Protein 4P7O (pdb70)

Foldseek 3Di:
DAAAEAEEELLLLDDPPVVSSVVSLVLVLVLLLLLAGAEYAYEQFDDNPVPLATQEGCPDFDWHHHPHVPPAPSQVSNVPRRNYFYAYEDELFRYPGDPVAAWQDFAPPDDDSGGGDLLGVVSLVVVLRVLLRVLQTHDGAAHEYELNLWAFLRIRLDPSVLVVCVVVPDDSDSVVLVVDPVSLQVVLLVSLVSSLVSVVVSVVSS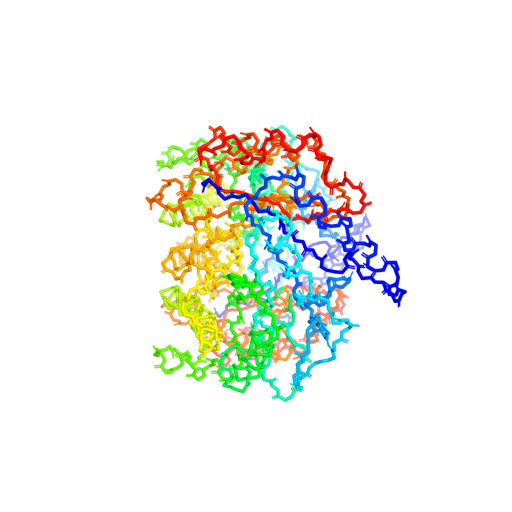CVRNNDRYFYEYEDELCCQLPVVNSSTTSHHLVVRLVRGQEYEYALECLVVVHDPVCSLVSSLSSLVSQVVDPCSLVRYEYEYEQQRVHDGDALQVVLVSLVSCVVSVRRHYYYDHDSSVVCRVPSVSNSVSRHPVPPD/DFAAEAEEELLLLDDPPVVSSVVSLVLVLVLLLLLAGAEYEYEFFDDNPVPLATQEGCFDFDWHHHPHVPPAVSQVSNVVRSVYFYAYEDELFRYPGDPVFAWQDFAPPDDDSGGTDLLGPVSLVVSLRVLLRCLQRHDGQAYEYELNLWAFLRIRLDPSVLVVCVVVPADSDSVVLVVDVVSLQVVLQVSLVSSLVSVVSSVVSSCVNVNPSYFYEYEDELCCQLPVVNSSTTSHHLVCRQVRGQEYEYALECLVVVHDPVCSLVSSLSSLVSQVVDPCSLVRYEYEYEQARVCGHGDALQVVLVSLVSCVVSPRRHYYYPHDSSVVCRPPSVSNSVSRHPVPPD

Nearest PDB structures (foldseek):
  4p7o-assembly1_A  TM=1.003E+00  e=6.839E-74  Escherichia coli K-12
  4p7o-assembly2_B  TM=1.002E+00  e=5.027E-71  Escherichia coli K-12
  4p7l-assembly1_A  TM=9.911E-01  e=4.958E-69  Escherichia coli K-12
  4f9j-assembly2_B  TM=9.502E-01  e=1.019E-56  Escherichia coli K-12
  4f9d-assembly1_A  TM=9.450E-01  e=5.345E-55  Escherichia coli K-12

Secondary structure (DSSP, 8-state):
---EEEEE-GGGT--SSHHHHHHHHHHHHHHHHHHT-SEEEEE-B--TT--S-B--BSS--SSS-BS-S-HHHHHHHHHHHS--EEEEEE-SS-B---TTSPBP---TT------B-TTSHHHHHHHHHHHHHHHTT---SEEEE-TT----TT---SHHHHHHHHHHT--S-HHHHHT-HHHHHHHHHHHHHHHHHHHHHHHHHHHHHH-TT-EEEEEE-HHHHHSGGGGGGT---HHHHHHH-SEEEEE--TTTTT--GGGHHHHHHHHHHHHHTSTTGGGGEEEEEESEE--EEPPHHHHHHHHHHHHHTT---EEEE--BGGGTBS-HHHHGGGT--TT--/---EEEEE-GGGT--SSHHHHHHHHHHHHHHHHHHT-SEEEEE-B--TT--S-B--BSS--SSS-BS-S-HHHHHHHHHHHS--EEEEEE-SS-B---TTSPBP---TT-----PBPTT-HHHHHHHHHHHHHHHHH---SEEEE-TT----TT---SHHHHHHHHHTT--S-HHHHHHSHHHHHHHHHHHHHHHHHHHHHHHHHHHHHH-TT-EEEEEE-HHHHHSGGGGGGT---HHHHHHH-SEEEEE--TTTTT--GGGHHHHHHHHHHHHHTSTTTGGGEEEEEESEE---EEPPHHHHHHHHHHHHHTT---EEEE--BGGGTBS-HHHHGGGT--TT--

Structure (mmCIF, N/CA/C/O backbone):
data_4P7O
#
_entry.id   4P7O
#
_cell.length_a   41.618
_cell.length_b   54.016
_cell.length_c   86.460
_cell.angle_alpha   101.700
_cell.angle_beta   98.300
_cell.angle_gamma   90.190
#
_symmetry.space_group_name_H-M   'P 1'
#
loop_
_entity.id
_entity.type
_entity.pdbx_description
1 polymer 'Poly-beta-1,6-N-acetyl-D-glucosamine N-deacetylase'
2 water water
#
loop_
_atom_site.group_PDB
_atom_site.id
_atom_site.type_symbol
_atom_site.label_atom_id
_atom_site.label_alt_id
_atom_site.label_comp_id
_atom_site.label_asym_id
_atom_site.label_entity_id
_atom_site.label_seq_id
_atom_site.pdbx_PDB_ins_code
_atom_site.Cartn_x
_atom_site.Cartn_y
_atom_site.Cartn_z
_atom_site.occupancy
_atom_site.B_iso_or_equiv
_atom_site.auth_seq_id
_atom_site.auth_comp_id
_atom_site.auth_asym_id
_atom_site.auth_atom_id
_atom_site.pdbx_PDB_model_num
ATOM 1 N N . SER A 1 7 ? 1.819 -27.917 63.668 1.00 29.86 312 SER A N 1
ATOM 2 C CA . SER A 1 7 ? 2.919 -27.013 63.333 1.00 32.93 312 SER A CA 1
ATOM 3 C C . SER A 1 7 ? 2.612 -26.026 62.199 1.00 29.86 312 SER A C 1
ATOM 4 O O . SER A 1 7 ? 3.000 -24.863 62.288 1.00 29.78 312 SER A O 1
ATOM 7 N N . PRO A 1 8 ? 1.941 -26.478 61.121 1.00 26.56 313 PRO A N 1
ATOM 8 C CA . PRO A 1 8 ? 1.558 -25.445 60.150 1.00 24.35 313 PRO A CA 1
ATOM 9 C C . PRO A 1 8 ? 0.437 -24.572 60.694 1.00 29.04 313 PRO A C 1
ATOM 10 O O . PRO A 1 8 ? -0.364 -25.028 61.510 1.00 29.80 313 PRO A O 1
ATOM 14 N N . GLN A 1 9 ? 0.380 -23.324 60.243 1.00 21.57 314 GLN A N 1
ATOM 15 C CA . GLN A 1 9 ? -0.663 -22.416 60.693 1.00 19.63 314 GLN A CA 1
ATOM 16 C C . GLN A 1 9 ? -1.906 -22.578 59.845 1.00 18.29 314 GLN A C 1
ATOM 17 O O . GLN A 1 9 ? -1.834 -22.628 58.624 1.00 16.16 314 GLN A O 1
ATOM 23 N N . ARG A 1 10 ? -3.048 -22.672 60.501 1.00 16.10 315 ARG A N 1
ATOM 24 C CA . ARG A 1 10 ? -4.318 -22.872 59.826 1.00 15.10 315 ARG A CA 1
ATOM 25 C C . ARG A 1 10 ? -5.312 -21.909 60.450 1.00 17.74 315 ARG A C 1
ATOM 26 O O . ARG A 1 10 ? -5.594 -21.975 61.653 1.00 17.12 315 ARG A O 1
ATOM 34 N N . ILE A 1 11 ? -5.816 -20.996 59.630 1.00 16.32 316 ILE A N 1
ATOM 35 C CA . ILE A 1 11 ? -6.490 -19.804 60.120 1.00 13.78 316 ILE A CA 1
ATOM 36 C C . ILE A 1 11 ? -7.952 -19.787 59.724 1.00 14.56 316 ILE A C 1
ATOM 37 O O . ILE A 1 11 ? -8.278 -19.947 58.541 1.00 15.54 316 ILE A O 1
ATOM 42 N N . MET A 1 12 ? -8.826 -19.580 60.706 1.00 13.83 317 MET A N 1
ATOM 43 C CA . MET A 1 12 ? -10.203 -19.207 60.427 1.00 12.64 317 MET A CA 1
ATOM 44 C C . MET A 1 12 ? -10.363 -17.709 60.706 1.00 13.32 317 MET A C 1
ATOM 45 O O . MET A 1 12 ? -10.060 -17.216 61.798 1.00 14.99 317 MET A O 1
ATOM 50 N N . HIS A 1 13 ? -10.806 -16.984 59.693 1.00 13.62 318 HIS A N 1
ATOM 51 C CA . HIS A 1 13 ? -10.931 -15.522 59.768 1.00 11.01 318 HIS A CA 1
ATOM 52 C C . HIS A 1 13 ? -12.418 -15.235 59.933 1.00 13.12 318 HIS A C 1
ATOM 53 O O . HIS A 1 13 ? -13.211 -15.516 59.038 1.00 15.41 318 HIS A O 1
ATOM 60 N N . ILE A 1 14 ? -12.802 -14.725 61.105 1.00 15.89 319 ILE A N 1
ATOM 61 C CA . ILE A 1 14 ? -14.196 -14.725 61.522 1.00 14.20 319 ILE A CA 1
ATOM 62 C C . ILE A 1 14 ? -14.758 -13.337 61.844 1.00 13.25 319 ILE A C 1
ATOM 63 O O . ILE A 1 14 ? -14.121 -12.542 62.533 1.00 16.77 319 ILE A O 1
ATOM 68 N N . ASP A 1 15 ? -15.964 -13.073 61.349 1.00 15.18 320 ASP A N 1
ATOM 69 C CA . ASP A 1 15 ? -16.688 -11.842 61.665 1.00 17.38 320 ASP A CA 1
ATOM 70 C C . ASP A 1 15 ? -17.591 -12.029 62.878 1.00 17.00 320 ASP A C 1
ATOM 71 O O . ASP A 1 15 ? -18.430 -12.940 62.908 1.00 17.55 320 ASP A O 1
ATOM 76 N N . LEU A 1 16 ? -17.452 -11.161 63.874 1.00 16.10 321 LEU A N 1
ATOM 77 C CA . LEU A 1 16 ? -18.369 -11.207 65.009 1.00 18.99 321 LEU A CA 1
ATOM 78 C C . LEU A 1 16 ? -19.724 -10.610 64.635 1.00 16.17 321 LEU A C 1
ATOM 79 O O . LEU A 1 16 ? -20.706 -10.782 65.353 1.00 18.15 321 LEU A O 1
ATOM 84 N N . ASP A 1 17 ? -19.777 -9.925 63.491 1.00 16.14 322 ASP A N 1
ATOM 85 C CA . ASP A 1 17 ? -21.051 -9.500 62.924 1.00 18.21 322 ASP A CA 1
ATOM 86 C C . ASP A 1 17 ? -22.015 -10.684 62.823 1.00 15.74 322 ASP A C 1
ATOM 87 O O . ASP A 1 17 ? -23.214 -10.515 62.988 1.00 17.57 322 ASP A O 1
ATOM 92 N N . TYR A 1 18 ? -21.476 -11.877 62.561 1.00 18.91 323 TYR A N 1
ATOM 93 C CA . TYR A 1 18 ? -22.289 -13.074 62.327 1.00 19.12 323 TYR A CA 1
ATOM 94 C C . TYR A 1 18 ? -22.934 -13.639 63.595 1.00 19.21 323 TYR A C 1
ATOM 95 O O . TYR A 1 18 ? -23.876 -14.430 63.495 1.00 20.39 323 TYR A O 1
ATOM 104 N N . VAL A 1 19 ? -22.439 -13.248 64.776 1.00 16.60 324 VAL A N 1
ATOM 105 C CA . VAL A 1 19 ? -23.051 -13.724 66.019 1.00 17.31 324 VAL A CA 1
ATOM 106 C C . VAL A 1 19 ? -24.057 -12.736 66.560 1.00 19.84 324 VAL A C 1
ATOM 107 O O . VAL A 1 19 ? -24.881 -13.087 67.402 1.00 21.21 324 VAL A O 1
ATOM 111 N N . TYR A 1 20 ? -23.985 -11.496 66.092 1.00 13.48 325 TYR A N 1
ATOM 112 C CA . TYR A 1 20 ? -24.714 -10.416 66.744 1.00 19.31 325 TYR A CA 1
ATOM 113 C C . TYR A 1 20 ? -26.235 -10.557 66.728 1.00 20.96 325 TYR A C 1
ATOM 114 O O . TYR A 1 20 ? -26.840 -10.870 65.701 1.00 20.81 325 TYR A O 1
ATOM 123 N N . ASP A 1 21 ? -26.841 -10.269 67.878 1.00 15.99 326 ASP A N 1
ATOM 124 C CA . ASP A 1 21 ? -28.284 -10.221 68.039 1.00 16.04 326 ASP A CA 1
ATOM 125 C C . ASP A 1 21 ? -28.570 -9.339 69.257 1.00 19.26 326 ASP A C 1
ATOM 126 O O . ASP A 1 21 ? -27.915 -9.475 70.290 1.00 26.09 326 ASP A O 1
ATOM 131 N N . GLU A 1 22 ? -29.533 -8.426 69.133 1.00 22.91 327 GLU A N 1
ATOM 132 C CA . GLU A 1 22 ? -29.898 -7.522 70.223 1.00 30.08 327 GLU A CA 1
ATOM 133 C C . GLU A 1 22 ? -30.420 -8.294 71.434 1.00 21.12 327 GLU A C 1
ATOM 134 O O . GLU A 1 22 ? -30.380 -7.801 72.566 1.00 24.37 327 GLU A O 1
ATOM 140 N N . ASN A 1 23 ? -30.933 -9.494 71.166 1.00 26.19 328 ASN A N 1
ATOM 141 C CA . ASN A 1 23 ? -31.332 -10.473 72.171 1.00 25.27 328 ASN A CA 1
ATOM 142 C C . ASN A 1 23 ? -30.083 -11.212 72.609 1.00 18.62 328 ASN A C 1
ATOM 143 O O . ASN A 1 23 ? -29.584 -12.069 71.889 1.00 20.18 328 ASN A O 1
ATOM 148 N N . LEU A 1 24 ? -29.584 -10.884 73.798 1.00 20.15 329 LEU A N 1
ATOM 149 C CA . LEU A 1 24 ? -28.305 -11.413 74.262 1.00 21.87 329 LEU A CA 1
ATOM 150 C C . LEU A 1 24 ? -28.369 -12.924 74.454 1.00 19.57 329 LEU A C 1
ATOM 151 O O . LEU A 1 24 ? -27.379 -13.624 74.249 1.00 19.37 329 LEU A O 1
ATOM 156 N N . GLN A 1 25 ? -29.535 -13.425 74.848 1.00 21.23 330 GLN A N 1
ATOM 157 C CA . GLN A 1 25 ? -29.712 -14.864 75.010 1.00 18.89 330 GLN A CA 1
ATOM 158 C C . GLN A 1 25 ? -29.448 -15.581 73.692 1.00 20.56 330 GLN A C 1
ATOM 159 O O . GLN A 1 25 ? -28.718 -16.574 73.638 1.00 21.41 330 GLN A O 1
ATOM 165 N N . GLN A 1 26 ? -30.031 -15.058 72.618 1.00 19.92 331 GLN A N 1
ATOM 166 C CA . GLN A 1 26 ? -29.798 -15.618 71.299 1.00 23.66 331 GLN A CA 1
ATOM 167 C C . GLN A 1 26 ? -28.346 -15.426 70.862 1.00 22.37 331 GLN A C 1
ATOM 168 O O . GLN A 1 26 ? -27.731 -16.343 70.309 1.00 19.51 331 GLN A O 1
ATOM 174 N N . MET A 1 27 ? -27.800 -14.236 71.104 1.00 17.17 332 MET A N 1
ATOM 175 C CA . MET A 1 27 ? -26.403 -13.980 70.777 1.00 17.56 332 MET A CA 1
ATOM 176 C C . MET A 1 27 ? -25.452 -14.967 71.447 1.00 14.95 332 MET A C 1
ATOM 177 O O . MET A 1 27 ? -24.536 -15.480 70.793 1.00 19.09 332 MET A O 1
ATOM 182 N N . ASP A 1 28 ? -25.676 -15.256 72.730 1.00 15.75 333 ASP A N 1
ATOM 183 C CA . ASP A 1 28 ? -24.832 -16.222 73.432 1.00 15.13 333 ASP A CA 1
ATOM 184 C C . ASP A 1 28 ? -24.956 -17.628 72.851 1.00 17.27 333 ASP A C 1
ATOM 185 O O . ASP A 1 28 ? -23.969 -18.363 72.808 1.00 19.43 333 ASP A O 1
ATOM 190 N N . ARG A 1 29 ? -26.161 -17.998 72.414 1.00 16.29 334 ARG A N 1
ATOM 191 C CA . ARG A 1 29 ? -26.355 -19.275 71.724 1.00 18.06 334 ARG A CA 1
ATOM 192 C C . ARG A 1 29 ? -25.546 -19.299 70.426 1.00 19.42 334 ARG A C 1
ATOM 193 O O . ARG A 1 29 ? -24.936 -20.315 70.075 1.00 19.70 334 ARG A O 1
ATOM 201 N N . ASN A 1 30 ? -25.548 -18.181 69.700 1.00 19.13 335 ASN A N 1
ATOM 202 C CA . ASN A 1 30 ? -24.758 -18.080 68.472 1.00 15.20 335 ASN A CA 1
ATOM 203 C C . ASN A 1 30 ? -23.275 -18.239 68.752 1.00 19.10 335 ASN A C 1
ATOM 204 O O . ASN A 1 30 ? -22.558 -18.882 67.990 1.00 20.49 335 ASN A O 1
ATOM 209 N N . ILE A 1 31 ? -22.819 -17.654 69.856 1.00 18.65 336 ILE A N 1
ATOM 210 C CA . ILE A 1 31 ? -21.416 -17.733 70.237 1.00 15.54 336 ILE A CA 1
ATOM 211 C C . ILE A 1 31 ? -21.047 -19.176 70.569 1.00 18.94 336 ILE A C 1
ATOM 212 O O . ILE A 1 31 ? -19.986 -19.661 70.174 1.00 17.38 336 ILE A O 1
ATOM 217 N N . ASP A 1 32 ? -21.951 -19.870 71.257 1.00 14.83 337 ASP A N 1
ATOM 218 C CA . ASP A 1 32 ? -21.729 -21.276 71.591 1.00 19.83 337 ASP A CA 1
ATOM 219 C C . ASP A 1 32 ? -21.485 -22.118 70.334 1.00 19.71 337 ASP A C 1
ATOM 220 O O . ASP A 1 32 ? -20.592 -22.961 70.312 1.00 17.58 337 ASP A O 1
ATOM 225 N N . VAL A 1 33 ? -22.275 -21.873 69.289 1.00 17.88 338 VAL A N 1
ATOM 226 C CA . VAL A 1 33 ? -22.090 -22.559 68.015 1.00 19.81 338 VAL A CA 1
ATOM 227 C C . VAL A 1 33 ? -20.722 -22.242 67.398 1.00 21.81 338 VAL A C 1
ATOM 228 O O . VAL A 1 33 ? -20.046 -23.127 66.883 1.00 21.85 338 VAL A O 1
ATOM 232 N N . LEU A 1 34 ? -20.314 -20.978 67.466 1.00 16.52 339 LEU A N 1
ATOM 233 C CA . LEU A 1 34 ? -18.996 -20.569 66.988 1.00 16.29 339 LEU A CA 1
ATOM 234 C C . LEU A 1 34 ? -17.871 -21.311 67.716 1.00 19.67 339 LEU A C 1
ATOM 235 O O . LEU A 1 34 ? -16.938 -21.831 67.097 1.00 16.84 339 LEU A O 1
ATOM 240 N N . ILE A 1 35 ? -17.963 -21.356 69.040 1.00 19.14 340 ILE A N 1
ATOM 241 C CA . ILE A 1 35 ? -16.919 -21.981 69.841 1.00 18.63 340 ILE A CA 1
ATOM 242 C C . ILE A 1 35 ? -16.784 -23.460 69.487 1.00 19.85 340 ILE A C 1
ATOM 243 O O . ILE A 1 35 ? -15.674 -23.972 69.294 1.00 17.81 340 ILE A O 1
ATOM 248 N N . GLN A 1 36 ? -17.921 -24.136 69.375 1.00 16.58 341 GLN A N 1
ATOM 249 C CA . GLN A 1 36 ? -17.919 -25.553 69.019 1.00 15.50 341 GLN A CA 1
ATOM 250 C C . GLN A 1 36 ? -17.375 -25.781 67.616 1.00 18.87 341 GLN A C 1
ATOM 251 O O . GLN A 1 36 ? -16.625 -26.721 67.375 1.00 20.27 341 GLN A O 1
ATOM 257 N N . ARG A 1 37 ? -17.763 -24.908 66.694 1.00 19.68 342 ARG A N 1
ATOM 258 C CA . ARG A 1 37 ? -17.331 -24.992 65.302 1.00 22.49 342 ARG A CA 1
ATOM 259 C C . ARG A 1 37 ? -15.813 -24.931 65.165 1.00 20.89 342 ARG A C 1
ATOM 260 O O . ARG A 1 37 ? -15.210 -25.774 64.494 1.00 19.72 342 ARG A O 1
ATOM 268 N N . VAL A 1 38 ? -15.197 -23.927 65.786 1.00 18.86 343 VAL A N 1
ATOM 269 C CA . VAL A 1 38 ? -13.740 -23.782 65.718 1.00 15.68 343 VAL A CA 1
ATOM 270 C C . VAL A 1 38 ? -13.047 -24.970 66.389 1.00 20.98 343 VAL A C 1
ATOM 271 O O . VAL A 1 38 ? -12.064 -25.512 65.855 1.00 17.58 343 VAL A O 1
ATOM 275 N N . LYS A 1 39 ? -13.573 -25.389 67.541 1.00 18.31 344 LYS A N 1
ATOM 276 C CA . LYS A 1 39 ? -13.050 -26.566 68.225 1.00 16.71 344 LYS A CA 1
ATOM 277 C C . LYS A 1 39 ? -13.073 -27.788 67.307 1.00 22.22 344 LYS A C 1
ATOM 278 O O . LYS A 1 39 ? -12.080 -28.506 67.201 1.00 22.54 344 LYS A O 1
ATOM 284 N N . ASP A 1 40 ? -14.199 -28.004 66.631 1.00 19.35 345 ASP A N 1
ATOM 285 C CA . ASP A 1 40 ? -14.363 -29.148 65.733 1.00 20.27 345 ASP A CA 1
ATOM 286 C C . ASP A 1 40 ? -13.442 -29.113 64.509 1.00 17.97 345 ASP A C 1
ATOM 287 O O . ASP A 1 40 ? -13.134 -30.162 63.947 1.00 21.27 345 ASP A O 1
ATOM 292 N N . MET A 1 41 ? -13.018 -27.924 64.082 1.00 18.42 346 MET A N 1
ATOM 293 C CA . MET A 1 41 ? -12.180 -27.817 62.883 1.00 17.13 346 MET A CA 1
ATOM 294 C C . MET A 1 41 ? -10.735 -28.223 63.165 1.00 18.83 346 MET A C 1
ATOM 295 O O . MET A 1 41 ? -9.998 -28.605 62.253 1.00 20.92 346 MET A O 1
ATOM 300 N N . GLN A 1 42 ? -10.336 -28.123 64.435 1.00 17.34 347 GLN A N 1
ATOM 301 C CA . GLN A 1 42 ? -8.996 -28.528 64.862 1.00 18.67 347 GLN A CA 1
ATOM 302 C C . GLN A 1 42 ? -7.901 -27.792 64.105 1.00 17.44 347 GLN A C 1
ATOM 303 O O . GLN A 1 42 ? -7.072 -28.402 63.426 1.00 18.47 347 GLN A O 1
ATOM 309 N N . ILE A 1 43 ? -7.895 -26.475 64.238 1.00 14.61 348 ILE A N 1
ATOM 310 C CA . IL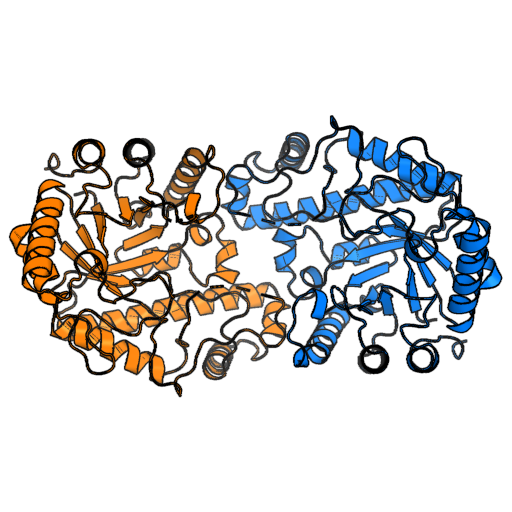E A 1 43 ? -6.890 -25.657 63.553 1.00 17.08 348 ILE A CA 1
ATOM 311 C C . ILE A 1 43 ? -6.113 -24.796 64.553 1.00 15.18 348 ILE A C 1
ATOM 312 O O . ILE A 1 43 ? -6.264 -24.995 65.754 1.00 19.69 348 ILE A O 1
ATOM 317 N N . SER A 1 44 ? -5.260 -23.885 64.094 1.00 18.71 349 SER A N 1
ATOM 318 C CA . SER A 1 44 ? -4.349 -23.209 65.029 1.00 15.27 349 SER A CA 1
ATOM 319 C C . SER A 1 44 ? -4.779 -21.834 65.535 1.00 13.64 349 SER A C 1
ATOM 320 O O . SER A 1 44 ? -4.498 -21.479 66.682 1.00 16.52 349 SER A O 1
ATOM 323 N N . THR A 1 45 ? -5.476 -21.084 64.695 1.00 13.57 350 THR A N 1
ATOM 324 C CA . THR A 1 45 ? -5.565 -19.645 64.856 1.00 14.85 350 THR A CA 1
ATOM 325 C C . THR A 1 45 ? -6.881 -19.100 64.337 1.00 14.74 350 THR A C 1
ATOM 326 O O . THR A 1 45 ? -7.351 -19.497 63.267 1.00 15.39 350 THR A O 1
ATOM 330 N N . VAL A 1 46 ? -7.460 -18.167 65.078 1.00 14.44 351 VAL A N 1
ATOM 331 C CA . VAL A 1 46 ? -8.583 -17.389 64.579 1.00 14.82 351 VAL A CA 1
ATOM 332 C C . VAL A 1 46 ? -8.175 -15.933 64.493 1.00 15.25 351 VAL A C 1
ATOM 333 O O . VAL A 1 46 ? -7.600 -15.380 65.422 1.00 15.50 351 VAL A O 1
ATOM 337 N N . TYR A 1 47 ? -8.422 -15.341 63.335 1.00 11.37 352 TYR A N 1
ATOM 338 C CA . TYR A 1 47 ? -8.333 -13.895 63.167 1.00 10.10 352 TYR A CA 1
ATOM 339 C C . TYR A 1 47 ? -9.729 -13.372 63.491 1.00 12.09 352 TYR A C 1
ATOM 340 O O . TYR A 1 47 ? -10.666 -13.624 62.734 1.00 13.58 352 TYR A O 1
ATOM 349 N N . LEU A 1 48 ? -9.874 -12.634 64.602 1.00 11.73 353 LEU A N 1
ATOM 350 C CA . LEU A 1 48 ? -11.199 -12.313 65.135 1.00 13.75 353 LEU A CA 1
ATOM 351 C C . LEU A 1 48 ? -11.531 -10.824 65.025 1.00 14.09 353 LEU A C 1
ATOM 352 O O . LEU A 1 48 ? -10.848 -9.987 65.589 1.00 13.52 353 LEU A O 1
ATOM 357 N N . GLN A 1 49 ? -12.576 -10.527 64.260 1.00 15.50 354 GLN A N 1
ATOM 358 C CA . GLN A 1 49 ? -13.067 -9.164 64.047 1.00 16.02 354 GLN A CA 1
ATOM 359 C C . GLN A 1 49 ? -13.314 -8.428 65.366 1.00 16.42 354 GLN A C 1
ATOM 360 O O . GLN A 1 49 ? -14.105 -8.883 66.185 1.00 14.74 354 GLN A O 1
ATOM 366 N N . ALA A 1 50 ? -12.651 -7.284 65.556 1.00 11.74 355 ALA A N 1
ATOM 367 C CA . ALA A 1 50 ? -12.806 -6.516 66.789 1.00 14.18 355 ALA A CA 1
ATOM 368 C C . ALA A 1 50 ? -13.762 -5.341 66.593 1.00 14.89 355 ALA A C 1
ATOM 369 O O . ALA A 1 50 ? -14.107 -4.659 67.563 1.00 14.01 355 ALA A O 1
ATOM 371 N N . PHE A 1 51 ? -14.161 -5.115 65.339 1.00 15.54 356 PHE A N 1
ATOM 372 C CA . PHE A 1 51 ? -14.977 -3.965 64.940 1.00 12.97 356 PHE A CA 1
ATOM 373 C C . PHE A 1 51 ? -16.278 -4.438 64.310 1.00 14.47 356 PHE A C 1
ATOM 374 O O . PHE A 1 51 ? -16.338 -5.547 63.793 1.00 16.33 356 PHE A O 1
ATOM 382 N N . ALA A 1 52 ? -17.311 -3.604 64.320 1.00 15.42 357 ALA A N 1
ATOM 383 C CA . ALA A 1 52 ? -18.532 -3.968 63.607 1.00 17.97 357 ALA A CA 1
ATOM 384 C C . ALA A 1 52 ? -18.500 -3.407 62.194 1.00 19.33 357 ALA A C 1
ATOM 385 O O . ALA A 1 52 ? -18.085 -2.261 61.991 1.00 18.57 357 ALA A O 1
ATOM 387 N N . ASP A 1 53 ? -18.901 -4.220 61.216 1.00 16.20 358 ASP A N 1
ATOM 388 C CA . ASP A 1 53 ? -19.206 -3.707 59.874 1.00 22.45 358 ASP A CA 1
ATOM 389 C C . ASP A 1 53 ? -20.084 -4.671 59.070 1.00 20.77 358 ASP A C 1
ATOM 390 O O . ASP A 1 53 ? -19.636 -5.246 58.077 1.00 26.01 358 ASP A O 1
ATOM 395 N N . PRO A 1 54 ? -21.351 -4.830 59.484 1.00 19.61 359 PRO A N 1
ATOM 396 C CA . PRO A 1 54 ? -22.206 -5.868 58.895 1.00 24.12 359 PRO A CA 1
ATOM 397 C C . PRO A 1 54 ? -22.561 -5.618 57.438 1.00 23.26 359 PRO A C 1
ATOM 398 O O . PRO A 1 54 ? -22.849 -6.578 56.723 1.00 27.94 359 PRO A O 1
ATOM 402 N N . ASP A 1 55 ? -22.543 -4.361 57.003 1.00 18.51 360 ASP A N 1
ATOM 403 C CA . ASP A 1 55 ? -22.930 -4.029 55.642 1.00 22.21 360 ASP A CA 1
ATOM 404 C C . ASP A 1 55 ? -21.704 -3.911 54.737 1.00 24.26 360 ASP A C 1
ATO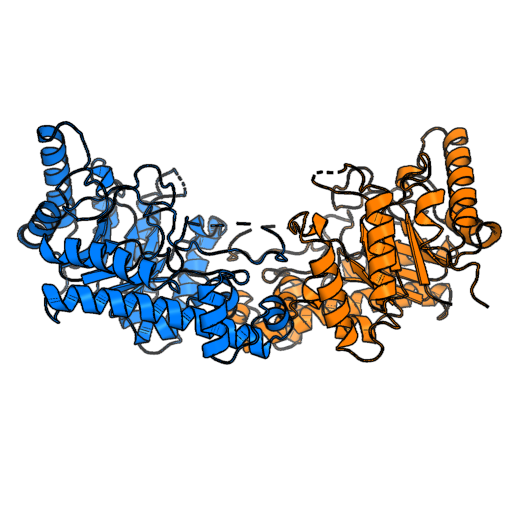M 405 O O . ASP A 1 55 ? -21.838 -3.797 53.526 1.00 27.10 360 ASP A O 1
ATOM 410 N N . GLY A 1 56 ? -20.513 -3.946 55.328 1.00 23.32 361 GLY A N 1
ATOM 411 C CA . GLY A 1 56 ? -19.284 -3.758 54.578 1.00 26.91 361 GLY A CA 1
ATOM 412 C C . GLY A 1 56 ? -19.218 -2.375 53.951 1.00 25.85 361 GLY A C 1
ATOM 413 O O . GLY A 1 56 ? -19.081 -2.237 52.734 1.00 32.33 361 GLY A O 1
ATOM 414 N N . ASP A 1 57 ? -19.307 -1.349 54.790 1.00 32.20 362 ASP A N 1
ATOM 415 C CA . ASP A 1 57 ? -19.382 0.031 54.326 1.00 32.06 362 ASP A CA 1
ATOM 416 C C . ASP A 1 57 ? -18.028 0.739 54.293 1.00 34.03 362 ASP A C 1
ATOM 417 O O . ASP A 1 57 ? -17.936 1.877 53.843 1.00 36.81 362 ASP A O 1
ATOM 422 N N . GLY A 1 58 ? -16.987 0.073 54.784 1.00 31.41 363 GLY A N 1
ATOM 423 C CA . GLY A 1 58 ? -15.637 0.601 54.682 1.00 36.06 363 GLY A CA 1
ATOM 424 C C . GLY A 1 58 ? -15.379 1.795 55.578 1.00 31.17 363 GLY A C 1
ATOM 425 O O . GLY A 1 58 ? -14.513 2.624 55.309 1.00 30.55 363 GLY A O 1
ATOM 426 N N . LEU A 1 59 ? -16.152 1.883 56.649 1.00 26.97 364 LEU A N 1
ATOM 427 C CA . LEU A 1 59 ? -15.959 2.908 57.653 1.00 24.65 364 LEU A CA 1
ATOM 428 C C . LEU A 1 59 ? -16.452 2.335 58.968 1.00 20.77 364 LEU A C 1
ATOM 429 O O . LEU A 1 59 ? -17.600 1.896 59.064 1.00 22.13 364 LEU A O 1
ATOM 434 N N . VAL A 1 60 ? -15.587 2.308 59.973 1.00 16.18 365 VAL A N 1
ATOM 435 C CA . VAL A 1 60 ? -16.001 1.744 61.265 1.00 18.70 365 VAL A CA 1
ATOM 436 C C . VAL A 1 60 ? -16.579 2.790 62.213 1.00 18.44 365 VAL A C 1
ATOM 437 O O . VAL A 1 60 ? -15.909 3.754 62.554 1.00 17.64 365 VAL A O 1
ATOM 441 N N . LYS A 1 61 ? -17.827 2.589 62.632 1.00 18.12 366 LYS A N 1
ATOM 442 C CA . LYS A 1 61 ? -18.489 3.512 63.553 1.00 18.06 366 LYS A CA 1
ATOM 443 C C . LYS A 1 61 ? -18.664 2.954 64.959 1.00 17.49 366 LYS A C 1
ATOM 444 O O . LYS A 1 61 ? -18.897 3.714 65.906 1.00 21.21 366 LYS A O 1
ATOM 450 N N . GLU A 1 62 ? -18.585 1.636 65.098 1.00 18.07 367 GLU A N 1
ATOM 451 C CA . GLU A 1 62 ? -18.739 1.020 66.419 1.00 18.92 367 GLU A CA 1
ATOM 452 C C . GLU A 1 62 ? -17.926 -0.258 66.509 1.00 16.60 367 GLU A C 1
ATOM 453 O O . GLU A 1 62 ? -17.590 -0.857 65.491 1.00 17.45 367 GLU A O 1
ATOM 459 N N . VAL A 1 63 ? -17.608 -0.674 67.733 1.00 16.37 368 VAL A N 1
ATOM 460 C CA . VAL A 1 63 ? -16.720 -1.807 67.914 1.00 14.76 368 VAL A CA 1
ATOM 461 C C . VAL A 1 63 ? -17.277 -2.788 68.934 1.00 13.45 368 VAL A C 1
ATOM 462 O O . VAL A 1 63 ? -18.330 -2.554 69.530 1.00 16.75 368 VAL A O 1
ATOM 466 N N . TRP A 1 64 ? -16.574 -3.904 69.100 1.00 13.90 369 TRP A N 1
ATOM 467 C CA . TRP A 1 64 ? -17.034 -4.980 69.972 1.00 17.56 369 TRP A CA 1
ATOM 468 C C . TRP A 1 64 ? -16.378 -4.975 71.359 1.00 15.18 369 TRP A C 1
ATOM 469 O O . TRP A 1 64 ? -16.419 -5.973 72.069 1.00 17.37 369 TRP A O 1
ATOM 480 N N . PHE A 1 65 ? -15.795 -3.850 71.763 1.00 16.76 370 PHE A N 1
ATOM 481 C CA . PHE A 1 65 ? -15.122 -3.759 73.063 1.00 15.09 370 PHE A CA 1
ATOM 482 C C . PHE A 1 65 ? -15.287 -2.376 73.672 1.00 16.95 370 PHE A C 1
ATOM 483 O O . PHE A 1 65 ? -15.471 -1.391 72.942 1.00 16.86 370 PHE A O 1
ATOM 491 N N . PRO A 1 66 ? -15.206 -2.286 75.007 1.00 14.14 371 PRO A N 1
ATOM 492 C CA . PRO A 1 66 ? -15.310 -0.972 75.658 1.00 16.24 371 PRO A CA 1
ATOM 493 C C . PRO A 1 66 ? -14.156 -0.052 75.274 1.00 15.62 371 PRO A C 1
ATOM 494 O O . PRO A 1 66 ? -13.019 -0.498 75.205 1.00 17.69 371 PRO A O 1
ATOM 498 N N . ASN A 1 67 ? -14.438 1.222 75.019 1.00 16.77 372 ASN A N 1
ATOM 499 C CA . ASN A 1 67 ? -13.389 2.138 74.595 1.00 15.88 372 ASN A CA 1
ATOM 500 C C . ASN A 1 67 ? -13.818 3.578 74.779 1.00 16.69 372 ASN A C 1
ATOM 501 O O . ASN A 1 67 ? -14.986 3.853 75.052 1.00 21.26 372 ASN A O 1
ATOM 506 N N . ARG A 1 68 ? -12.867 4.488 74.603 1.00 17.74 373 ARG A N 1
ATOM 507 C CA . ARG A 1 68 ? -13.079 5.901 74.917 1.00 20.53 373 ARG A CA 1
ATOM 508 C C . ARG A 1 68 ? -13.645 6.744 73.773 1.00 16.63 373 ARG A C 1
ATOM 509 O O . ARG A 1 68 ? -14.062 7.876 74.000 1.00 25.27 373 ARG A O 1
ATOM 517 N N . LEU A 1 69 ? -13.679 6.211 72.553 1.00 16.53 374 LEU A N 1
ATOM 518 C CA . LEU A 1 69 ? -13.920 7.078 71.390 1.00 17.20 374 LEU A CA 1
ATOM 519 C C . LEU A 1 69 ? -15.170 6.749 70.567 1.00 18.53 374 LEU A C 1
ATOM 520 O O . LEU A 1 69 ? -15.799 7.641 70.000 1.00 20.50 374 LEU A O 1
ATOM 525 N N . LEU A 1 70 ? -15.527 5.473 70.496 1.00 18.40 375 LEU A N 1
ATOM 526 C CA . LEU A 1 70 ? -16.631 5.041 69.646 1.00 16.15 375 LEU A CA 1
ATOM 527 C C . LEU A 1 70 ? -17.611 4.187 70.415 1.00 20.22 375 LEU A C 1
ATOM 528 O O . LEU A 1 70 ? -17.227 3.529 71.380 1.00 21.76 375 LEU A O 1
ATOM 533 N N . PRO A 1 71 ? -18.882 4.184 69.985 1.00 18.80 376 PRO A N 1
ATOM 534 C CA . PRO A 1 71 ? -19.874 3.324 70.631 1.00 17.60 376 PRO A CA 1
ATOM 535 C C . PRO A 1 71 ? -19.463 1.858 70.573 1.00 21.92 376 PRO A C 1
ATOM 536 O O . PRO A 1 71 ? -18.836 1.413 69.608 1.00 19.45 376 PRO A O 1
ATOM 540 N N . MET A 1 72 ? -19.790 1.121 71.626 1.00 17.23 377 MET A N 1
ATOM 541 C CA . MET A 1 72 ? -19.593 -0.310 71.642 1.00 16.15 377 MET A CA 1
ATOM 542 C C . MET A 1 72 ? -20.937 -0.919 71.277 1.00 19.54 377 MET A C 1
ATOM 543 O O . MET A 1 72 ? -21.915 -0.742 72.000 1.00 22.11 377 MET A O 1
ATOM 548 N N . LYS A 1 73 ? -20.995 -1.618 70.148 1.00 17.49 378 LYS A N 1
ATOM 549 C CA . LYS A 1 73 ? -22.252 -2.214 69.698 1.00 19.47 378 LYS A CA 1
ATOM 550 C C . LYS A 1 73 ? -22.676 -3.312 70.671 1.00 16.49 378 LYS A C 1
ATOM 551 O O . LYS A 1 73 ? -23.855 -3.424 71.038 1.00 17.83 378 LYS A O 1
ATOM 557 N N . ALA A 1 74 ? -21.694 -4.106 71.093 1.00 17.76 379 ALA A N 1
ATOM 558 C CA . ALA A 1 74 ? -21.885 -5.146 72.102 1.00 15.62 379 ALA A CA 1
ATOM 559 C C . ALA A 1 74 ? -20.526 -5.501 72.671 1.00 13.90 379 ALA A C 1
ATOM 560 O O . ALA A 1 74 ? -19.533 -5.536 71.931 1.00 15.79 379 ALA A O 1
ATOM 562 N N . ASP A 1 75 ? -20.506 -5.802 73.969 1.00 14.90 380 ASP A N 1
ATOM 563 C CA . ASP A 1 75 ? -19.300 -6.186 74.691 1.00 14.11 380 ASP A CA 1
ATOM 564 C C . ASP A 1 75 ? -19.051 -7.682 74.519 1.00 15.47 380 ASP A C 1
ATOM 565 O O . ASP A 1 75 ? -19.255 -8.464 75.442 1.00 18.91 380 ASP A O 1
ATOM 570 N N . ILE A 1 76 ? -18.612 -8.076 73.328 1.00 14.46 381 ILE A N 1
ATOM 571 C CA . ILE A 1 76 ? -18.465 -9.496 73.022 1.00 15.42 381 ILE A CA 1
ATOM 572 C C . ILE A 1 76 ? -17.056 -9.958 72.651 1.00 15.38 381 ILE A C 1
ATOM 573 O O . ILE A 1 76 ? -16.777 -11.157 72.708 1.00 16.86 381 ILE A O 1
ATOM 578 N N . PHE A 1 77 ? -16.170 -9.043 72.263 1.00 16.41 382 PHE A N 1
ATOM 579 C CA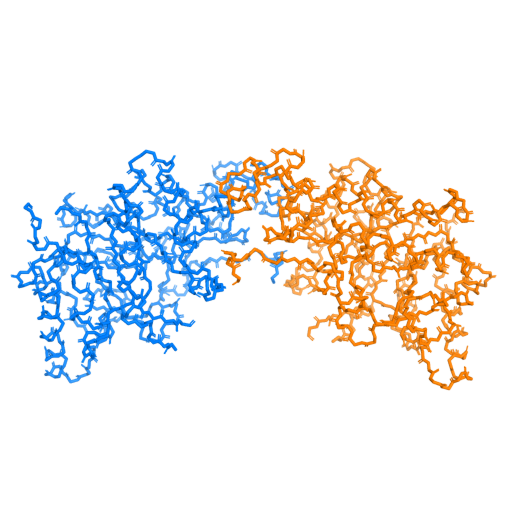 . PHE A 1 77 ? -14.825 -9.464 71.857 1.00 16.80 382 PHE A CA 1
ATOM 580 C C . PHE A 1 77 ? -14.088 -10.193 72.975 1.00 19.62 382 PHE A C 1
ATOM 581 O O . PHE A 1 77 ? -13.536 -11.269 72.740 1.00 14.65 382 PHE A O 1
ATOM 589 N N . SER A 1 78 ? -14.077 -9.613 74.179 1.00 16.28 383 SER A N 1
ATOM 590 C CA . SER A 1 78 ? -13.367 -10.199 75.316 1.00 17.20 383 SER A CA 1
ATOM 591 C C . SER A 1 78 ? -13.789 -11.636 75.592 1.00 16.68 383 SER A C 1
ATOM 592 O O . SER A 1 78 ? -12.953 -12.545 75.657 1.00 18.68 383 SER A O 1
ATOM 595 N N . ARG A 1 79 ? -15.090 -11.863 75.728 1.00 16.83 384 ARG A N 1
ATOM 596 C CA . ARG A 1 79 ? -15.507 -13.215 76.069 1.00 16.75 384 ARG A CA 1
ATOM 597 C C . ARG A 1 79 ? -15.410 -14.224 74.928 1.00 14.45 384 ARG A C 1
ATOM 598 O O . ARG A 1 79 ? -15.108 -15.381 75.171 1.00 15.76 384 ARG A O 1
ATOM 606 N N . VAL A 1 80 ? -15.615 -13.788 73.687 1.00 14.75 385 VAL A N 1
ATOM 607 C CA . VAL A 1 80 ? -15.459 -14.716 72.574 1.00 14.45 385 VAL A CA 1
ATOM 608 C C . VAL A 1 80 ? -13.989 -15.102 72.404 1.00 13.64 385 VAL A C 1
ATOM 609 O O . VAL A 1 80 ? -13.666 -16.287 72.212 1.00 16.15 385 VAL A O 1
ATOM 613 N N . ALA A 1 81 ? -13.098 -14.117 72.494 1.00 14.79 386 ALA A N 1
ATOM 614 C CA . ALA A 1 81 ? -11.659 -14.381 72.456 1.00 12.94 386 ALA A CA 1
ATOM 615 C C . ALA A 1 81 ? -11.262 -15.376 73.554 1.00 16.27 386 ALA A C 1
ATOM 616 O O . ALA A 1 81 ? -10.508 -16.328 73.303 1.00 16.69 386 ALA A O 1
ATOM 618 N N . TRP A 1 82 ? -11.794 -15.174 74.756 1.00 15.39 387 TRP A N 1
ATOM 619 C CA . TRP A 1 82 ? -11.443 -16.013 75.883 1.00 16.50 387 TRP A CA 1
ATOM 620 C C . TRP A 1 82 ? -11.932 -17.439 75.681 1.00 16.84 387 TRP A C 1
ATOM 621 O O . TRP A 1 82 ? -11.209 -18.405 75.950 1.00 18.17 387 TRP A O 1
ATOM 632 N N . GLN A 1 83 ? -13.162 -17.578 75.199 1.00 17.64 388 GLN A N 1
ATOM 633 C CA . GLN A 1 83 ? -13.722 -18.913 75.000 1.00 18.37 388 GLN A CA 1
ATOM 634 C C . GLN A 1 83 ? -13.021 -19.660 73.873 1.00 18.34 388 GLN A C 1
ATOM 635 O O . GLN A 1 83 ? -12.820 -20.877 73.963 1.00 16.77 388 GLN A O 1
ATOM 641 N N . LEU A 1 84 ? -12.662 -18.948 72.809 1.00 18.34 389 LEU A N 1
ATOM 642 C CA . LEU A 1 84 ? -11.938 -19.579 71.715 1.00 17.00 389 LEU A CA 1
ATOM 643 C C . LEU A 1 84 ? -10.576 -20.083 72.168 1.00 18.60 389 LEU A C 1
ATOM 644 O O . LEU A 1 84 ? -10.188 -21.197 71.836 1.00 19.02 389 LEU A O 1
ATOM 649 N N . ARG A 1 85 ? -9.870 -19.282 72.963 1.00 16.67 390 ARG A N 1
ATOM 650 C CA . ARG A 1 85 ? -8.529 -19.647 73.424 1.00 19.26 390 ARG A CA 1
ATOM 651 C C . ARG A 1 85 ? -8.524 -20.808 74.413 1.00 19.05 390 ARG A C 1
ATOM 652 O O . ARG A 1 85 ? -7.593 -21.606 74.418 1.00 22.16 390 ARG A O 1
ATOM 660 N N . THR A 1 86 ? -9.556 -20.899 75.246 1.00 19.04 391 THR A N 1
ATOM 661 C CA . THR A 1 86 ? -9.568 -21.893 76.317 1.00 20.28 391 THR A CA 1
ATOM 662 C C . THR A 1 86 ? -10.398 -23.130 76.018 1.00 23.71 391 THR A C 1
ATOM 663 O O . THR A 1 86 ? -10.201 -24.168 76.651 1.00 25.79 391 THR A O 1
ATOM 667 N N . ARG A 1 87 ? -11.331 -23.023 75.079 1.00 19.52 392 ARG A N 1
ATOM 668 C CA . ARG A 1 87 ? -12.186 -24.159 74.751 1.00 19.47 392 ARG A CA 1
ATOM 669 C C . ARG A 1 87 ? -11.935 -24.702 73.354 1.00 21.81 392 ARG A C 1
ATOM 670 O O . ARG A 1 87 ? -12.174 -25.878 73.092 1.00 24.75 392 ARG A O 1
ATOM 678 N N . SER A 1 88 ? -11.440 -23.849 72.461 1.00 21.18 393 SER A N 1
ATOM 679 C CA . SER A 1 88 ? -11.359 -24.211 71.047 1.00 17.68 393 SER A CA 1
ATOM 680 C C . SER A 1 88 ? -9.951 -24.530 70.541 1.00 20.75 393 SER A C 1
ATOM 681 O O . SER A 1 88 ? -9.783 -24.878 69.369 1.00 20.29 393 SER A O 1
ATOM 684 N N . GLY A 1 89 ? -8.945 -24.365 71.397 1.00 19.22 394 GLY A N 1
ATOM 685 C CA . GLY A 1 89 ? -7.587 -24.765 71.063 1.00 20.16 394 GLY A CA 1
ATOM 686 C C . GLY A 1 89 ? -6.849 -23.846 70.103 1.00 22.43 394 GLY A C 1
ATOM 687 O O . GLY A 1 89 ? -5.927 -24.280 69.413 1.00 21.75 394 GLY A O 1
ATOM 688 N N . VAL A 1 90 ? -7.240 -22.575 70.057 1.00 19.81 395 VAL A N 1
ATOM 689 C CA . VAL A 1 90 ? -6.612 -21.641 69.119 1.00 17.28 395 VAL A CA 1
ATOM 690 C C . VAL A 1 90 ? -5.995 -20.421 69.777 1.00 18.48 395 VAL A C 1
ATOM 691 O O . VAL A 1 90 ? -6.357 -20.047 70.888 1.00 17.61 395 VAL A O 1
ATOM 695 N N . ASN A 1 91 ? -5.051 -19.797 69.084 1.00 12.95 396 ASN A N 1
ATOM 696 C CA . ASN A 1 91 ? -4.680 -18.447 69.456 1.00 13.34 396 ASN A CA 1
ATOM 697 C C . ASN A 1 91 ? -5.544 -17.445 68.683 1.00 15.21 396 ASN A C 1
ATOM 698 O O . ASN A 1 91 ? -6.249 -17.809 67.735 1.00 14.83 396 ASN A O 1
ATOM 703 N N . ILE A 1 92 ? -5.533 -16.200 69.132 1.00 15.18 397 ILE A N 1
ATOM 704 C CA . ILE A 1 92 ? -6.461 -15.194 68.634 1.00 13.82 397 ILE A CA 1
ATOM 705 C C . ILE A 1 92 ? -5.703 -13.940 68.244 1.00 17.26 397 ILE A C 1
ATOM 706 O O . ILE A 1 92 ? -4.974 -13.376 69.052 1.00 15.28 397 ILE A O 1
ATOM 711 N N . TYR A 1 93 ? -5.848 -13.529 66.988 1.00 12.41 398 TYR A N 1
ATOM 712 C CA . TYR A 1 93 ? -5.390 -12.221 66.570 1.00 15.08 398 TYR A CA 1
ATOM 713 C C . TYR A 1 93 ? -6.603 -11.297 66.507 1.00 13.31 398 TYR A C 1
ATOM 714 O O . TYR A 1 93 ? -7.604 -11.613 65.860 1.00 12.59 398 TYR A O 1
ATOM 723 N N . ALA A 1 94 ? -6.514 -10.158 67.187 1.00 13.23 399 ALA A N 1
ATOM 724 C CA . ALA A 1 94 ? -7.548 -9.128 67.098 1.00 12.32 399 ALA A CA 1
ATOM 725 C C . ALA A 1 94 ? -7.416 -8.424 65.767 1.00 11.90 399 ALA A C 1
ATOM 726 O O . ALA A 1 94 ? -6.374 -7.853 65.486 1.00 15.40 399 ALA A O 1
ATOM 728 N N . TRP A 1 95 ? -8.476 -8.476 64.965 1.00 11.88 400 TRP A N 1
ATOM 729 C CA . TRP A 1 95 ? -8.478 -7.903 63.624 1.00 14.24 400 TRP A CA 1
ATOM 730 C C . TRP A 1 95 ? -8.995 -6.471 63.744 1.00 14.42 400 TRP A C 1
ATOM 731 O O . TRP A 1 95 ? -10.136 -6.264 64.156 1.00 14.88 400 TRP A O 1
ATOM 742 N N . MET A 1 96 ? -8.155 -5.498 63.391 1.00 15.29 401 MET A N 1
ATOM 743 C CA . MET A 1 96 ? -8.468 -4.078 63.589 1.00 13.04 401 MET A CA 1
ATOM 744 C C . MET A 1 96 ? -8.167 -3.259 62.338 1.00 13.53 401 MET A C 1
ATOM 745 O O . MET A 1 96 ? -7.110 -3.419 61.735 1.00 14.33 401 MET A O 1
ATOM 750 N N . PRO A 1 97 ? -9.069 -2.320 61.985 1.00 12.16 402 PRO A N 1
ATOM 751 C CA . PRO A 1 97 ? -8.744 -1.339 60.944 1.00 14.89 402 PRO A CA 1
ATOM 752 C C . PRO A 1 97 ? -7.534 -0.509 61.357 1.00 12.85 402 PRO A C 1
ATOM 753 O O . PRO A 1 97 ? -7.289 -0.296 62.560 1.00 13.90 402 PRO A O 1
ATOM 757 N N . VAL A 1 98 ? -6.779 -0.052 60.373 1.00 16.68 403 VAL A N 1
ATOM 758 C CA . VAL A 1 98 ? -5.678 0.850 60.627 1.00 15.05 403 VAL A CA 1
ATOM 759 C C . VAL A 1 98 ? -6.140 2.284 60.443 1.00 16.61 403 VAL A C 1
ATOM 760 O O . VAL A 1 98 ? -5.876 3.148 61.287 1.00 18.04 403 VAL A O 1
ATOM 764 N N . LEU A 1 99 ? -6.858 2.541 59.349 1.00 15.42 404 LEU A N 1
ATOM 765 C CA . LEU A 1 99 ? -7.193 3.919 58.992 1.00 17.10 404 LEU A CA 1
ATOM 766 C C . LEU A 1 99 ? -8.685 4.253 58.948 1.00 16.87 404 LEU A C 1
ATOM 767 O O . LEU A 1 99 ? -9.061 5.424 59.101 1.00 17.91 404 LEU A O 1
ATOM 772 N N . SER A 1 100 ? -9.532 3.253 58.743 1.00 16.85 405 SER A N 1
ATOM 773 C CA . SER A 1 100 ? -10.919 3.513 58.371 1.00 20.57 405 SER A CA 1
ATOM 774 C C . SER A 1 100 ? -11.831 3.647 59.584 1.00 19.03 405 SER A C 1
ATOM 775 O O . SER A 1 100 ? -12.734 2.836 59.799 1.00 23.83 405 SER A O 1
ATOM 778 N N . TRP A 1 101 ? -11.608 4.704 60.359 1.00 16.36 406 TRP A N 1
ATOM 779 C CA . TRP A 1 101 ? -12.338 4.908 61.600 1.00 17.08 406 TRP A CA 1
ATOM 780 C C . TRP A 1 101 ? -13.163 6.192 61.533 1.00 20.66 406 TRP A C 1
ATOM 781 O O . TRP A 1 101 ? -12.654 7.255 61.150 1.00 21.48 406 TRP A O 1
ATOM 792 N N . ASP A 1 102 ? -14.433 6.112 61.909 1.00 22.07 407 ASP A N 1
ATOM 793 C CA . ASP A 1 102 ? -15.274 7.311 61.907 1.00 20.82 407 ASP A CA 1
ATOM 794 C C . ASP A 1 102 ? -15.048 8.183 63.134 1.00 21.87 407 ASP A C 1
ATOM 795 O O . ASP A 1 102 ? -15.947 8.372 63.959 1.00 21.66 407 ASP A O 1
ATOM 800 N N . LEU A 1 103 ? -13.846 8.737 63.231 1.00 20.05 408 LEU A N 1
ATOM 801 C CA . LEU A 1 103 ? -13.500 9.597 64.350 1.00 21.13 408 LEU A CA 1
ATOM 802 C C . LEU A 1 103 ? -13.832 11.063 64.069 1.00 24.11 408 LEU A C 1
ATOM 803 O O . LEU A 1 103 ? -14.425 11.396 63.040 1.00 20.90 408 LEU A O 1
ATOM 808 N N . ASP A 1 104 ? -13.460 11.919 65.013 1.00 20.49 409 ASP A N 1
ATOM 809 C CA . ASP A 1 104 ? -13.666 13.366 64.937 1.00 22.31 409 ASP A CA 1
ATOM 810 C C . ASP A 1 104 ? -13.482 13.912 63.519 1.00 19.69 409 ASP A C 1
ATOM 811 O O . ASP A 1 104 ? -12.460 13.669 62.898 1.00 21.00 409 ASP A O 1
ATOM 816 N N . PRO A 1 105 ? -14.485 14.642 63.017 1.00 22.95 410 PRO A N 1
ATOM 817 C CA . PRO A 1 105 ? -14.423 15.174 61.649 1.00 22.34 410 PRO A CA 1
ATOM 818 C C . PRO A 1 105 ? -13.255 16.119 61.399 1.00 24.99 410 PRO A C 1
ATOM 819 O O . PRO A 1 105 ? -12.903 16.340 60.242 1.00 25.82 410 PRO A O 1
ATOM 823 N N . THR A 1 106 ? -12.674 16.685 62.450 1.00 25.52 411 THR A N 1
ATOM 824 C CA . THR A 1 106 ? -11.568 17.618 62.274 1.00 23.77 411 THR A CA 1
ATOM 825 C C . THR A 1 106 ? -10.237 16.902 62.058 1.00 21.86 411 THR A C 1
ATOM 826 O O . THR A 1 106 ? -9.236 17.543 61.758 1.00 25.17 411 THR A O 1
ATOM 830 N N . LEU A 1 107 ? -10.218 15.584 62.238 1.00 19.91 412 LEU A N 1
ATOM 831 C CA . LEU A 1 107 ? -9.017 14.807 61.962 1.00 16.99 412 LEU A CA 1
ATOM 832 C C . LEU A 1 107 ? -8.808 14.756 60.453 1.00 20.49 412 LEU A C 1
ATOM 833 O O . LEU A 1 107 ? -9.780 14.757 59.700 1.00 20.73 412 LEU A O 1
ATOM 838 N N . THR A 1 108 ? -7.551 14.719 60.015 1.00 16.03 413 THR A N 1
ATOM 839 C CA . THR A 1 108 ? -7.252 14.765 58.592 1.00 16.90 413 THR A CA 1
ATOM 840 C C . THR A 1 108 ? -7.631 13.451 57.930 1.00 14.74 413 THR A C 1
ATOM 841 O O . THR A 1 108 ? -7.281 12.374 58.403 1.00 16.05 413 THR A O 1
ATOM 845 N N . ARG A 1 109 ? -8.353 13.547 56.823 1.00 15.51 414 ARG A N 1
ATOM 846 C CA . ARG A 1 109 ? -8.642 12.384 56.003 1.00 14.31 414 ARG A CA 1
ATOM 847 C C . ARG A 1 109 ? -7.638 12.342 54.856 1.00 15.94 414 ARG A C 1
ATOM 848 O O . ARG A 1 109 ? -7.165 13.389 54.416 1.00 20.69 414 ARG A O 1
ATOM 856 N N . VAL A 1 110 ? -7.312 11.135 54.389 1.00 16.19 415 VAL A N 1
ATOM 857 C CA . VAL A 1 110 ? -6.495 10.952 53.188 1.00 16.17 415 VAL A CA 1
ATOM 858 C C . VAL A 1 110 ? -7.108 11.751 52.049 1.00 18.35 415 VAL A C 1
ATOM 859 O O . VAL A 1 110 ? -8.311 11.680 51.799 1.00 19.01 415 VAL A O 1
ATOM 863 N N . LYS A 1 111 ? -6.283 12.545 51.386 1.00 18.68 416 LYS A N 1
ATOM 864 C CA . LYS A 1 111 ? -6.771 13.366 50.283 1.00 16.82 416 LYS A CA 1
ATOM 865 C C . LYS A 1 111 ? -6.248 12.844 48.946 1.00 14.46 416 LYS A C 1
ATOM 866 O O . LYS A 1 111 ? -5.087 12.458 48.821 1.00 16.85 416 LYS A O 1
ATOM 872 N N . TYR A 1 112 ? -7.114 12.879 47.942 1.00 15.05 417 TYR A N 1
ATOM 873 C CA . TYR A 1 112 ? -6.749 12.492 46.588 1.00 16.30 417 TYR A CA 1
ATOM 874 C C . TYR A 1 112 ? -6.183 13.728 45.892 1.00 13.99 417 TYR A C 1
ATOM 875 O O . TYR A 1 112 ? -6.719 14.821 46.033 1.00 15.88 417 TYR A O 1
ATOM 884 N N . LEU A 1 113 ? -5.103 13.536 45.134 1.00 15.98 418 LEU A N 1
ATOM 885 C CA . LEU A 1 113 ? -4.476 14.604 44.343 1.00 16.06 418 LEU A CA 1
ATOM 886 C C . LEU A 1 113 ? -5.493 15.499 43.618 1.00 18.42 418 LEU A C 1
ATOM 887 O O . LEU A 1 113 ? -6.258 15.026 42.780 1.00 16.18 418 LEU A O 1
ATOM 892 N N . PRO A 1 114 ? -5.509 16.806 43.929 1.00 19.22 419 PRO A N 1
ATOM 893 C CA . PRO A 1 114 ? -6.488 17.671 43.259 1.00 18.77 419 PRO A CA 1
ATOM 894 C C . PRO A 1 114 ? -6.406 17.592 41.731 1.00 18.85 419 PRO A C 1
ATOM 895 O O . PRO A 1 114 ? -7.452 17.574 41.082 1.00 21.02 419 PRO A O 1
ATOM 899 N N . THR A 1 115 ? -5.196 17.522 41.179 1.00 16.96 420 THR A N 1
ATOM 900 C CA . THR A 1 115 ? -5.033 17.423 39.728 1.00 16.56 420 THR A CA 1
ATOM 901 C C . THR A 1 115 ? -4.971 15.981 39.238 1.00 17.86 420 THR A C 1
ATOM 902 O O . THR A 1 115 ? -4.568 15.726 38.098 1.00 20.47 420 THR A O 1
ATOM 906 N N . GLY A 1 116 ? -5.377 15.042 40.080 1.00 16.44 421 GLY A N 1
ATOM 907 C CA . GLY A 1 116 ? -5.310 13.640 39.710 1.00 18.00 421 GLY A CA 1
ATOM 908 C C . GLY A 1 116 ? -6.365 13.207 38.709 1.00 16.86 421 GLY A C 1
ATOM 909 O O . GLY A 1 116 ? -7.497 13.690 38.719 1.00 19.39 421 GLY A O 1
ATOM 910 N N . GLU A 1 117 ? -5.990 12.284 37.829 1.00 17.81 422 GLU A N 1
ATOM 911 C CA . GLU A 1 117 ? -6.958 11.676 36.932 1.00 18.29 422 GLU A CA 1
ATOM 912 C C . GLU A 1 117 ? -7.804 10.717 37.758 1.00 22.70 422 GLU A C 1
ATOM 913 O O . GLU A 1 117 ? -7.319 10.153 38.740 1.00 24.25 422 GLU A O 1
ATOM 919 N N . LYS A 1 118 ? -9.075 10.578 37.391 1.00 24.94 423 LYS A N 1
ATOM 920 C CA . LYS A 1 118 ? -10.017 9.768 38.163 1.00 32.71 423 LYS A CA 1
ATOM 921 C C . LYS A 1 118 ? -10.796 8.824 37.255 1.00 40.28 423 LYS A C 1
ATOM 922 O O . LYS A 1 118 ? -10.267 7.809 36.801 1.00 50.60 423 LYS A O 1
ATOM 928 N N . TYR A 1 127 ? -12.341 2.004 51.011 1.00 28.12 432 TYR A N 1
ATOM 929 C CA . TYR A 1 127 ? -12.254 2.389 52.413 1.00 26.74 432 TYR A CA 1
ATOM 930 C C . TYR A 1 127 ? -12.210 3.899 52.609 1.00 26.13 432 TYR A C 1
ATOM 931 O O . TYR A 1 127 ? -11.593 4.622 51.827 1.00 29.25 432 TYR A O 1
ATOM 940 N N 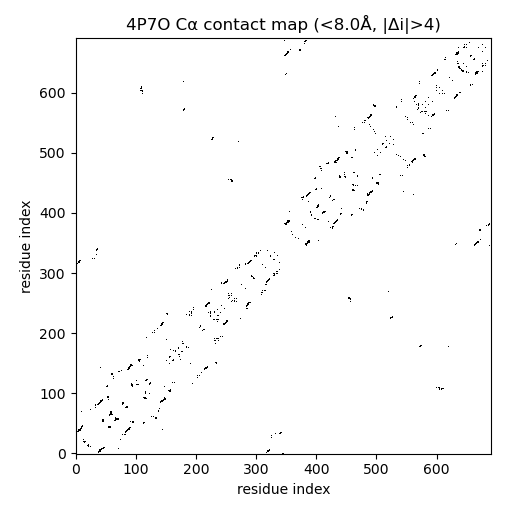. HIS A 1 128 ? -12.855 4.359 53.676 1.00 26.11 433 HIS A N 1
ATOM 941 C CA . HIS A 1 128 ? -12.841 5.774 54.053 1.00 27.14 433 HIS A CA 1
ATOM 942 C C . HIS A 1 128 ? -11.798 6.026 55.144 1.00 23.59 433 HIS A C 1
ATOM 943 O O . HIS A 1 128 ? -12.047 5.818 56.333 1.00 25.89 433 HIS A O 1
ATOM 950 N N . ARG A 1 129 ? -10.628 6.485 54.716 1.00 19.75 434 ARG A N 1
ATOM 951 C CA . ARG A 1 129 ? -9.412 6.423 55.510 1.00 13.20 434 ARG A CA 1
ATOM 952 C C . ARG A 1 129 ? -8.981 7.763 56.103 1.00 17.99 434 ARG A C 1
ATOM 953 O O . ARG A 1 129 ? -8.979 8.791 55.426 1.00 19.35 434 ARG A O 1
ATOM 961 N N . LEU A 1 130 ? -8.588 7.725 57.368 1.00 15.98 435 LEU A N 1
ATOM 962 C CA . LEU A 1 130 ? -7.939 8.850 58.035 1.00 14.40 435 LEU A CA 1
ATOM 963 C C . LEU A 1 130 ? -6.483 8.853 57.602 1.00 14.00 435 LEU A C 1
ATOM 964 O O . LEU A 1 130 ? -5.939 7.811 57.243 1.00 13.81 435 LEU A O 1
ATOM 969 N N . SER A 1 131 ? -5.856 10.024 57.625 1.00 15.22 436 SER A N 1
ATOM 970 C CA . SER A 1 131 ? -4.451 10.149 57.248 1.00 14.73 436 SER A CA 1
ATOM 971 C C . SER A 1 131 ? -3.500 9.723 58.362 1.00 15.59 436 SER A C 1
ATOM 972 O O . SER A 1 131 ? -3.576 10.236 59.482 1.00 17.22 436 SER A O 1
ATOM 975 N N . PRO A 1 132 ? -2.570 8.808 58.048 1.00 16.23 437 PRO A N 1
ATOM 976 C CA . PRO A 1 132 ? -1.576 8.358 59.024 1.00 17.91 437 PRO A CA 1
ATOM 977 C C . PRO A 1 132 ? -0.516 9.428 59.308 1.00 19.99 437 PRO A C 1
ATOM 978 O O . PRO A 1 132 ? 0.297 9.250 60.211 1.00 17.28 437 PRO A O 1
ATOM 982 N N . PHE A 1 133 ? -0.536 10.530 58.564 1.00 15.34 438 PHE A N 1
ATOM 983 C CA . PHE A 1 133 ? 0.458 11.590 58.743 1.00 15.06 438 PHE A CA 1
ATOM 984 C C . PHE A 1 133 ? 0.026 12.695 59.703 1.00 18.06 438 PHE A C 1
ATOM 985 O O . PHE A 1 133 ? 0.804 13.598 60.018 1.00 20.42 438 PHE A O 1
ATOM 993 N N . ASP A 1 134 ? -1.225 12.617 60.142 1.00 19.57 439 ASP A N 1
ATOM 994 C CA . ASP A 1 134 ? -1.772 13.540 61.129 1.00 19.82 439 ASP A CA 1
ATOM 995 C C . ASP A 1 134 ? -1.523 12.930 62.510 1.00 15.13 439 ASP A C 1
ATOM 996 O O . ASP A 1 134 ? -2.043 11.855 62.818 1.00 17.82 439 ASP A O 1
ATOM 1001 N N . ASP A 1 135 ? -0.733 13.612 63.331 1.00 15.98 440 ASP A N 1
ATOM 1002 C CA . ASP A 1 135 ? -0.372 13.093 64.648 1.00 17.76 440 ASP A CA 1
ATOM 1003 C C . ASP A 1 135 ? -1.585 12.835 65.520 1.00 18.90 440 ASP A C 1
ATOM 1004 O O . ASP A 1 135 ? -1.558 11.940 66.372 1.00 18.53 440 ASP A O 1
ATOM 1009 N N . ARG A 1 136 ? -2.637 13.624 65.330 1.00 18.96 441 ARG A N 1
ATOM 1010 C CA . ARG A 1 136 ? -3.869 13.426 66.090 1.00 18.57 441 ARG A CA 1
ATOM 1011 C C . ARG A 1 136 ? -4.590 12.137 65.679 1.00 16.70 441 ARG A C 1
ATOM 1012 O O . ARG A 1 136 ? -5.206 11.476 66.526 1.00 18.57 441 ARG A O 1
ATOM 1020 N N . VAL A 1 137 ? -4.534 11.793 64.391 1.00 17.81 442 VAL A N 1
ATOM 1021 C CA . VAL A 1 137 ? -5.061 10.516 63.925 1.00 14.92 442 VAL A CA 1
ATOM 1022 C C . VAL A 1 137 ? -4.297 9.385 64.602 1.00 15.75 442 VAL A C 1
ATOM 1023 O O . VAL A 1 137 ? -4.897 8.444 65.125 1.00 15.95 442 VAL A O 1
ATOM 1027 N N . ARG A 1 138 ? -2.974 9.491 64.626 1.00 15.74 443 ARG A N 1
ATOM 1028 C CA . ARG A 1 138 ? -2.156 8.435 65.213 1.00 14.19 443 ARG A CA 1
ATOM 1029 C C . ARG A 1 138 ? -2.442 8.284 66.706 1.00 15.47 443 ARG A C 1
ATOM 1030 O O . ARG A 1 138 ? -2.477 7.169 67.214 1.00 17.31 443 ARG A O 1
ATOM 1038 N N . ALA A 1 139 ? -2.677 9.398 67.395 1.00 18.22 444 ALA A N 1
ATOM 1039 C CA . ALA A 1 139 ? -2.970 9.351 68.826 1.00 15.03 444 ALA A CA 1
ATOM 1040 C C . ALA A 1 139 ? -4.339 8.740 69.099 1.00 15.38 444 ALA A C 1
ATOM 1041 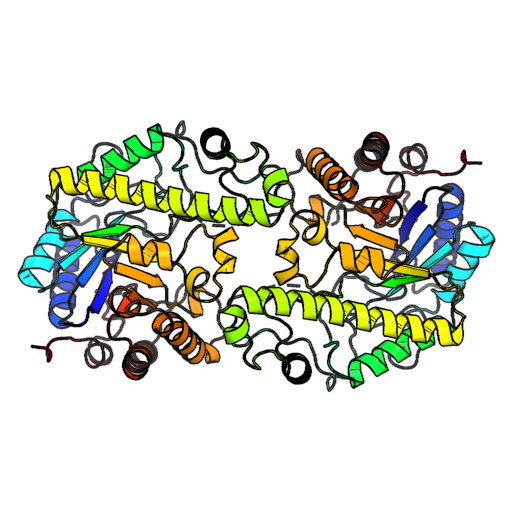O O . ALA A 1 139 ? -4.482 7.923 70.011 1.00 16.91 444 ALA A O 1
ATOM 1043 N N . GLN A 1 140 ? -5.346 9.124 68.321 1.00 16.27 445 GLN A N 1
ATOM 1044 C CA . GLN A 1 140 ? -6.694 8.621 68.560 1.00 18.25 445 GLN A CA 1
ATOM 1045 C C . GLN A 1 140 ? -6.855 7.162 68.147 1.00 16.00 445 GLN A C 1
ATOM 1046 O O . GLN A 1 140 ? -7.455 6.375 68.879 1.00 16.83 445 GLN A O 1
ATOM 1052 N N . VAL A 1 141 ? -6.313 6.780 66.993 1.00 14.64 446 VAL A N 1
ATOM 1053 C CA . VAL A 1 141 ? -6.326 5.361 66.637 1.00 16.03 446 VAL A CA 1
ATOM 1054 C C . VAL A 1 141 ? -5.546 4.562 67.688 1.00 15.74 446 VAL A C 1
ATOM 1055 O O . VAL A 1 141 ? -5.959 3.464 68.085 1.00 15.33 446 VAL A O 1
ATOM 1059 N N . GLY A 1 142 ? -4.443 5.141 68.160 1.00 16.83 447 GLY A N 1
ATOM 1060 C CA . GLY A 1 142 ? -3.675 4.578 69.256 1.00 16.42 447 GLY A CA 1
ATOM 1061 C C . GLY A 1 142 ? -4.505 4.275 70.490 1.00 16.20 447 GLY A C 1
ATOM 1062 O O . GLY A 1 142 ? -4.342 3.225 71.115 1.00 16.21 447 GLY A O 1
ATOM 1063 N N . MET A 1 143 ? -5.400 5.195 70.835 1.00 14.18 448 MET A N 1
ATOM 1064 C CA . MET A 1 143 ? -6.289 5.026 71.975 1.00 16.09 448 MET A CA 1
ATOM 1065 C C . MET A 1 143 ? -7.194 3.819 71.807 1.00 18.98 448 MET A C 1
ATOM 1066 O O . MET A 1 143 ? -7.399 3.072 72.767 1.00 17.26 448 MET A O 1
ATOM 1071 N N . LEU A 1 144 ? -7.722 3.621 70.597 1.00 16.40 449 LEU A N 1
ATOM 1072 C CA . LEU A 1 144 ? -8.620 2.506 70.305 1.00 15.22 449 LEU A CA 1
ATOM 1073 C C . LEU A 1 144 ? -7.903 1.174 70.471 1.00 17.33 449 LEU A C 1
ATOM 1074 O O . LEU A 1 144 ? -8.459 0.234 71.033 1.00 15.70 449 LEU A O 1
ATOM 1079 N N . TYR A 1 145 ? -6.664 1.103 69.998 1.00 17.01 450 TYR A N 1
ATOM 1080 C CA . TYR A 1 145 ? -5.871 -0.108 70.170 1.00 15.00 450 TYR A CA 1
ATOM 1081 C C . TYR A 1 145 ? -5.573 -0.338 71.651 1.00 13.68 450 TYR A C 1
ATOM 1082 O O . TYR A 1 145 ? -5.605 -1.483 72.113 1.00 14.79 450 TYR A O 1
ATOM 1091 N N . GLU A 1 146 ? -5.321 0.745 72.385 1.00 12.96 451 GLU A N 1
ATOM 1092 C CA . GLU A 1 146 ? -5.021 0.651 73.814 1.00 12.71 451 GLU A CA 1
ATOM 1093 C C . GLU A 1 146 ? -6.252 0.173 74.581 1.00 15.66 451 GLU A C 1
ATOM 1094 O O . GLU A 1 146 ? -6.149 -0.645 75.509 1.00 18.62 451 GLU A O 1
ATOM 1100 N N . ASP A 1 147 ? -7.422 0.663 74.186 1.00 15.58 452 ASP A N 1
ATOM 1101 C CA . ASP A 1 147 ? -8.667 0.229 74.820 1.00 18.03 452 ASP A CA 1
ATOM 1102 C C . ASP A 1 147 ? -8.963 -1.259 74.574 1.00 16.15 452 ASP A C 1
ATOM 1103 O O . ASP A 1 147 ? -9.428 -1.960 75.469 1.00 17.74 452 ASP A O 1
ATOM 1108 N N . LEU A 1 148 ? -8.686 -1.730 73.363 1.00 15.43 453 LEU A N 1
ATOM 1109 C CA . LEU A 1 148 ? -8.773 -3.152 73.034 1.00 12.82 453 LEU A CA 1
ATOM 1110 C C . LEU A 1 148 ? -7.859 -3.948 73.958 1.00 12.87 453 LEU A C 1
ATOM 1111 O O . LEU A 1 148 ? -8.284 -4.904 74.600 1.00 15.07 453 LEU A O 1
ATOM 1116 N N . ALA A 1 149 ? -6.589 -3.562 73.982 1.00 17.50 454 ALA A N 1
ATOM 1117 C CA . ALA A 1 149 ? -5.578 -4.237 74.791 1.00 14.31 454 ALA A CA 1
ATOM 1118 C C . ALA A 1 149 ? -5.900 -4.255 76.286 1.00 14.66 454 ALA A C 1
ATOM 1119 O O . ALA A 1 149 ? -5.604 -5.238 76.983 1.00 16.90 454 ALA A O 1
ATOM 1121 N N . GLY A 1 150 ? -6.509 -3.182 76.777 1.00 15.41 455 GLY A N 1
ATOM 1122 C CA . GLY A 1 150 ? -6.823 -3.076 78.188 1.00 15.23 455 GLY A CA 1
ATOM 1123 C C . GLY A 1 150 ? -8.139 -3.698 78.623 1.00 16.28 455 GLY A C 1
ATOM 1124 O O . GLY A 1 150 ? -8.502 -3.561 79.791 1.00 22.42 455 GLY A O 1
ATOM 1125 N N . HIS A 1 151 ? -8.847 -4.388 77.731 1.00 16.04 456 HIS A N 1
ATOM 1126 C CA . HIS A 1 151 ? -10.141 -4.969 78.106 1.00 19.09 456 HIS A CA 1
ATOM 1127 C C . HIS A 1 151 ? -10.321 -6.395 77.629 1.00 17.21 456 HIS A C 1
ATOM 1128 O O . HIS A 1 151 ? -11.377 -6.987 77.847 1.00 19.65 456 HIS A O 1
ATOM 1135 N N . ALA A 1 152 ? -9.316 -6.923 76.936 1.00 19.37 457 ALA A N 1
ATOM 1136 C CA . ALA A 1 152 ? -9.380 -8.286 76.424 1.00 20.41 457 ALA A CA 1
ATOM 1137 C C . ALA A 1 152 ? -8.004 -8.933 76.412 1.00 16.95 457 ALA A C 1
ATOM 1138 O O . ALA A 1 152 ? -6.977 -8.249 76.419 1.00 19.31 457 ALA A O 1
ATOM 1140 N N . ALA A 1 153 ? -7.991 -10.263 76.390 1.00 16.22 458 ALA A N 1
ATOM 1141 C CA . ALA A 1 153 ? -6.742 -10.991 76.214 1.00 17.56 458 ALA A CA 1
ATOM 1142 C C . ALA A 1 153 ? -6.725 -11.676 74.857 1.00 22.20 458 ALA A C 1
ATOM 1143 O O . ALA A 1 153 ? -7.717 -12.260 74.426 1.00 21.80 458 ALA A O 1
ATOM 1145 N N . PHE A 1 154 ? -5.594 -11.569 74.176 1.00 17.27 459 PHE A N 1
ATOM 1146 C CA . PHE A 1 154 ? -5.455 -12.120 72.831 1.00 17.56 459 PHE A CA 1
ATOM 1147 C C . PHE A 1 154 ? -3.975 -12.267 72.531 1.00 18.61 459 PHE A C 1
ATOM 1148 O O . PHE A 1 154 ? -3.136 -11.743 73.262 1.00 18.63 459 PHE A O 1
ATOM 1156 N N . ASP A 1 155 ? -3.642 -12.995 71.471 1.00 18.90 460 ASP A N 1
ATOM 1157 C CA . ASP A 1 155 ? -2.257 -13.399 71.252 1.00 18.72 460 ASP A CA 1
ATOM 1158 C C . ASP A 1 155 ? -1.558 -12.612 70.154 1.00 20.10 460 ASP A C 1
ATOM 1159 O O . ASP A 1 155 ? -0.340 -12.685 70.001 1.00 18.59 460 ASP A O 1
ATOM 1164 N N . GLY A 1 156 ? -2.324 -11.836 69.399 1.00 16.17 461 GLY A N 1
ATOM 1165 C CA . GLY A 1 156 ? -1.754 -11.144 68.263 1.00 18.37 461 GLY A CA 1
ATOM 1166 C C . GLY A 1 156 ? -2.660 -10.048 67.771 1.00 13.68 461 GLY A C 1
ATOM 1167 O O . GLY A 1 156 ? -3.793 -9.931 68.221 1.00 14.46 461 GLY A O 1
ATOM 1168 N N . ILE A 1 157 ? -2.155 -9.259 66.828 1.00 18.73 462 ILE A N 1
ATOM 1169 C CA . ILE A 1 157 ? -2.928 -8.218 66.168 1.00 15.41 462 ILE A CA 1
ATOM 1170 C C . ILE A 1 157 ? -2.883 -8.513 64.686 1.00 13.12 462 ILE A C 1
ATOM 1171 O O . ILE A 1 157 ? -1.816 -8.806 64.172 1.00 15.00 462 ILE A O 1
ATOM 1176 N N . LEU A 1 158 ? -4.038 -8.486 64.026 1.00 12.92 463 LEU A N 1
ATOM 1177 C CA . LEU A 1 158 ? -4.095 -8.504 62.569 1.00 15.04 463 LEU A CA 1
ATOM 1178 C C . LEU A 1 158 ? -4.443 -7.103 62.096 1.00 15.12 463 LEU A C 1
ATOM 1179 O O . LEU A 1 158 ? -5.564 -6.657 62.278 1.00 12.76 463 LEU A O 1
ATOM 1184 N N . PHE A 1 159 ? -3.480 -6.432 61.475 1.00 13.41 464 PHE A N 1
ATOM 1185 C CA . PHE A 1 159 ? -3.709 -5.144 60.819 1.00 12.19 464 PHE A CA 1
ATOM 1186 C C . PHE A 1 159 ? -4.446 -5.279 59.477 1.00 11.81 464 PHE A C 1
ATOM 1187 O O . PHE A 1 159 ? -4.038 -6.038 58.596 1.00 14.02 464 PHE A O 1
ATOM 1195 N N . HIS A 1 160 ? -5.543 -4.538 59.372 1.00 13.00 465 HIS A N 1
ATOM 1196 C CA . HIS A 1 160 ? -6.499 -4.644 58.277 1.00 14.40 465 HIS A CA 1
ATOM 1197 C C . HIS A 1 160 ? -5.862 -4.247 56.961 1.00 11.61 465 HIS A C 1
ATOM 1198 O O . HIS A 1 160 ? -4.870 -3.504 56.948 1.00 14.24 465 HIS A O 1
ATOM 1205 N N . ASP A 1 161 ? -6.431 -4.744 55.859 1.00 15.61 466 ASP A N 1
ATOM 1206 C CA . ASP A 1 161 ? -6.014 -4.363 54.505 1.00 15.01 466 ASP A CA 1
ATOM 1207 C C . ASP A 1 161 ? -6.288 -2.895 54.152 1.00 18.44 466 ASP A C 1
ATOM 1208 O O . ASP A 1 161 ? -5.875 -2.437 53.100 1.00 15.74 466 ASP A O 1
ATOM 1213 N N . ASP A 1 162 ? -6.969 -2.151 55.025 1.00 12.45 467 ASP A N 1
ATOM 1214 C CA . ASP A 1 162 ? -7.231 -0.734 54.746 1.00 12.87 467 ASP A CA 1
ATOM 1215 C C . ASP A 1 162 ? -5.981 0.155 54.854 1.00 15.66 467 ASP A C 1
ATOM 1216 O O . ASP A 1 162 ? -6.035 1.362 54.588 1.00 15.40 467 ASP A O 1
ATOM 1221 N N . ALA A 1 163 ? -4.863 -0.426 55.274 1.00 13.58 468 ALA A N 1
ATOM 1222 C CA . ALA A 1 163 ? -3.604 0.298 55.280 1.00 13.32 468 ALA A CA 1
ATOM 1223 C C . ALA A 1 163 ? -3.014 0.240 53.885 1.00 18.74 468 ALA A C 1
ATOM 1224 O O . ALA A 1 163 ? -2.138 -0.573 53.590 1.00 14.81 468 ALA A O 1
ATOM 1226 N N . LEU A 1 164 ? -3.532 1.103 53.019 1.00 16.74 469 LEU A N 1
ATOM 1227 C CA . LEU A 1 164 ? -3.024 1.233 51.661 1.00 12.73 469 LEU A CA 1
ATOM 1228 C C . LEU A 1 164 ? -3.206 2.672 51.219 1.00 13.78 469 LEU A C 1
ATOM 1229 O O . LEU A 1 164 ? -4.069 3.374 51.742 1.00 14.25 469 LEU A O 1
ATOM 1234 N N . LEU A 1 165 ? -2.363 3.092 50.276 1.00 14.79 470 LEU A N 1
ATOM 1235 C CA . LEU A 1 165 ? -2.470 4.401 49.632 1.00 16.62 470 LEU A CA 1
ATOM 1236 C C . LEU A 1 165 ? -2.248 4.240 48.135 1.00 19.02 470 LEU A C 1
ATOM 1237 O O . LEU A 1 165 ? -1.352 3.510 47.720 1.00 16.15 470 LEU A O 1
ATOM 1242 N N . SER A 1 166 ? -3.053 4.927 47.325 1.00 15.45 471 SER A N 1
ATOM 1243 C CA . SER A 1 166 ? -2.879 4.871 45.878 1.00 15.50 471 SER A CA 1
ATOM 1244 C C . SER A 1 166 ? -1.794 5.841 45.418 1.00 14.56 471 SER A C 1
ATOM 1245 O O . SER A 1 166 ? -1.263 6.620 46.223 1.00 13.31 471 SER A O 1
ATOM 1248 N N . ASP A 1 167 ? -1.466 5.785 44.126 1.00 15.88 472 ASP A N 1
ATOM 1249 C CA . ASP A 1 167 ? -0.466 6.698 43.555 1.00 13.08 472 ASP A CA 1
ATOM 1250 C C . ASP A 1 167 ? -0.918 8.155 43.503 1.00 13.60 472 ASP A C 1
ATOM 1251 O O . ASP A 1 167 ? -0.132 9.024 43.151 1.00 18.16 472 ASP A O 1
ATOM 1256 N N . TYR A 1 168 ? -2.179 8.408 43.849 1.00 13.30 473 TYR A N 1
ATOM 1257 C CA . TYR A 1 168 ? -2.712 9.767 43.919 1.00 14.53 473 TYR A CA 1
ATOM 1258 C C . TYR A 1 168 ? -2.913 10.233 45.368 1.00 20.04 473 TYR A C 1
ATOM 1259 O O . TYR A 1 168 ? -3.511 11.283 45.628 1.00 15.94 473 TYR A O 1
ATOM 1268 N N . GLU A 1 169 ? -2.400 9.443 46.307 1.00 17.31 474 GLU A N 1
ATOM 1269 C CA . GLU A 1 169 ? -2.550 9.706 47.741 1.00 17.19 474 GLU A CA 1
ATOM 1270 C C . GLU A 1 169 ? -1.182 9.661 48.404 1.00 12.21 474 GLU A C 1
ATOM 1271 O O . GLU A 1 169 ? -0.221 9.211 47.784 1.00 14.87 474 GLU A O 1
ATOM 1277 N N . ASP A 1 170 ? -1.038 10.154 49.636 1.00 13.17 475 ASP A N 1
ATOM 1278 C CA . ASP A 1 170 ? -1.968 11.043 50.344 1.00 15.48 475 ASP A CA 1
ATOM 1279 C C . ASP A 1 170 ? -1.582 12.497 50.014 1.00 16.81 475 ASP A C 1
ATOM 1280 O O . ASP A 1 170 ? -0.424 12.884 50.172 1.00 14.32 475 ASP A O 1
ATOM 1285 N N . ALA A 1 171 ? -2.543 13.288 49.531 1.00 15.34 476 ALA A N 1
ATOM 1286 C CA . ALA A 1 171 ? -2.286 14.677 49.132 1.00 17.24 476 ALA A CA 1
ATOM 1287 C C . ALA A 1 171 ? -2.602 15.690 50.221 1.00 17.56 476 ALA A C 1
ATOM 1288 O O . ALA A 1 171 ? -2.632 16.889 49.969 1.00 19.26 476 ALA A O 1
ATOM 1290 N N . SER A 1 172 ? -2.829 15.220 51.441 1.00 16.06 477 SER A N 1
ATOM 1291 C CA . SER A 1 172 ? -3.214 16.135 52.515 1.00 17.95 477 SER A CA 1
ATOM 1292 C C . SER A 1 172 ? -2.022 16.935 53.014 1.00 16.59 477 SER A C 1
ATOM 1293 O O . SER A 1 172 ? -0.873 16.530 52.823 1.00 17.49 477 SER A O 1
ATOM 1296 N N . ALA A 1 173 ? -2.306 18.051 53.677 1.00 20.62 478 ALA A N 1
ATOM 1297 C CA . ALA A 1 173 ? -1.259 18.912 54.220 1.00 20.47 478 ALA A CA 1
ATOM 1298 C C . ALA A 1 173 ? -0.259 18.205 55.137 1.00 19.54 478 ALA A C 1
ATOM 1299 O O . ALA A 1 173 ? 0.946 18.371 54.952 1.00 21.90 478 ALA A O 1
ATOM 1301 N N . PRO A 1 174 ? -0.734 17.406 56.123 1.00 20.24 479 PRO A N 1
ATOM 1302 C CA . PRO A 1 174 ? 0.278 16.737 56.945 1.00 18.95 479 PRO A CA 1
ATOM 1303 C C . PRO A 1 174 ? 1.127 15.736 56.155 1.00 17.15 479 PRO A C 1
ATOM 1304 O O . PRO A 1 174 ? 2.297 15.572 56.475 1.00 19.30 479 PRO A O 1
ATOM 1308 N N . ALA A 1 175 ? 0.552 15.092 55.140 1.00 17.66 480 ALA A N 1
ATOM 1309 C CA . ALA A 1 175 ? 1.298 14.165 54.302 1.00 16.91 480 ALA A CA 1
ATOM 1310 C C . ALA A 1 175 ? 2.358 14.910 53.488 1.00 16.18 480 ALA A C 1
ATOM 1311 O O . ALA A 1 175 ? 3.515 14.497 53.447 1.00 15.89 480 ALA A O 1
ATOM 1313 N N . ILE A 1 176 ? 1.962 16.018 52.870 1.00 19.26 481 ILE A N 1
ATOM 1314 C CA . ILE A 1 176 ? 2.899 16.829 52.098 1.00 20.16 481 ILE A CA 1
ATOM 1315 C C . ILE A 1 176 ? 4.083 17.289 52.950 1.00 22.84 481 ILE A C 1
ATOM 1316 O O . ILE A 1 176 ? 5.239 17.201 52.521 1.00 22.79 481 ILE A O 1
ATOM 1321 N N . THR A 1 177 ? 3.798 17.741 54.168 1.00 21.92 482 THR A N 1
ATOM 1322 C CA . THR A 1 177 ? 4.852 18.124 55.101 1.00 21.48 482 THR A CA 1
ATOM 1323 C C . THR A 1 177 ? 5.818 16.961 55.362 1.00 25.12 482 THR A C 1
ATOM 1324 O O . THR A 1 177 ? 7.036 17.142 55.363 1.00 27.53 482 THR A O 1
ATOM 1328 N N . ALA A 1 178 ? 5.265 15.770 55.570 1.00 21.83 483 ALA A N 1
ATOM 1329 C CA . ALA A 1 178 ? 6.065 14.568 55.780 1.00 18.34 483 ALA A CA 1
ATOM 1330 C C . ALA A 1 178 ? 6.942 14.226 54.571 1.00 18.84 483 ALA A C 1
ATOM 1331 O O . ALA A 1 178 ? 8.108 13.862 54.730 1.00 22.36 483 ALA A O 1
ATOM 1333 N N . TYR A 1 179 ? 6.384 14.346 53.371 1.00 19.33 484 TYR A N 1
ATOM 1334 C CA . TYR A 1 179 ? 7.168 14.106 52.160 1.00 20.62 484 TYR A CA 1
ATOM 1335 C C . TYR A 1 179 ? 8.327 15.101 52.076 1.00 22.18 484 TYR A C 1
ATOM 1336 O O . TYR A 1 179 ? 9.459 14.722 51.787 1.00 25.78 484 TYR A O 1
ATOM 1345 N N . GLN A 1 180 ? 8.043 16.374 52.339 1.00 21.54 485 GLN A N 1
ATOM 1346 C CA . GLN A 1 180 ? 9.071 17.407 52.288 1.00 22.94 485 GLN A CA 1
ATOM 1347 C C . GLN A 1 180 ? 10.172 17.171 53.319 1.00 30.91 485 GLN A C 1
ATOM 1348 O O . GLN A 1 180 ? 11.354 17.374 53.033 1.00 32.94 485 GLN A O 1
ATOM 1354 N N . GLN A 1 181 ? 9.777 16.743 54.515 1.00 28.09 486 GLN A N 1
ATOM 1355 C CA . GLN A 1 181 ? 10.728 16.394 55.561 1.00 30.75 486 GLN A CA 1
ATOM 1356 C C . GLN A 1 181 ? 11.596 15.224 55.119 1.00 34.69 486 GLN A C 1
ATOM 1357 O O . GLN A 1 181 ? 12.764 15.123 55.494 1.00 42.33 486 GLN A O 1
ATOM 1363 N N . ALA A 1 182 ? 11.013 14.338 54.319 1.00 31.99 487 ALA A N 1
ATOM 1364 C CA . ALA A 1 182 ? 11.718 13.158 53.833 1.00 33.88 487 ALA A CA 1
ATOM 1365 C C . ALA A 1 182 ? 12.651 13.501 52.680 1.00 33.78 487 ALA A C 1
ATOM 1366 O O . ALA A 1 182 ? 13.460 12.671 52.264 1.00 28.04 487 ALA A O 1
ATOM 1368 N N . GLY A 1 183 ? 12.530 14.724 52.167 1.00 34.62 488 GLY A N 1
ATOM 1369 C CA . GLY A 1 183 ? 13.390 15.197 51.097 1.00 30.31 488 GLY A CA 1
ATOM 1370 C C . GLY A 1 183 ? 12.765 15.241 49.711 1.00 27.99 488 GLY A C 1
ATOM 1371 O O . GLY A 1 183 ? 13.468 15.454 48.724 1.00 32.44 488 GLY A O 1
ATOM 1372 N N . PHE A 1 184 ? 11.453 15.038 49.624 1.00 24.38 489 PHE A N 1
ATOM 1373 C CA . PHE A 1 184 ? 10.758 15.120 48.342 1.00 29.58 489 PHE A CA 1
ATOM 1374 C C . PHE A 1 184 ? 10.269 16.525 48.040 1.00 30.29 489 PHE A C 1
ATOM 1375 O O . PHE A 1 184 ? 10.194 17.382 48.925 1.00 31.39 489 PHE A O 1
ATOM 1383 N N . SER A 1 185 ? 9.908 16.738 46.778 1.00 31.27 490 SER A N 1
ATOM 1384 C CA . SER A 1 185 ? 9.194 17.935 46.368 1.00 34.28 490 SER A CA 1
ATOM 1385 C C . SER A 1 185 ? 7.853 17.966 47.084 1.00 37.72 490 SER A C 1
ATOM 1386 O O . SER A 1 185 ? 7.288 16.916 47.409 1.00 30.46 490 SER A O 1
ATOM 1389 N N . GLY A 1 186 ? 7.343 19.168 47.327 1.00 39.44 491 GLY A N 1
ATOM 1390 C CA . GLY A 1 186 ? 6.037 19.321 47.936 1.00 36.19 491 GLY A CA 1
ATOM 1391 C C . GLY A 1 186 ? 4.926 19.083 46.933 1.00 31.49 491 GLY A C 1
ATOM 1392 O O . GLY A 1 186 ? 3.771 18.871 47.309 1.00 36.23 491 GLY A O 1
ATOM 1393 N N . SER A 1 187 ? 5.282 19.108 45.651 1.00 26.32 492 SER A N 1
ATOM 1394 C CA . SER A 1 187 ? 4.319 18.906 44.579 1.00 26.33 492 SER A CA 1
ATOM 1395 C C . SER A 1 187 ? 4.284 17.441 44.186 1.00 23.27 492 SER A C 1
ATOM 1396 O O . SER A 1 187 ? 5.264 16.908 43.670 1.00 27.42 492 SER A O 1
ATOM 1399 N N . LEU A 1 188 ? 3.155 16.802 44.453 1.00 20.33 493 LEU A N 1
ATOM 1400 C CA . LEU A 1 188 ? 2.969 15.402 44.122 1.00 20.03 493 LEU A CA 1
ATOM 1401 C C . LEU A 1 188 ? 3.008 15.232 42.611 1.00 18.25 493 LEU A C 1
ATOM 1402 O O . LEU A 1 188 ? 3.492 14.224 42.114 1.00 19.82 493 LEU A O 1
ATOM 1407 N N . SER A 1 189 ? 2.497 16.210 41.877 1.00 25.00 494 SER A N 1
ATOM 1408 C CA . SER A 1 189 ? 2.525 16.093 40.425 1.00 19.88 494 SER A CA 1
ATOM 1409 C C . SER A 1 189 ? 3.954 16.107 39.899 1.00 24.52 494 SER A C 1
ATOM 1410 O O . SER A 1 189 ? 4.279 15.368 38.976 1.00 23.40 494 SER A O 1
ATOM 1413 N N . GLU A 1 190 ? 4.817 16.925 40.495 1.00 24.34 495 GLU A N 1
ATOM 1414 C CA . GLU A 1 190 ? 6.220 16.925 40.087 1.00 23.88 495 GLU A CA 1
ATOM 1415 C C . GLU A 1 190 ? 6.892 15.591 40.425 1.00 23.75 495 GLU A C 1
ATOM 1416 O O . GLU A 1 190 ? 7.705 15.091 39.661 1.00 22.33 495 GLU A O 1
ATOM 1422 N N . ILE A 1 191 ? 6.542 15.022 41.574 1.00 21.50 496 ILE A N 1
ATOM 1423 C CA . ILE A 1 191 ? 7.041 13.707 41.949 1.00 18.02 496 ILE A CA 1
ATOM 1424 C C . ILE A 1 191 ? 6.616 12.675 40.905 1.00 16.55 496 ILE A C 1
ATOM 1425 O O . ILE A 1 191 ? 7.430 11.890 40.412 1.00 19.09 496 ILE A O 1
ATOM 1430 N N . ARG A 1 192 ? 5.340 12.715 40.539 1.00 17.57 497 ARG A N 1
ATOM 1431 C CA . ARG A 1 192 ? 4.785 11.783 39.560 1.00 20.01 497 ARG A CA 1
ATOM 1432 C C . ARG A 1 192 ? 5.356 11.930 38.141 1.00 17.65 497 ARG A C 1
ATOM 1433 O O . ARG A 1 192 ? 5.342 10.984 37.358 1.00 18.13 497 ARG A O 1
ATOM 1441 N N . GLN A 1 193 ? 5.861 13.113 37.812 1.00 19.01 498 GLN A N 1
ATOM 1442 C CA . GLN A 1 193 ? 6.486 13.348 36.513 1.00 20.51 498 GLN A CA 1
ATOM 1443 C C . GLN A 1 193 ? 7.828 12.637 36.340 1.00 27.11 498 GLN A C 1
ATOM 1444 O O . GLN A 1 193 ? 8.320 12.487 35.220 1.00 25.03 498 GLN A O 1
ATOM 1450 N N . ASN A 1 194 ? 8.420 12.207 37.451 1.00 21.98 499 ASN A N 1
ATOM 1451 C CA . ASN A 1 194 ? 9.768 11.658 37.433 1.00 23.69 499 ASN A CA 1
ATOM 1452 C C . ASN A 1 194 ? 9.781 10.255 38.009 1.00 23.25 499 ASN A C 1
ATOM 1453 O O . ASN A 1 194 ? 9.543 10.068 39.208 1.00 21.30 499 ASN A O 1
ATOM 1458 N N . PRO A 1 195 ? 10.050 9.255 37.160 1.00 22.03 500 PRO A N 1
ATOM 1459 C CA . PRO A 1 195 ? 9.977 7.850 37.578 1.00 22.02 500 PRO A CA 1
ATOM 1460 C C . PRO A 1 195 ? 10.820 7.523 38.804 1.00 24.39 500 PRO A C 1
ATOM 1461 O O . PRO A 1 195 ? 10.361 6.763 39.648 1.00 22.83 500 PRO A O 1
ATOM 1465 N N . GLU A 1 196 ? 12.019 8.090 38.904 1.00 24.77 501 GLU A N 1
ATOM 1466 C CA . GLU A 1 196 ? 12.910 7.791 40.025 1.00 25.21 501 GLU A CA 1
ATOM 1467 C C . GLU A 1 196 ? 12.333 8.308 41.336 1.00 19.70 501 GLU A C 1
ATOM 1468 O O . GLU A 1 196 ? 12.360 7.621 42.352 1.00 23.46 501 GLU A O 1
ATOM 1470 N N . GLN A 1 197 ? 11.813 9.528 41.307 1.00 20.63 502 GLN A N 1
ATOM 1471 C CA . GLN A 1 197 ? 11.174 10.109 42.482 1.00 19.71 502 GLN A CA 1
ATOM 1472 C C . GLN A 1 197 ? 9.872 9.395 42.807 1.00 20.88 502 GLN A C 1
ATOM 1473 O O . GLN A 1 197 ? 9.566 9.134 43.972 1.00 19.02 502 GLN A O 1
ATOM 1479 N N . PHE A 1 198 ? 9.108 9.077 41.768 1.00 17.88 503 PHE A N 1
ATOM 1480 C CA . PHE A 1 198 ? 7.811 8.421 41.911 1.00 16.13 503 PHE A CA 1
ATOM 1481 C C . PHE A 1 198 ? 7.969 7.092 42.631 1.00 17.74 503 PHE A C 1
ATOM 1482 O O . PHE A 1 198 ? 7.211 6.779 43.553 1.00 20.43 503 PHE A O 1
ATOM 1490 N N . LYS A 1 199 ? 8.984 6.341 42.223 1.00 18.16 504 LYS A N 1
ATOM 1491 C CA . LYS A 1 199 ? 9.319 5.056 42.831 1.00 22.16 504 LYS A CA 1
ATOM 1492 C C . LYS A 1 199 ? 9.736 5.210 44.292 1.00 18.75 504 LYS A C 1
ATOM 1493 O O . LYS A 1 199 ? 9.255 4.468 45.165 1.00 18.62 504 LYS A O 1
ATOM 1495 N N . GLN A 1 200 ? 10.609 6.180 44.564 1.00 17.88 505 GLN A N 1
ATOM 1496 C CA . GLN A 1 200 ? 11.081 6.408 45.935 1.00 16.61 505 GLN A CA 1
ATOM 1497 C C . GLN A 1 200 ? 9.956 6.887 46.828 1.00 16.99 505 GLN A C 1
ATOM 1498 O O . GLN A 1 200 ? 9.911 6.544 48.019 1.00 18.12 505 GLN A O 1
ATOM 1504 N N . TRP A 1 201 ? 9.039 7.667 46.264 1.00 16.09 506 TRP A N 1
ATOM 1505 C CA . TRP A 1 201 ? 7.892 8.198 47.006 1.00 13.70 506 TRP A CA 1
ATOM 1506 C C . TRP A 1 201 ? 6.945 7.050 47.387 1.00 16.25 506 TRP A C 1
ATOM 1507 O O . TRP A 1 201 ? 6.419 6.995 48.514 1.00 16.60 506 TRP A O 1
ATOM 1518 N N . ALA A 1 202 ? 6.748 6.118 46.459 1.00 17.26 507 ALA A N 1
ATOM 1519 C CA . ALA A 1 202 ? 5.943 4.930 46.735 1.00 15.24 507 ALA A CA 1
ATOM 1520 C C . ALA A 1 202 ? 6.482 4.129 47.920 1.00 15.51 507 ALA A C 1
ATOM 1521 O O . ALA A 1 202 ? 5.725 3.755 48.816 1.00 15.50 507 ALA A O 1
ATOM 1523 N N . ARG A 1 203 ? 7.790 3.894 47.920 1.00 16.34 508 ARG A N 1
ATOM 1524 C CA . ARG A 1 203 ? 8.443 3.157 49.001 1.00 14.49 508 ARG A CA 1
ATOM 1525 C C . ARG A 1 203 ? 8.341 3.918 50.309 1.00 14.12 508 ARG A C 1
ATOM 1526 O O . ARG A 1 203 ? 8.165 3.316 51.369 1.00 16.31 508 ARG A O 1
ATOM 1534 N N . PHE A 1 204 ? 8.443 5.242 50.249 1.00 13.41 509 PHE A N 1
ATOM 1535 C CA . PHE A 1 204 ? 8.296 6.042 51.451 1.00 13.98 509 PHE A CA 1
ATOM 1536 C C . PHE A 1 204 ? 6.922 5.844 52.081 1.00 15.41 509 PHE A C 1
ATOM 1537 O O . PHE A 1 204 ? 6.809 5.715 53.306 1.00 14.56 509 PHE A O 1
ATOM 1545 N N . LYS A 1 205 ? 5.883 5.852 51.255 1.00 13.69 510 LYS A N 1
ATOM 1546 C CA . LYS A 1 205 ? 4.515 5.694 51.739 1.00 13.20 510 LYS A CA 1
ATOM 1547 C C . LYS A 1 205 ? 4.317 4.302 52.343 1.00 12.54 510 LYS A C 1
ATOM 1548 O O . LYS A 1 205 ? 3.649 4.149 53.381 1.00 14.69 510 LYS A O 1
ATOM 1554 N N . SER A 1 206 ? 4.907 3.295 51.700 1.00 14.65 511 SER A N 1
ATOM 1555 C CA . SER A 1 206 ? 4.863 1.931 52.205 1.00 14.50 511 SER A CA 1
ATOM 1556 C C . SER A 1 206 ? 5.468 1.895 53.588 1.00 14.39 511 SER A C 1
ATOM 1557 O O . SER A 1 206 ? 4.850 1.378 54.515 1.00 15.60 511 SER A O 1
ATOM 1560 N N . ARG A 1 207 ? 6.672 2.442 53.727 1.00 15.78 512 ARG A N 1
ATOM 1561 C CA . ARG A 1 207 ? 7.346 2.473 55.023 1.00 14.29 512 ARG A CA 1
ATOM 1562 C C . ARG A 1 207 ? 6.534 3.228 56.078 1.00 15.04 512 ARG A C 1
ATOM 1563 O O . ARG A 1 207 ? 6.499 2.829 57.250 1.00 15.10 512 ARG A O 1
ATOM 1571 N N . ALA A 1 208 ? 5.886 4.317 55.670 1.00 13.44 513 ALA A N 1
ATOM 1572 C CA . ALA A 1 208 ? 5.105 5.132 56.590 1.00 12.15 513 ALA A CA 1
ATOM 1573 C C . ALA A 1 208 ? 3.917 4.372 57.154 1.00 14.38 513 ALA A C 1
ATOM 1574 O O . ALA A 1 208 ? 3.628 4.465 58.346 1.00 14.09 513 ALA A O 1
ATOM 1576 N N . LEU A 1 209 ? 3.229 3.622 56.303 1.00 14.96 514 LEU A N 1
ATOM 1577 C CA . LEU A 1 209 ? 2.105 2.813 56.742 1.00 13.98 514 LEU A CA 1
ATOM 1578 C C . LEU A 1 209 ? 2.597 1.730 57.675 1.00 16.14 514 LEU A C 1
ATOM 1579 O O . LEU A 1 209 ? 2.001 1.495 58.732 1.00 15.13 514 LEU A O 1
ATOM 1584 N N . THR A 1 210 ? 3.694 1.080 57.303 1.00 12.43 515 THR A N 1
ATOM 1585 C CA . THR A 1 210 ? 4.253 0.042 58.157 1.00 14.52 515 THR A CA 1
ATOM 1586 C C . THR A 1 210 ? 4.661 0.598 59.516 1.00 15.94 515 THR A C 1
ATOM 1587 O O . THR A 1 210 ? 4.326 0.008 60.553 1.00 15.41 515 THR A O 1
ATOM 1591 N N . ASP A 1 211 ? 5.336 1.747 59.523 1.00 13.37 516 ASP A N 1
ATOM 1592 C CA . ASP A 1 211 ? 5.763 2.364 60.782 1.00 14.34 516 ASP A CA 1
ATOM 1593 C C . ASP A 1 211 ? 4.581 2.726 61.689 1.00 15.00 516 ASP A C 1
ATOM 1594 O O . ASP A 1 211 ? 4.677 2.601 62.908 1.00 18.04 516 ASP A O 1
ATOM 1599 N N . PHE A 1 212 ? 3.468 3.156 61.102 1.00 14.03 517 PHE A N 1
ATOM 1600 C CA . PHE A 1 212 ? 2.269 3.460 61.879 1.00 13.37 517 PHE A CA 1
ATOM 1601 C C . PHE A 1 212 ? 1.746 2.187 62.540 1.00 13.75 517 PHE A C 1
ATOM 1602 O O . PHE A 1 212 ? 1.460 2.190 63.734 1.00 14.99 517 PHE A O 1
ATOM 1610 N N . THR A 1 213 ? 1.651 1.098 61.786 1.00 10.50 518 THR A N 1
ATOM 1611 C CA . THR A 1 213 ? 1.201 -0.167 62.383 1.00 13.61 518 THR A CA 1
ATOM 1612 C C . THR A 1 213 ? 2.117 -0.596 63.531 1.00 16.88 518 THR A C 1
ATOM 1613 O O . THR A 1 213 ? 1.645 -1.117 64.543 1.00 14.87 518 THR A O 1
ATOM 1617 N N . LEU A 1 214 ? 3.423 -0.374 63.383 1.00 15.05 519 LEU A N 1
ATOM 1618 C CA . LEU A 1 214 ? 4.373 -0.796 64.410 1.00 14.25 519 LEU A CA 1
ATOM 1619 C C . LEU A 1 214 ? 4.276 0.091 65.661 1.00 13.83 519 LEU A C 1
ATOM 1620 O O . LEU A 1 214 ? 4.490 -0.366 66.797 1.00 18.45 519 LEU A O 1
ATOM 1625 N N . GLU A 1 215 ? 3.927 1.360 65.462 1.00 13.86 520 GLU A N 1
ATOM 1626 C CA . GLU A 1 215 ? 3.616 2.258 66.566 1.00 13.41 520 GLU A CA 1
ATOM 1627 C C . GLU A 1 215 ? 2.403 1.743 67.341 1.00 14.49 520 GLU A C 1
ATOM 1628 O O . GLU A 1 215 ? 2.400 1.758 68.576 1.00 15.28 520 GLU A O 1
ATOM 1634 N N . LEU A 1 216 ? 1.385 1.279 66.619 1.00 14.40 521 LEU A N 1
ATOM 1635 C CA . LEU A 1 216 ? 0.167 0.738 67.225 1.00 15.68 521 LEU A CA 1
ATOM 1636 C C . LEU A 1 216 ? 0.452 -0.553 67.979 1.00 13.12 521 LEU A C 1
ATOM 1637 O O . LEU A 1 216 ? -0.041 -0.754 69.091 1.00 14.33 521 LEU A O 1
ATOM 1642 N N . SER A 1 217 ? 1.255 -1.426 67.376 1.00 16.05 522 SER A N 1
ATOM 1643 C CA . SER A 1 217 ? 1.642 -2.678 68.000 1.00 10.84 522 SER A CA 1
ATOM 1644 C C . SER A 1 217 ? 2.393 -2.376 69.294 1.00 13.26 522 SER A C 1
ATOM 1645 O O . SER A 1 217 ? 2.191 -3.044 70.317 1.00 14.59 522 SER A O 1
ATOM 1648 N N . ALA A 1 218 ? 3.239 -1.352 69.276 1.00 14.29 523 ALA A N 1
ATOM 1649 C CA . ALA A 1 218 ? 3.994 -1.011 70.479 1.00 17.50 523 ALA A CA 1
ATOM 1650 C C . ALA A 1 218 ? 3.079 -0.576 71.628 1.00 16.54 523 ALA A C 1
ATOM 1651 O O . ALA A 1 218 ? 3.347 -0.862 72.803 1.00 17.05 523 ALA A O 1
ATOM 1653 N N . ARG A 1 219 ? 2.003 0.120 71.276 1.00 16.33 524 ARG A N 1
ATOM 1654 C CA . ARG A 1 219 ? 1.036 0.577 72.262 1.00 19.57 524 ARG A CA 1
ATOM 1655 C C . ARG A 1 219 ? 0.302 -0.609 72.862 1.00 14.21 524 ARG A C 1
ATOM 1656 O O . ARG A 1 219 ? -0.041 -0.590 74.048 1.00 16.81 524 ARG A O 1
ATOM 1664 N N . VAL A 1 220 ? 0.049 -1.638 72.055 1.00 13.96 525 VAL A N 1
ATOM 1665 C CA . VAL A 1 220 ? -0.652 -2.819 72.549 1.00 15.39 525 VAL A CA 1
ATOM 1666 C C . VAL A 1 220 ? 0.287 -3.610 73.456 1.00 14.25 525 VAL A C 1
ATOM 1667 O O . VAL A 1 220 ? -0.106 -4.093 74.534 1.00 15.90 525 VAL A O 1
ATOM 1671 N N . LYS A 1 221 ? 1.546 -3.705 73.044 1.00 13.02 526 LYS A N 1
ATOM 1672 C CA . LYS A 1 221 ? 2.542 -4.439 73.813 1.00 16.85 526 LYS A CA 1
ATOM 1673 C C . LYS A 1 221 ? 2.869 -3.773 75.144 1.00 16.30 526 LYS A C 1
ATOM 1674 O O . LYS A 1 221 ? 3.320 -4.439 76.066 1.00 19.73 526 LYS A O 1
ATOM 1680 N N . ALA A 1 222 ? 2.633 -2.463 75.252 1.00 17.77 527 ALA A N 1
ATOM 1681 C CA . ALA A 1 222 ? 2.874 -1.755 76.502 1.00 19.34 527 ALA A CA 1
ATOM 1682 C C . ALA A 1 222 ? 1.822 -2.126 77.545 1.00 19.15 527 ALA A C 1
ATOM 1683 O O . ALA A 1 222 ? 1.994 -1.863 78.748 1.00 21.21 527 ALA A O 1
ATOM 1685 N N . ILE A 1 223 ? 0.742 -2.743 77.079 1.00 17.27 528 ILE A N 1
ATOM 1686 C CA . ILE A 1 223 ? -0.363 -3.162 77.942 1.00 17.78 528 ILE A CA 1
ATOM 1687 C C . ILE A 1 223 ? -0.475 -4.687 78.060 1.00 16.15 528 ILE A C 1
ATOM 1688 O O . ILE A 1 223 ? -0.655 -5.200 79.165 1.00 19.64 528 ILE A O 1
ATOM 1693 N N . ARG A 1 224 ? -0.330 -5.406 76.945 1.00 15.68 529 ARG A N 1
ATOM 1694 C CA . ARG A 1 224 ? -0.455 -6.867 76.944 1.00 18.81 529 ARG A CA 1
ATOM 1695 C C . ARG A 1 224 ? 0.888 -7.566 77.099 1.00 21.55 529 ARG A C 1
ATOM 1696 O O . ARG A 1 224 ? 0.945 -8.787 77.266 1.00 26.19 529 ARG A O 1
ATOM 1704 N N . GLY A 1 225 ? 1.969 -6.800 77.037 1.00 22.69 530 GLY A N 1
ATOM 1705 C CA . GLY A 1 225 ? 3.299 -7.363 77.167 1.00 22.28 530 GLY A CA 1
ATOM 1706 C C . GLY A 1 225 ? 3.892 -7.723 75.819 1.00 23.95 530 GLY A C 1
ATOM 1707 O O . GLY A 1 225 ? 3.221 -7.624 74.783 1.00 20.13 530 GLY A O 1
ATOM 1708 N N . PRO A 1 226 ? 5.153 -8.172 75.820 1.00 24.09 531 PRO A N 1
ATOM 1709 C CA . PRO A 1 226 ? 5.927 -8.318 74.585 1.00 22.10 531 PRO A CA 1
ATOM 1710 C C . PRO A 1 226 ? 5.601 -9.567 73.748 1.00 22.64 531 PRO A C 1
ATOM 1711 O O . PRO A 1 226 ? 6.106 -9.681 72.631 1.00 26.76 531 PRO A O 1
ATOM 1715 N N . HIS A 1 227 ? 4.780 -10.482 74.258 1.00 23.78 532 HIS A N 1
ATOM 1716 C CA . HIS A 1 227 ? 4.574 -11.757 73.564 1.00 24.71 532 HIS A CA 1
ATOM 1717 C C . HIS A 1 227 ? 3.605 -11.684 72.388 1.00 26.87 532 HIS A C 1
ATOM 1718 O O . HIS A 1 227 ? 3.472 -12.634 71.612 1.00 31.20 532 HIS A O 1
ATOM 1725 N N . ILE A 1 228 ? 2.949 -10.542 72.260 1.00 20.31 533 ILE A N 1
ATOM 1726 C CA . ILE A 1 228 ? 2.050 -10.244 71.155 1.00 21.35 533 ILE A CA 1
ATOM 1727 C C . ILE A 1 228 ? 2.691 -10.436 69.765 1.00 17.62 533 ILE A C 1
ATOM 1728 O O . ILE A 1 228 ? 3.758 -9.889 69.486 1.00 20.10 533 ILE A O 1
ATOM 1733 N N . LYS A 1 229 ? 2.049 -11.236 68.914 1.00 16.22 534 LYS A N 1
ATOM 1734 C CA . LYS A 1 229 ? 2.490 -11.419 67.531 1.00 14.71 534 LYS A CA 1
ATOM 1735 C C . LYS A 1 229 ? 1.777 -10.414 66.627 1.00 16.94 534 LYS A C 1
ATOM 1736 O O . LYS A 1 229 ? 0.700 -9.909 66.958 1.00 17.11 534 LYS A O 1
ATOM 1742 N N . THR A 1 230 ? 2.379 -10.121 65.482 1.00 15.98 535 THR A N 1
ATOM 1743 C CA . THR A 1 230 ? 1.767 -9.206 64.537 1.00 16.87 535 THR A CA 1
ATOM 1744 C C . THR A 1 230 ? 1.512 -9.899 63.210 1.00 13.52 535 THR A C 1
ATOM 1745 O O . THR A 1 230 ? 2.317 -10.720 62.745 1.00 13.58 535 THR A O 1
ATOM 1749 N N . ALA A 1 231 ? 0.364 -9.581 62.627 1.00 14.02 536 ALA A N 1
ATOM 1750 C CA . ALA A 1 231 ? 0.046 -9.992 61.265 1.00 13.52 536 ALA A CA 1
ATOM 1751 C C . ALA A 1 231 ? -0.552 -8.807 60.522 1.00 13.07 536 ALA A C 1
ATOM 1752 O O . ALA A 1 231 ? -1.119 -7.905 61.124 1.00 12.67 536 ALA A O 1
ATOM 1754 N N . ARG A 1 232 ? -0.425 -8.803 59.199 1.00 12.77 537 ARG A N 1
ATOM 1755 C CA . ARG A 1 232 ? -1.047 -7.740 58.408 1.00 13.58 537 ARG A CA 1
ATOM 1756 C C . ARG A 1 232 ? -1.491 -8.307 57.073 1.00 11.88 537 ARG A C 1
ATOM 1757 O O . ARG A 1 232 ? -0.768 -9.097 56.465 1.00 13.36 537 ARG A O 1
ATOM 1765 N N . ASN A 1 233 ? -2.697 -7.946 56.642 1.00 13.65 538 ASN A N 1
ATOM 1766 C CA . ASN A 1 233 ? -3.169 -8.352 55.320 1.00 13.39 538 ASN A CA 1
ATOM 1767 C C . ASN A 1 233 ? -2.514 -7.564 54.202 1.00 12.26 538 ASN A C 1
ATOM 1768 O O . ASN A 1 233 ? -2.477 -6.326 54.252 1.00 12.97 538 ASN A O 1
ATOM 1773 N N . ILE A 1 234 ? -1.988 -8.292 53.219 1.00 14.75 539 ILE A N 1
ATOM 1774 C CA . ILE A 1 234 ? -1.434 -7.696 52.016 1.00 11.05 539 ILE A CA 1
ATOM 1775 C C . ILE A 1 234 ? -2.233 -8.143 50.800 1.00 15.09 539 ILE A C 1
ATOM 1776 O O . ILE A 1 234 ? -2.665 -9.299 50.694 1.00 13.97 539 ILE A O 1
ATOM 1781 N N . PHE A 1 235 ? -2.445 -7.213 49.882 1.00 14.87 540 PHE A N 1
ATOM 1782 C CA . PHE A 1 235 ? -3.111 -7.536 48.638 1.00 12.87 540 PHE A CA 1
ATOM 1783 C C . PHE A 1 235 ? -2.197 -8.371 47.752 1.00 12.98 540 PHE A C 1
ATOM 1784 O O . PHE A 1 235 ? -0.972 -8.321 47.879 1.00 14.54 540 PHE A O 1
ATOM 1792 N N . ALA A 1 236 ? -2.795 -9.140 46.853 1.00 15.62 541 ALA A N 1
ATOM 1793 C CA . ALA A 1 236 ? -2.025 -10.043 46.010 1.00 17.73 541 ALA A CA 1
ATOM 1794 C C . ALA A 1 236 ? -1.144 -9.309 44.996 1.00 13.02 541 ALA A C 1
ATOM 1795 O O . ALA A 1 236 ? -0.042 -9.756 44.709 1.00 14.63 541 ALA A O 1
ATOM 1797 N N . LEU A 1 237 ? -1.612 -8.166 44.491 1.00 12.76 542 LEU A N 1
ATOM 1798 C CA . LEU A 1 237 ? -0.881 -7.444 43.439 1.00 14.09 542 LEU A CA 1
ATOM 1799 C C . LEU A 1 237 ? 0.547 -7.025 43.863 1.00 14.95 542 LEU A C 1
ATOM 1800 O O . LEU A 1 237 ? 1.502 -7.292 43.136 1.00 15.26 542 LEU A O 1
ATOM 1805 N N . PRO A 1 238 ? 0.711 -6.410 45.055 1.00 15.38 543 PRO A N 1
ATOM 1806 C CA . PRO A 1 238 ? 2.091 -6.105 45.458 1.00 17.20 543 PRO A CA 1
ATOM 1807 C C . PRO A 1 238 ? 3.011 -7.323 45.544 1.00 14.01 543 PRO A C 1
ATOM 1808 O O . PRO A 1 238 ? 4.225 -7.182 45.394 1.00 15.68 543 PRO A O 1
ATOM 1812 N N . VAL A 1 239 ? 2.447 -8.509 45.768 1.00 17.44 544 VAL A N 1
ATOM 1813 C CA . VAL A 1 239 ? 3.249 -9.727 45.790 1.00 19.87 544 VAL A CA 1
ATOM 1814 C C . VAL A 1 239 ? 3.636 -10.226 44.385 1.00 11.49 544 VAL A C 1
ATOM 1815 O O . VAL A 1 239 ? 4.803 -10.500 44.130 1.00 14.30 544 VAL A O 1
ATOM 1819 N N . ILE A 1 240 ? 2.667 -10.301 43.474 1.00 15.29 545 ILE A N 1
ATOM 1820 C CA . ILE A 1 240 ? 2.880 -10.944 42.166 1.00 15.15 545 ILE A CA 1
ATOM 1821 C C . ILE A 1 240 ? 3.272 -9.993 41.024 1.00 19.33 545 ILE A C 1
ATOM 1822 O O . ILE A 1 240 ? 3.753 -10.427 39.966 1.00 16.07 545 ILE A O 1
ATOM 1827 N N . GLN A 1 241 ? 3.062 -8.696 41.234 1.00 17.42 546 GLN A N 1
ATOM 1828 C CA . GLN A 1 241 ? 3.493 -7.683 40.268 1.00 17.94 546 GLN A CA 1
ATOM 1829 C C . GLN A 1 241 ? 4.012 -6.520 41.097 1.00 16.30 546 GLN A C 1
ATOM 1830 O O . GLN A 1 241 ? 3.290 -5.550 41.330 1.00 17.12 546 GLN A O 1
ATOM 1836 N N . PRO A 1 242 ? 5.263 -6.624 41.564 1.00 17.85 547 PRO A N 1
ATOM 1837 C CA . PRO A 1 242 ? 5.763 -5.712 42.602 1.00 16.79 547 PRO A CA 1
ATOM 1838 C C . PRO A 1 242 ? 5.780 -4.217 42.259 1.00 14.60 547 PRO A C 1
ATOM 1839 O O . PRO A 1 242 ? 5.776 -3.402 43.175 1.00 15.69 547 PRO A O 1
ATOM 1843 N N . GLU A 1 243 ? 5.772 -3.844 40.984 1.00 14.51 548 GLU A N 1
ATOM 1844 C CA . GLU A 1 243 ? 5.704 -2.422 40.659 1.00 17.11 548 GLU A CA 1
ATOM 1845 C C . GLU A 1 243 ? 4.369 -1.811 41.094 1.00 16.63 548 GLU A C 1
ATOM 1846 O O . GLU A 1 243 ? 4.250 -0.584 41.211 1.00 16.66 548 GLU A O 1
ATOM 1852 N N . SER A 1 244 ? 3.375 -2.661 41.342 1.00 18.05 549 SER A N 1
ATOM 1853 C CA . SER A 1 244 ? 2.069 -2.199 41.794 1.00 16.07 549 SER A CA 1
ATOM 1854 C C . SER A 1 244 ? 2.149 -1.574 43.190 1.00 17.40 549 SER A C 1
ATOM 1855 O O . SER A 1 244 ? 1.188 -0.969 43.649 1.00 18.22 549 SER A O 1
ATOM 1858 N N . GLU A 1 245 ? 3.293 -1.720 43.862 1.00 14.87 550 GLU A N 1
ATOM 1859 C CA . GLU A 1 245 ? 3.536 -0.993 45.112 1.00 15.77 550 GLU A CA 1
ATOM 1860 C C . GLU A 1 245 ? 3.228 0.488 44.927 1.00 14.68 550 GLU A C 1
ATOM 1861 O O . GLU A 1 245 ? 2.735 1.153 45.836 1.00 17.09 550 GLU A O 1
ATOM 1867 N N . ALA A 1 246 ? 3.503 0.989 43.728 1.00 15.30 551 ALA A N 1
ATOM 1868 C CA . ALA A 1 246 ? 3.278 2.387 43.383 1.00 15.93 551 ALA A CA 1
ATOM 1869 C C . ALA A 1 246 ? 1.854 2.856 43.689 1.00 19.84 551 ALA A C 1
ATOM 1870 O O . ALA A 1 246 ? 1.645 4.043 43.984 1.00 20.52 551 ALA A O 1
ATOM 1872 N N . TRP A 1 247 ? 0.886 1.939 43.643 1.00 15.92 552 TRP A N 1
ATOM 1873 C CA . TRP A 1 247 ? -0.510 2.321 43.848 1.00 17.99 552 TRP A CA 1
ATOM 1874 C C . TRP A 1 247 ? -1.200 1.578 44.976 1.00 16.53 552 TRP A C 1
ATOM 1875 O O . TRP A 1 247 ? -2.426 1.606 45.088 1.00 17.91 552 TRP A O 1
ATOM 1886 N N . PHE A 1 248 ? -0.395 0.933 45.816 1.00 16.60 553 PHE A N 1
ATOM 1887 C CA . PHE A 1 248 ? -0.881 0.221 47.001 1.00 14.08 553 PHE A CA 1
ATOM 1888 C C . PHE A 1 248 ? -0.203 0.690 48.285 1.00 18.16 553 PHE A C 1
ATOM 1889 O O . PHE A 1 248 ? -0.793 0.623 49.378 1.00 15.46 553 PHE A O 1
ATOM 1897 N N . ALA A 1 249 ? 1.049 1.125 48.155 1.00 15.41 554 ALA A N 1
ATOM 1898 C CA . ALA A 1 249 ? 1.886 1.444 49.317 1.00 14.65 554 ALA A CA 1
ATOM 1899 C C . ALA A 1 249 ? 2.028 0.242 50.237 1.00 16.35 554 ALA A C 1
ATOM 1900 O O . ALA A 1 249 ? 2.042 0.384 51.460 1.00 15.51 554 ALA A O 1
ATOM 1902 N N . GLN A 1 250 ? 2.114 -0.940 49.627 1.00 12.19 555 GLN A N 1
ATOM 1903 C CA . GLN A 1 250 ? 2.392 -2.189 50.329 1.00 14.58 555 GLN A CA 1
ATOM 1904 C C . GLN A 1 250 ? 3.535 -2.881 49.605 1.00 12.87 555 GLN A C 1
ATOM 1905 O O . GLN A 1 250 ? 3.581 -2.904 48.372 1.00 15.23 555 GLN A O 1
ATOM 1911 N N . ASN A 1 251 ? 4.480 -3.399 50.375 1.00 14.26 556 ASN A N 1
ATOM 1912 C CA . ASN A 1 251 ? 5.674 -4.037 49.836 1.00 13.62 556 ASN A CA 1
ATOM 1913 C C . ASN A 1 251 ? 5.874 -5.363 50.556 1.00 16.89 556 ASN A C 1
ATOM 1914 O O . ASN A 1 251 ? 5.961 -5.401 51.785 1.00 15.36 556 ASN A O 1
ATOM 1919 N N . TYR A 1 252 ? 5.937 -6.446 49.790 1.00 15.47 557 TYR A N 1
ATOM 1920 C CA . TYR A 1 252 ? 5.958 -7.798 50.355 1.00 14.30 557 TYR A CA 1
ATOM 1921 C C . TYR A 1 252 ? 7.177 -8.053 51.254 1.00 16.88 557 TYR A C 1
ATOM 1922 O O . TYR A 1 252 ? 7.034 -8.516 52.394 1.00 14.11 557 TYR A O 1
ATOM 1931 N N . ALA A 1 253 ? 8.372 -7.746 50.762 1.00 15.87 558 ALA A N 1
ATOM 1932 C CA . ALA A 1 253 ? 9.578 -7.909 51.570 1.00 17.68 558 ALA A CA 1
ATOM 1933 C C . ALA A 1 253 ? 9.536 -7.072 52.858 1.00 15.12 558 ALA A C 1
ATOM 1934 O O . ALA A 1 253 ? 9.998 -7.523 53.916 1.00 19.19 558 ALA A O 1
ATOM 1936 N N . ASP A 1 254 ? 8.986 -5.862 52.777 1.00 18.36 559 ASP A N 1
ATOM 1937 C CA . ASP A 1 254 ? 8.817 -5.011 53.953 1.00 18.80 559 ASP A CA 1
ATOM 1938 C C . ASP A 1 254 ? 7.908 -5.705 54.966 1.00 13.99 559 ASP A C 1
ATOM 1939 O O . ASP A 1 254 ? 8.217 -5.740 56.163 1.00 17.85 559 ASP A O 1
ATOM 1944 N N . PHE A 1 255 ? 6.786 -6.257 54.505 1.00 14.88 560 PHE A N 1
ATOM 1945 C CA . PHE A 1 255 ? 5.886 -7.005 55.399 1.00 16.89 560 PHE A CA 1
ATOM 1946 C C . PHE A 1 255 ? 6.617 -8.172 56.085 1.00 16.56 560 PHE A C 1
ATOM 1947 O O . PHE A 1 255 ? 6.538 -8.342 57.309 1.00 14.61 560 PHE A O 1
ATOM 1955 N N . LEU A 1 256 ? 7.324 -8.972 55.291 1.00 13.71 561 LEU A N 1
ATOM 1956 C CA . LEU A 1 256 ? 8.007 -10.160 55.801 1.00 17.21 561 LEU A CA 1
ATOM 1957 C C . LEU A 1 256 ? 9.042 -9.818 56.884 1.00 16.47 561 LEU A C 1
ATOM 1958 O O . LEU A 1 256 ? 9.254 -10.585 57.827 1.00 18.76 561 LEU A O 1
ATOM 1963 N N . LYS A 1 257 ? 9.684 -8.666 56.751 1.00 15.45 562 LYS A N 1
ATOM 1964 C CA . LYS A 1 257 ? 10.654 -8.202 57.741 1.00 18.31 562 LYS A CA 1
ATOM 1965 C C . LYS A 1 257 ? 10.004 -7.563 58.965 1.00 16.46 562 LYS A C 1
ATOM 1966 O O . LYS A 1 257 ? 10.598 -7.541 60.045 1.00 22.21 562 LYS A O 1
ATOM 1968 N N . SER A 1 258 ? 8.783 -7.063 58.817 1.00 15.97 563 SER A N 1
ATOM 1969 C CA . SER A 1 258 ? 8.177 -6.237 59.867 1.00 15.73 563 SER A CA 1
ATOM 1970 C C . SER A 1 258 ? 7.152 -6.963 60.750 1.00 18.01 563 SER A C 1
ATOM 1971 O O . SER A 1 258 ? 6.900 -6.541 61.872 1.00 19.53 563 SER A O 1
ATOM 1974 N N . TYR A 1 259 ? 6.558 -8.041 60.245 1.00 17.51 564 TYR A N 1
ATOM 1975 C CA . TYR A 1 259 ? 5.483 -8.721 60.958 1.00 13.97 564 TYR A CA 1
ATOM 1976 C C . TYR A 1 259 ? 5.817 -10.168 61.149 1.00 16.65 564 TYR A C 1
ATOM 1977 O O . TYR A 1 259 ? 6.585 -10.743 60.378 1.00 16.66 564 TYR A O 1
ATOM 1986 N N . ASP A 1 260 ? 5.222 -10.756 62.175 1.00 14.70 565 ASP A N 1
ATOM 1987 C CA . ASP A 1 260 ? 5.343 -12.188 62.366 1.00 14.99 565 ASP A CA 1
ATOM 1988 C C . ASP A 1 260 ? 4.703 -12.963 61.219 1.00 16.74 565 ASP A C 1
ATOM 1989 O O . ASP A 1 260 ? 5.258 -13.965 60.755 1.00 16.17 565 ASP A O 1
ATOM 1994 N N . TRP A 1 261 ? 3.551 -12.483 60.759 1.00 13.70 566 TRP A N 1
ATOM 1995 C CA . TRP A 1 261 ? 2.830 -13.108 59.655 1.00 14.69 566 TRP A CA 1
ATOM 1996 C C . TRP A 1 261 ? 2.338 -12.086 58.633 1.00 15.27 566 TRP A C 1
ATOM 1997 O O . TRP A 1 261 ? 1.780 -11.035 58.996 1.00 16.46 566 TRP A O 1
ATOM 2008 N N . THR A 1 262 ? 2.564 -12.402 57.362 1.00 16.18 567 THR A N 1
ATOM 2009 C CA . THR A 1 262 ? 2.054 -11.638 56.246 1.00 13.70 567 THR A CA 1
ATOM 2010 C C . THR A 1 262 ? 0.908 -12.450 55.675 1.00 10.66 567 THR A C 1
ATOM 2011 O O . THR A 1 262 ? 1.125 -13.538 55.133 1.00 15.72 567 THR A O 1
ATOM 2015 N N . ALA A 1 263 ? -0.309 -11.947 55.853 1.00 13.42 568 ALA A N 1
ATOM 2016 C CA . ALA A 1 263 ? -1.517 -12.659 55.448 1.00 13.05 568 ALA A CA 1
ATOM 2017 C C . ALA A 1 263 ? -1.967 -12.197 54.060 1.00 14.57 568 ALA A C 1
ATOM 2018 O O . ALA A 1 263 ? -2.614 -11.153 53.891 1.00 15.20 568 ALA A O 1
ATOM 2020 N N . ILE A 1 264 ? -1.604 -12.995 53.065 1.00 13.58 569 ILE A N 1
ATOM 2021 C CA . ILE A 1 264 ? -1.838 -12.655 51.680 1.00 14.00 569 ILE A CA 1
ATOM 2022 C C . ILE A 1 264 ? -3.261 -12.990 51.323 1.00 16.50 569 ILE A C 1
ATOM 2023 O O . ILE A 1 264 ? -3.731 -14.094 51.594 1.00 15.44 569 ILE A O 1
ATOM 2028 N N . MET A 1 265 ? -3.953 -12.035 50.714 1.00 15.55 570 MET A N 1
ATOM 2029 C CA . MET A 1 265 ? -5.320 -12.271 50.271 1.00 16.34 570 MET A CA 1
ATOM 2030 C C . MET A 1 265 ? -5.301 -13.012 48.931 1.00 14.19 570 MET A C 1
ATOM 2031 O O . MET A 1 265 ? -5.341 -12.401 47.859 1.00 17.14 570 MET A O 1
ATOM 2036 N N . ALA A 1 266 ? -5.184 -14.340 49.019 1.00 14.02 571 ALA A N 1
ATOM 2037 C CA . ALA A 1 266 ? -5.089 -15.239 47.858 1.00 15.16 571 ALA A CA 1
ATOM 2038 C C . ALA A 1 266 ? -6.493 -15.533 47.368 1.00 15.22 571 ALA A C 1
ATOM 2039 O O . ALA A 1 266 ? -6.988 -16.666 47.481 1.00 17.00 571 ALA A O 1
ATOM 2041 N N . MET A 1 267 ? -7.128 -14.488 46.843 1.00 16.17 572 MET A N 1
ATOM 2042 C CA . MET A 1 267 ? -8.544 -14.501 46.517 1.00 17.45 572 MET A CA 1
ATOM 2043 C C . MET A 1 267 ? -8.749 -14.108 45.060 1.00 17.70 572 MET A C 1
ATOM 2044 O O . MET A 1 267 ? -8.984 -12.938 44.748 1.00 19.87 572 MET A O 1
ATOM 2049 N N . PRO A 1 268 ? -8.667 -15.092 44.152 1.00 12.90 573 PRO A N 1
ATOM 2050 C CA . PRO A 1 268 ? -8.636 -14.747 42.731 1.00 15.51 573 PRO A CA 1
ATOM 2051 C C . PRO A 1 268 ? -9.939 -14.131 42.246 1.00 15.68 573 PRO A C 1
ATOM 2052 O O . PRO A 1 268 ? -9.906 -13.233 41.406 1.00 17.21 573 PRO A O 1
ATOM 2056 N N . TYR A 1 269 ? -11.072 -14.587 42.761 1.00 17.45 574 TYR A N 1
ATOM 2057 C CA . TYR A 1 269 ? -12.351 -14.059 42.300 1.00 19.07 574 TYR A CA 1
ATOM 2058 C C . TYR A 1 269 ? -12.610 -12.638 42.803 1.00 15.55 574 TYR A C 1
ATOM 2059 O O . TYR A 1 269 ? -13.238 -11.826 42.110 1.00 18.35 574 TYR A O 1
ATOM 2068 N N . LEU A 1 270 ? -12.114 -12.333 43.995 1.00 15.36 575 LEU A N 1
ATOM 2069 C CA . LEU A 1 270 ? -12.137 -10.966 44.498 1.00 17.03 575 LEU A CA 1
ATOM 2070 C C . LEU A 1 270 ? -11.370 -10.055 43.548 1.00 21.32 575 LEU A C 1
ATOM 2071 O O . LEU A 1 270 ? -11.754 -8.908 43.320 1.00 19.24 575 LEU A O 1
ATOM 2076 N N . GLU A 1 271 ? -10.289 -10.583 42.984 1.00 20.34 576 GLU A N 1
ATOM 2077 C CA . GLU A 1 271 ? -9.471 -9.831 42.037 1.00 18.18 576 GLU A CA 1
ATOM 2078 C C . GLU A 1 271 ? -10.013 -9.866 40.612 1.00 18.86 576 GLU A C 1
ATOM 2079 O O . GLU A 1 271 ? -9.409 -9.292 39.712 1.00 20.93 576 GLU A O 1
ATOM 2085 N N . GLY A 1 272 ? -11.142 -10.538 40.411 1.00 18.58 577 GLY A N 1
ATOM 2086 C CA . GLY A 1 272 ? -11.788 -10.582 39.117 1.00 18.19 577 GLY A CA 1
ATOM 2087 C C . GLY A 1 272 ? -11.118 -11.499 38.122 1.00 19.40 577 GLY A C 1
ATOM 2088 O O . GLY A 1 272 ? -11.328 -11.347 36.926 1.00 19.14 577 GLY A O 1
ATOM 2089 N N . VAL A 1 273 ? -10.320 -12.445 38.607 1.00 18.58 578 VAL A N 1
ATOM 2090 C CA . VAL A 1 273 ? -9.723 -13.467 37.754 1.00 17.42 578 VAL A CA 1
ATOM 2091 C C . VAL A 1 273 ? -10.805 -14.368 37.157 1.00 20.39 578 VAL A C 1
ATOM 2092 O O . VAL A 1 273 ? -11.761 -14.737 37.843 1.00 20.50 578 VAL A O 1
ATOM 2096 N N . ALA A 1 274 ? -10.665 -14.690 35.873 1.00 17.83 579 ALA A N 1
ATOM 2097 C CA . ALA A 1 274 ? -11.596 -15.581 35.188 1.00 19.47 579 ALA A CA 1
ATOM 2098 C C . ALA A 1 274 ? -11.801 -16.893 35.938 1.00 18.74 579 ALA A C 1
ATOM 2099 O O . ALA A 1 274 ? -10.860 -17.442 36.496 1.00 19.20 579 ALA A O 1
ATOM 2101 N N . GLU A 1 275 ? -13.031 -17.395 35.918 1.00 21.80 580 GLU A N 1
ATOM 2102 C CA . GLU A 1 275 ? -13.412 -18.562 36.712 1.00 24.21 580 GLU A CA 1
ATOM 2103 C C . GLU A 1 275 ? -12.491 -19.773 36.543 1.00 24.19 580 GLU A C 1
ATOM 2104 O O . GLU A 1 275 ? -12.085 -20.384 37.524 1.00 22.53 580 GLU A O 1
ATOM 2110 N N . LYS A 1 276 ? -12.147 -20.107 35.303 1.00 20.03 581 LYS A N 1
ATOM 2111 C CA . LYS A 1 276 ? -11.341 -21.300 35.049 1.00 20.02 581 LYS A CA 1
ATOM 2112 C C . LYS A 1 276 ? -9.854 -21.065 35.281 1.00 20.57 581 LYS A C 1
ATOM 2113 O O . LYS A 1 276 ? -9.053 -21.980 35.156 1.00 20.74 581 LYS A O 1
ATOM 2119 N N . SER A 1 277 ? -9.483 -19.835 35.615 1.00 17.77 582 SER A N 1
ATOM 2120 C CA . SER A 1 277 ? -8.078 -19.504 35.806 1.00 17.35 582 SER A CA 1
ATOM 2121 C C . SER A 1 277 ? -7.679 -19.354 37.276 1.00 14.59 582 SER A C 1
ATOM 2122 O O . SER A 1 277 ? -6.533 -19.022 37.569 1.00 17.65 582 SER A O 1
ATOM 2125 N N . ALA A 1 278 ? -8.606 -19.630 38.189 1.00 19.44 583 ALA A N 1
ATOM 2126 C CA . ALA A 1 278 ? -8.335 -19.508 39.622 1.00 15.12 583 ALA A CA 1
ATOM 2127 C C . ALA A 1 278 ? -7.184 -20.405 40.106 1.00 16.68 583 ALA A C 1
ATOM 2128 O O . ALA A 1 278 ? -6.311 -19.958 40.846 1.00 16.31 583 ALA A O 1
ATOM 2130 N N . ASP A 1 279 ? -7.181 -21.668 39.692 1.00 17.54 584 ASP A N 1
ATOM 2131 C CA . ASP A 1 279 ? -6.122 -22.583 40.129 1.00 16.68 584 ASP A CA 1
ATOM 2132 C C . ASP A 1 279 ? -4.738 -22.121 39.659 1.00 17.71 584 ASP A C 1
ATOM 2133 O O . ASP A 1 279 ? -3.785 -22.119 40.436 1.00 19.08 584 ASP A O 1
ATOM 2138 N N . GLN A 1 280 ? -4.622 -21.757 38.382 1.00 15.66 585 GLN A N 1
ATOM 2139 C CA . GLN A 1 280 ? -3.338 -21.311 37.842 1.00 14.10 585 GLN A CA 1
ATOM 2140 C C . GLN A 1 280 ? -2.885 -20.004 38.515 1.00 17.19 585 GLN A C 1
ATOM 2141 O O . GLN A 1 280 ? -1.694 -19.789 38.741 1.00 17.03 585 GLN A O 1
ATOM 2147 N N . TRP A 1 281 ? -3.846 -19.162 38.873 1.00 16.80 586 TRP A N 1
ATOM 2148 C CA . TRP A 1 281 ? -3.541 -17.917 39.573 1.00 15.99 586 TRP A CA 1
ATOM 2149 C C . TRP A 1 281 ? -2.932 -18.250 40.933 1.00 15.66 586 TRP A C 1
ATOM 2150 O O . TRP A 1 281 ? -1.907 -17.687 41.311 1.00 15.68 586 TRP A O 1
ATOM 2161 N N . LEU A 1 282 ? -3.556 -19.185 41.651 1.00 14.19 587 LEU A N 1
ATOM 2162 C CA . LEU A 1 282 ? -3.043 -19.606 42.952 1.00 14.20 587 LEU A CA 1
ATOM 2163 C C . LEU A 1 282 ? -1.666 -20.232 42.831 1.00 13.50 587 LEU A C 1
ATOM 2164 O O . LEU A 1 282 ? -0.783 -19.944 43.636 1.00 15.19 587 LEU A O 1
ATOM 2169 N N . ILE A 1 283 ? -1.484 -21.101 41.836 1.00 13.21 588 ILE A N 1
ATOM 2170 C CA . ILE A 1 283 ? -0.182 -21.728 41.632 1.00 16.19 588 ILE A CA 1
ATOM 2171 C C . ILE A 1 283 ? 0.888 -20.668 41.368 1.00 16.00 588 ILE A C 1
ATOM 2172 O O . ILE A 1 283 ? 1.976 -20.721 41.942 1.00 17.12 588 ILE A O 1
ATOM 2177 N N . GLN A 1 284 ? 0.568 -19.690 40.519 1.00 16.24 589 GLN A N 1
ATOM 2178 C CA . GLN A 1 284 ? 1.496 -18.598 40.231 1.00 18.96 589 GLN A CA 1
ATOM 2179 C C . GLN A 1 284 ? 1.865 -17.792 41.480 1.00 15.59 589 GLN A C 1
ATOM 2180 O O . GLN A 1 284 ? 3.014 -17.407 41.662 1.00 14.67 589 GLN A O 1
ATOM 2186 N N . LEU A 1 285 ? 0.895 -17.583 42.363 1.00 13.07 590 LEU A N 1
ATOM 2187 C CA . LEU A 1 285 ? 1.181 -16.914 43.618 1.00 15.20 590 LEU A CA 1
ATOM 2188 C C . LEU A 1 285 ? 2.165 -17.709 44.466 1.00 15.06 590 LEU A C 1
ATOM 2189 O O . LEU A 1 285 ? 3.080 -17.130 45.043 1.00 16.10 590 LEU A O 1
ATOM 2194 N N . THR A 1 286 ? 1.992 -19.029 44.528 1.00 13.80 591 THR A N 1
ATOM 2195 C CA . THR A 1 286 ? 2.897 -19.844 45.331 1.00 17.21 591 THR A CA 1
ATOM 2196 C C . THR A 1 286 ? 4.300 -19.803 44.731 1.00 13.61 591 THR A C 1
ATOM 2197 O O . THR A 1 286 ? 5.284 -19.860 45.464 1.00 16.86 591 THR A O 1
ATOM 2201 N N . ASN A 1 287 ? 4.388 -19.697 43.405 1.00 16.22 592 ASN A N 1
ATOM 2202 C CA . ASN A 1 287 ? 5.685 -19.663 42.742 1.00 16.37 592 ASN A CA 1
ATOM 2203 C C . ASN A 1 287 ? 6.455 -18.409 43.128 1.00 16.99 592 ASN A C 1
ATOM 2204 O O . ASN A 1 287 ? 7.660 -18.473 43.395 1.00 21.00 592 ASN A O 1
ATOM 2209 N N . GLN A 1 288 ? 5.756 -17.274 43.156 1.00 19.67 593 GLN A N 1
ATOM 2210 C CA . GLN A 1 288 ? 6.370 -15.994 43.502 1.00 22.23 593 GLN A CA 1
ATOM 2211 C C . GLN A 1 288 ? 6.890 -16.015 44.933 1.00 22.13 593 GLN A C 1
ATOM 2212 O O . GLN A 1 288 ? 7.984 -15.527 45.213 1.00 24.02 593 GLN A O 1
ATOM 2218 N N . ILE A 1 289 ? 6.096 -16.589 45.831 1.00 17.72 594 ILE A N 1
ATOM 2219 C CA . ILE A 1 289 ? 6.458 -16.659 47.245 1.00 18.48 594 ILE A CA 1
ATOM 2220 C C . ILE A 1 289 ? 7.678 -17.545 47.462 1.00 20.42 594 ILE A C 1
ATOM 2221 O O . ILE A 1 289 ? 8.623 -17.155 48.156 1.00 21.14 594 ILE A O 1
ATOM 2226 N N . LYS A 1 290 ? 7.674 -18.720 46.846 1.00 21.39 595 LYS A N 1
ATOM 2227 C CA . LYS A 1 290 ? 8.758 -19.681 47.025 1.00 16.96 595 LYS A CA 1
ATOM 2228 C C . LYS A 1 290 ? 10.081 -19.178 46.449 1.00 24.02 595 LYS A C 1
ATOM 2229 O O . LYS A 1 290 ? 11.145 -19.714 46.759 1.00 32.82 595 LYS 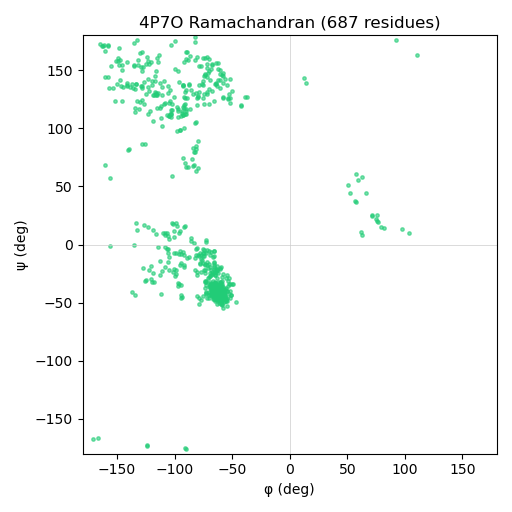A O 1
ATOM 2235 N N . ASN A 1 291 ? 10.010 -18.142 45.620 1.00 30.31 596 ASN A N 1
ATOM 2236 C CA . ASN A 1 291 ? 11.204 -17.537 45.033 1.00 38.69 596 ASN A CA 1
ATOM 2237 C C . ASN A 1 291 ? 11.893 -16.559 45.998 1.00 31.64 596 ASN A C 1
ATOM 2238 O O . ASN A 1 291 ? 12.947 -16.001 45.692 1.00 35.65 596 ASN A O 1
ATOM 2243 N N . ILE A 1 292 ? 11.286 -16.351 47.163 1.00 27.65 597 ILE A N 1
ATOM 2244 C CA . ILE A 1 292 ? 11.916 -15.593 48.231 1.00 25.16 597 ILE A CA 1
ATOM 2245 C C . ILE A 1 292 ? 12.155 -16.536 49.400 1.00 27.67 597 ILE A C 1
ATOM 2246 O O . ILE A 1 292 ? 11.200 -17.065 49.956 1.00 23.58 597 ILE A O 1
ATOM 2251 N N . PRO A 1 293 ? 13.426 -16.751 49.776 1.00 27.25 598 PRO A N 1
ATOM 2252 C CA . PRO A 1 293 ? 13.755 -17.698 50.851 1.00 29.22 598 PRO A CA 1
ATOM 2253 C C . PRO A 1 293 ? 12.983 -17.486 52.163 1.00 23.71 598 PRO A C 1
ATOM 2254 O O . PRO A 1 293 ? 12.950 -16.393 52.726 1.00 26.18 598 PRO A O 1
ATOM 2258 N N . GLN A 1 294 ? 12.341 -18.564 52.607 1.00 26.22 599 GLN A N 1
ATOM 2259 C CA . GLN A 1 294 ? 11.559 -18.608 53.841 1.00 27.91 599 GLN A CA 1
ATOM 2260 C C . GLN A 1 294 ? 10.344 -17.682 53.888 1.00 19.64 599 GLN A C 1
ATOM 2261 O O . GLN A 1 294 ? 9.702 -17.550 54.933 1.00 22.17 599 GLN A O 1
ATOM 2267 N N . ALA A 1 295 ? 10.014 -17.058 52.760 1.00 19.03 600 ALA A N 1
ATOM 2268 C CA . ALA A 1 295 ? 8.806 -16.253 52.698 1.00 21.84 600 ALA A CA 1
ATOM 2269 C C . ALA A 1 295 ? 7.558 -17.064 53.057 1.00 18.93 600 ALA A C 1
ATOM 2270 O O . ALA A 1 295 ? 6.709 -16.594 53.812 1.00 18.63 600 ALA A O 1
ATOM 2272 N N . LYS A 1 296 ? 7.448 -18.284 52.538 1.00 18.21 601 LYS A N 1
ATOM 2273 C CA . LYS A 1 296 ? 6.260 -19.089 52.818 1.00 16.77 601 LYS A CA 1
ATOM 2274 C C . LYS A 1 296 ? 6.154 -19.437 54.308 1.00 19.40 601 LYS A C 1
ATOM 2275 O O . LYS A 1 296 ? 5.062 -19.699 54.814 1.00 20.31 601 LYS A O 1
ATOM 2277 N N . ASP A 1 297 ? 7.290 -19.412 54.999 1.00 21.79 602 ASP A N 1
ATOM 2278 C CA . ASP A 1 297 ? 7.345 -19.778 56.411 1.00 21.05 602 ASP A CA 1
ATOM 2279 C C . ASP A 1 297 ? 6.838 -18.642 57.286 1.00 20.28 602 ASP A C 1
ATOM 2280 O O . ASP A 1 297 ? 6.517 -18.847 58.452 1.00 18.98 602 ASP A O 1
ATOM 2285 N N . LYS A 1 298 ? 6.771 -17.444 56.713 1.00 15.66 603 LYS A N 1
ATOM 2286 C CA . LYS A 1 298 ? 6.274 -16.273 57.427 1.00 21.29 603 LYS A CA 1
ATOM 2287 C C . LYS A 1 298 ? 4.990 -15.703 56.809 1.00 15.94 603 LYS A C 1
ATOM 2288 O O . LYS A 1 298 ? 4.548 -14.619 57.206 1.00 16.50 603 LYS A O 1
ATOM 2294 N N . SER A 1 299 ? 4.405 -16.433 55.856 1.00 19.73 604 SER A N 1
ATOM 2295 C CA . SER A 1 299 ? 3.200 -15.994 55.150 1.00 16.75 604 SER A CA 1
ATOM 2296 C C . SER A 1 299 ? 2.028 -16.949 55.415 1.00 16.03 604 SER A C 1
ATOM 2297 O O . SER A 1 299 ? 2.221 -18.155 55.577 1.00 18.37 604 SER A O 1
ATOM 2300 N N . ILE A 1 300 ? 0.822 -16.389 55.481 1.00 17.27 605 ILE A N 1
ATOM 2301 C CA . ILE A 1 300 ? -0.413 -17.163 55.493 1.00 16.02 605 ILE A CA 1
ATOM 2302 C C . ILE A 1 300 ? -1.162 -16.844 54.207 1.00 16.56 605 ILE A C 1
ATOM 2303 O O . ILE A 1 300 ? -1.350 -15.673 53.865 1.00 17.00 605 ILE A O 1
ATOM 2308 N N . LEU A 1 301 ? -1.599 -17.862 53.484 1.00 15.87 606 LEU A N 1
ATOM 2309 C CA . LEU A 1 301 ? -2.404 -17.598 52.292 1.00 16.36 606 LEU A CA 1
ATOM 2310 C C . LEU A 1 301 ? -3.878 -17.733 52.657 1.00 15.67 606 LEU A C 1
ATOM 2311 O O . LEU A 1 301 ? -4.352 -18.833 52.946 1.00 15.94 606 LEU A O 1
ATOM 2316 N N . GLU A 1 302 ? -4.586 -16.607 52.685 1.00 11.91 607 GLU A N 1
ATOM 2317 C CA . GLU A 1 302 ? -6.007 -16.594 52.975 1.00 12.68 607 GLU A CA 1
ATOM 2318 C C . GLU A 1 302 ? -6.851 -16.708 51.726 1.00 16.54 607 GLU A C 1
ATOM 2319 O O . GLU A 1 302 ? -6.876 -15.805 50.885 1.00 13.60 607 GLU A O 1
ATOM 2325 N N . LEU A 1 303 ? -7.529 -17.842 51.606 1.00 13.74 608 LEU A N 1
ATOM 2326 C CA . LEU A 1 303 ? -8.461 -18.086 50.520 1.00 10.99 608 LEU A CA 1
ATOM 2327 C C . LEU A 1 303 ? -9.803 -17.422 50.802 1.00 15.39 608 LEU A C 1
ATOM 2328 O O . LEU A 1 303 ? -10.107 -17.095 51.957 1.00 17.21 608 LEU A O 1
ATOM 2333 N N . GLN A 1 304 ? -10.619 -17.228 49.769 1.00 13.58 609 GLN A N 1
ATOM 2334 C CA . GLN A 1 304 ? -11.969 -16.707 49.974 1.00 14.77 609 GLN A CA 1
ATOM 2335 C C . GLN A 1 304 ? -13.005 -17.826 50.035 1.00 15.81 609 GLN A C 1
ATOM 2336 O O . GLN A 1 304 ? -12.918 -18.799 49.275 1.00 15.42 609 GLN A O 1
ATOM 2342 N N . ALA A 1 305 ? -13.970 -17.689 50.945 1.00 15.82 610 ALA A N 1
ATOM 2343 C CA . ALA A 1 305 ? -15.040 -18.675 51.080 1.00 16.62 610 ALA A CA 1
ATOM 2344 C C . ALA A 1 305 ? -16.363 -18.128 50.576 1.00 16.40 610 ALA A C 1
ATOM 2345 O O . ALA A 1 305 ? -17.378 -18.817 50.591 1.00 17.22 610 ALA A O 1
ATOM 2347 N N . GLN A 1 306 ? -16.338 -16.866 50.142 1.00 18.24 611 GLN A N 1
ATOM 2348 C CA . GLN A 1 306 ? -17.493 -16.221 49.532 1.00 16.81 611 GLN A CA 1
ATOM 2349 C C . GLN A 1 306 ? -17.055 -15.527 48.252 1.00 17.94 611 GLN A C 1
ATOM 2350 O O . GLN A 1 306 ? -15.892 -15.160 48.112 1.00 18.50 611 GLN A O 1
ATOM 2356 N N . ASN A 1 307 ? -17.995 -15.363 47.330 1.00 18.66 612 ASN A N 1
ATOM 2357 C CA . ASN A 1 307 ? -17.756 -14.650 46.086 1.00 24.30 612 ASN A CA 1
ATOM 2358 C C . ASN A 1 307 ? -18.569 -13.364 46.110 1.00 26.23 612 ASN A C 1
ATOM 2359 O O . ASN A 1 307 ? -19.791 -13.403 46.011 1.00 31.93 612 ASN A O 1
ATOM 2364 N N . TRP A 1 308 ? -17.893 -12.228 46.254 1.00 24.92 613 TRP A N 1
ATOM 2365 C CA . TRP A 1 308 ? -18.576 -10.947 46.418 1.00 27.62 613 TRP A CA 1
ATOM 2366 C C . TRP A 1 308 ? -18.832 -10.263 45.081 1.00 29.96 613 TRP A C 1
ATOM 2367 O O . TRP A 1 308 ? -17.941 -10.195 44.240 1.00 37.00 613 TRP A O 1
ATOM 2378 N N . HIS A 1 314 ? -23.449 -11.574 47.360 1.00 43.52 619 HIS A N 1
ATOM 2379 C CA . HIS A 1 314 ? -22.420 -12.574 47.622 1.00 40.79 619 HIS A CA 1
ATOM 2380 C C . HIS A 1 314 ? -22.984 -13.992 47.589 1.00 40.38 619 HIS A C 1
ATOM 2381 O O . HIS A 1 314 ? -24.054 -14.260 48.131 1.00 49.46 619 HIS A O 1
ATOM 2388 N N . GLN A 1 315 ? -22.251 -14.895 46.948 1.00 29.85 620 GLN A N 1
ATOM 2389 C CA . GLN A 1 315 ? -22.589 -16.309 46.942 1.00 26.92 620 GLN A CA 1
ATOM 2390 C C . GLN A 1 315 ? -21.506 -17.043 47.709 1.00 19.93 620 GLN A C 1
ATOM 2391 O O . GLN A 1 315 ? -20.421 -16.507 47.902 1.00 22.31 620 GLN A O 1
ATOM 2397 N N . ALA A 1 316 ? -21.795 -18.274 48.117 1.00 24.98 621 ALA A N 1
ATOM 2398 C CA . ALA A 1 316 ? -20.781 -19.136 48.717 1.00 22.23 621 ALA A CA 1
ATOM 2399 C C . ALA A 1 316 ? -19.887 -19.756 47.641 1.00 20.95 621 ALA A C 1
ATOM 2400 O O . ALA A 1 316 ? -20.372 -20.175 46.586 1.00 25.37 621 ALA A O 1
ATOM 2402 N N . ILE A 1 317 ? -18.580 -19.780 47.894 1.00 18.72 622 ILE A N 1
ATOM 2403 C CA . ILE A 1 317 ? -17.661 -20.620 47.137 1.00 18.53 622 ILE A CA 1
ATOM 2404 C C . ILE A 1 317 ? -18.006 -22.044 47.566 1.00 16.28 622 ILE A C 1
ATOM 2405 O O . ILE A 1 317 ? -18.190 -22.298 48.756 1.00 23.08 622 ILE A O 1
ATOM 2410 N N . SER A 1 318 ? -18.134 -22.967 46.621 1.00 20.53 623 SER A N 1
ATOM 2411 C CA . SER A 1 318 ? -18.512 -24.322 46.991 1.00 21.70 623 SER A CA 1
ATOM 2412 C C . SER A 1 318 ? -17.472 -24.912 47.926 1.00 22.82 623 SER A C 1
ATOM 2413 O O . SER A 1 318 ? -16.283 -24.601 47.820 1.00 19.37 623 SER A O 1
ATOM 2416 N N . SER A 1 319 ? -17.929 -25.748 48.851 1.00 22.18 624 SER A N 1
ATOM 2417 C CA . SER A 1 319 ? -17.032 -26.405 49.783 1.00 23.26 624 SER A CA 1
ATOM 2418 C C . SER A 1 319 ? -16.061 -27.285 49.017 1.00 21.83 624 SER A C 1
ATOM 2419 O O . SER A 1 319 ? -14.888 -27.379 49.370 1.00 21.53 624 SER A O 1
ATOM 2422 N N . GLN A 1 320 ? -16.557 -27.912 47.953 1.00 22.62 625 GLN A N 1
ATOM 2423 C CA . GLN A 1 320 ? -15.713 -28.701 47.066 1.00 21.48 625 GLN A CA 1
ATOM 2424 C C . GLN A 1 320 ? -14.591 -27.859 46.432 1.00 21.47 625 GLN A C 1
ATOM 2425 O O . GLN A 1 320 ? -13.441 -28.290 46.392 1.00 20.64 625 GLN A O 1
ATOM 2431 N N . GLN A 1 321 ? -14.905 -26.650 45.969 1.00 20.28 626 GLN A N 1
ATOM 2432 C CA . GLN A 1 321 ? -13.863 -25.797 45.395 1.00 19.49 626 GLN A CA 1
ATOM 2433 C C . GLN A 1 321 ? -12.855 -25.340 46.446 1.00 16.76 626 GLN A C 1
ATOM 2434 O O . GLN A 1 321 ? -11.648 -25.342 46.189 1.00 19.05 626 GLN A O 1
ATOM 2440 N N . LEU A 1 322 ? -13.347 -24.967 47.627 1.00 16.77 627 LEU A N 1
ATOM 2441 C CA . LEU A 1 322 ? -12.469 -24.484 48.690 1.00 17.42 627 LEU A CA 1
ATOM 2442 C C . LEU A 1 322 ? -11.511 -25.578 49.171 1.00 17.36 627 LEU A C 1
ATOM 2443 O O . LEU A 1 322 ? -10.310 -25.329 49.341 1.00 15.55 627 LEU A O 1
ATOM 2448 N N . ALA A 1 323 ? -12.032 -26.790 49.356 1.00 17.58 628 ALA A N 1
ATOM 2449 C CA . ALA A 1 323 ? -11.182 -27.918 49.711 1.00 17.51 628 ALA A CA 1
ATOM 2450 C C . ALA A 1 323 ? -10.138 -28.193 48.619 1.00 15.73 628 ALA A C 1
ATOM 2451 O O . ALA A 1 323 ? -8.980 -28.488 48.915 1.00 18.67 628 ALA A O 1
ATOM 2453 N N . HIS A 1 324 ? -10.558 -28.081 47.364 1.00 17.42 629 HIS A N 1
ATOM 2454 C CA . HIS A 1 324 ? -9.655 -28.252 46.226 1.00 17.54 629 HIS A CA 1
ATOM 2455 C C . HIS A 1 324 ? -8.511 -27.239 46.258 1.00 14.34 629 HIS A C 1
ATOM 2456 O O . HIS A 1 324 ? -7.357 -27.605 46.050 1.00 18.03 629 HIS A O 1
ATOM 2463 N N . TRP A 1 325 ? -8.829 -25.975 46.543 1.00 14.80 630 TRP A N 1
ATOM 2464 C CA . TRP A 1 325 ? -7.800 -24.941 46.661 1.00 17.03 630 TRP A CA 1
ATOM 2465 C C . TRP A 1 325 ? -6.837 -25.237 47.816 1.00 15.35 630 TRP A C 1
ATOM 2466 O O . TRP A 1 325 ? -5.624 -25.001 47.713 1.00 17.58 630 TRP A O 1
ATOM 2477 N N . MET A 1 326 ? -7.365 -25.774 48.909 1.00 16.27 631 MET A N 1
ATOM 2478 C CA . MET A 1 326 ? -6.507 -26.136 50.021 1.00 18.42 631 MET A CA 1
ATOM 2479 C C . MET A 1 326 ? -5.584 -27.298 49.642 1.00 15.69 631 MET A C 1
ATOM 2480 O O . MET A 1 326 ? -4.397 -27.293 49.977 1.00 18.61 631 MET A O 1
ATOM 2485 N N . SER A 1 327 ? -6.128 -28.279 48.929 1.00 17.76 632 SER A N 1
ATOM 2486 C CA . SER A 1 327 ? -5.307 -29.368 48.401 1.00 19.21 632 SER A CA 1
ATOM 2487 C C . SER A 1 327 ? -4.216 -28.795 47.507 1.00 18.16 632 SER A C 1
ATOM 2488 O O . SER A 1 327 ? -3.040 -29.139 47.646 1.00 20.66 632 SER A O 1
ATOM 2491 N N . LEU A 1 328 ? -4.613 -27.888 46.618 1.00 18.51 633 LEU A N 1
ATOM 2492 C CA . LEU A 1 328 ? -3.685 -27.236 45.697 1.00 17.89 633 LEU A CA 1
ATOM 2493 C C . LEU A 1 328 ? -2.524 -26.537 46.419 1.00 17.55 633 LEU A C 1
ATOM 2494 O O . LEU A 1 328 ? -1.357 -26.695 46.033 1.00 18.63 633 LEU A O 1
ATOM 2499 N N . LEU A 1 329 ? -2.831 -25.789 47.476 1.00 16.18 634 LEU A N 1
ATOM 2500 C CA . LEU A 1 329 ? -1.779 -25.118 48.235 1.00 16.17 634 LEU A CA 1
ATOM 2501 C C . LEU A 1 329 ? -0.782 -26.111 48.821 1.00 15.59 634 LEU A C 1
ATOM 2502 O O . LEU A 1 329 ? 0.431 -25.951 48.686 1.00 16.98 634 LEU A O 1
ATOM 2507 N N . GLN A 1 330 ? -1.291 -27.165 49.455 1.00 19.80 635 GLN A N 1
ATOM 2508 C CA . GLN A 1 330 ? -0.426 -28.196 49.996 1.00 21.62 635 GLN A CA 1
ATOM 2509 C C . GLN A 1 330 ? 0.454 -28.828 48.934 1.00 17.61 635 GLN A C 1
ATOM 2510 O O . GLN A 1 330 ? 1.647 -29.037 49.145 1.00 22.35 635 GLN A O 1
ATOM 2516 N N . LEU A 1 331 ? -0.137 -29.140 47.787 1.00 19.78 636 LEU A N 1
ATOM 2517 C CA . LEU A 1 331 ? 0.608 -29.828 46.754 1.00 21.75 636 LEU A CA 1
ATOM 2518 C C . LEU A 1 331 ? 1.626 -28.896 46.113 1.00 20.72 636 LEU A C 1
ATOM 2519 O O . LEU A 1 331 ? 2.565 -29.355 45.461 1.00 25.28 636 LEU A O 1
ATOM 2524 N N . ASN A 1 332 ? 1.442 -27.593 46.312 1.00 19.16 637 ASN A N 1
ATOM 2525 C CA . ASN A 1 332 ? 2.420 -26.612 45.849 1.00 20.05 637 ASN A CA 1
ATOM 2526 C C . ASN A 1 332 ? 3.376 -26.159 46.954 1.00 19.25 637 ASN A C 1
ATOM 2527 O O . ASN A 1 332 ? 4.063 -25.155 46.816 1.00 19.38 637 ASN A O 1
ATOM 2532 N N . GLY A 1 333 ? 3.418 -26.922 48.045 1.00 21.07 638 GLY A N 1
ATOM 2533 C CA . GLY A 1 333 ? 4.385 -26.695 49.105 1.00 21.04 638 GLY A CA 1
ATOM 2534 C C . GLY A 1 333 ? 4.056 -25.572 50.076 1.00 21.26 638 GLY A C 1
ATOM 2535 O O . GLY A 1 333 ? 4.929 -25.118 50.818 1.00 26.20 638 GLY A O 1
ATOM 2536 N N . VAL A 1 334 ? 2.808 -25.108 50.065 1.00 19.04 639 VAL A N 1
ATOM 2537 C CA . VAL A 1 334 ? 2.352 -24.068 50.986 1.00 21.65 639 VAL A CA 1
ATOM 2538 C C . VAL A 1 334 ? 1.531 -24.686 52.117 1.00 28.17 639 VAL A C 1
ATOM 2539 O O . VAL A 1 334 ? 0.454 -25.239 51.879 1.00 25.07 639 VAL A O 1
ATOM 2543 N N . LYS A 1 335 ? 2.032 -24.583 53.348 1.00 22.77 640 LYS A N 1
ATOM 2544 C CA . LYS A 1 335 ? 1.412 -25.274 54.476 1.00 24.93 640 LYS A CA 1
ATOM 2545 C C . LYS A 1 335 ? 0.638 -24.337 55.399 1.00 19.09 640 LYS A C 1
ATOM 2546 O O . LYS A 1 335 ? -0.157 -24.779 56.244 1.00 18.90 640 LYS A O 1
ATOM 2548 N N . ASN A 1 336 ? 0.886 -23.039 55.257 1.00 16.23 641 ASN A N 1
ATOM 2549 C CA . ASN A 1 336 ? 0.232 -22.040 56.089 1.00 17.03 641 ASN A CA 1
ATOM 2550 C C . ASN A 1 336 ? -0.867 -21.345 55.317 1.00 18.76 641 ASN A C 1
ATOM 2551 O O . ASN A 1 336 ? -0.598 -20.589 54.388 1.00 17.10 641 ASN A O 1
ATOM 2556 N N . TYR A 1 337 ? -2.112 -21.570 55.714 1.00 13.40 642 TYR A N 1
ATOM 2557 C CA . TYR A 1 337 ? -3.216 -21.017 54.960 1.00 16.52 642 TYR A CA 1
ATOM 2558 C C . TYR A 1 337 ? -4.475 -20.990 55.781 1.00 13.07 642 TYR A C 1
ATOM 2559 O O . TYR A 1 337 ? -4.505 -21.505 56.895 1.00 13.68 642 TYR A O 1
ATOM 2568 N N . GLY A 1 338 ? -5.501 -20.352 55.250 1.00 14.64 643 GLY A N 1
ATOM 2569 C CA . GLY A 1 338 ? -6.769 -20.228 55.941 1.00 18.76 643 GLY A CA 1
ATOM 2570 C C . GLY A 1 338 ? -7.804 -19.659 54.994 1.00 16.79 643 GLY A C 1
ATOM 2571 O O . GLY A 1 338 ? -7.582 -19.601 53.794 1.00 17.02 643 GLY A O 1
ATOM 2572 N N . TYR A 1 339 ? -8.940 -19.242 55.536 1.00 14.70 644 TYR A N 1
ATOM 2573 C CA . TYR A 1 339 ? -9.974 -18.665 54.701 1.00 15.86 644 TYR A CA 1
ATOM 2574 C C . TYR A 1 339 ? -10.801 -17.620 55.436 1.00 17.15 644 TYR A C 1
ATOM 2575 O O . TYR A 1 339 ? -10.812 -17.563 56.670 1.00 14.20 644 TYR A O 1
ATOM 2584 N N . TYR A 1 340 ? -11.475 -16.787 54.649 1.00 18.85 645 TYR A N 1
ATOM 2585 C CA . TYR A 1 340 ? -12.384 -15.768 55.141 1.00 19.29 645 TYR A CA 1
ATOM 2586 C C . TYR A 1 340 ? -13.535 -15.744 54.177 1.00 13.97 645 TYR A C 1
ATOM 2587 O O . TYR A 1 340 ? -13.306 -15.826 52.978 1.00 14.91 645 TYR A O 1
ATOM 2596 N N . PRO A 1 341 ? -14.778 -15.627 54.667 1.00 14.32 646 PRO A N 1
ATOM 2597 C CA . PRO A 1 341 ? -15.218 -15.653 56.062 1.00 16.60 646 PRO A CA 1
ATOM 2598 C C . PRO A 1 341 ? -15.768 -17.026 56.405 1.00 18.09 646 PRO A C 1
ATOM 2599 O O . PRO A 1 341 ? -15.879 -17.875 55.523 1.00 16.68 646 PRO A O 1
ATOM 2603 N N . ASP A 1 342 ? -16.117 -17.239 57.668 1.00 14.89 647 ASP A N 1
ATOM 2604 C CA . ASP A 1 342 ? -16.752 -18.496 58.064 1.00 15.68 647 ASP A CA 1
ATOM 2605 C C . ASP A 1 342 ? -18.222 -18.264 58.417 1.00 17.63 647 ASP A C 1
ATOM 2606 O O . ASP A 1 342 ? -18.550 -17.459 59.294 1.00 21.48 647 ASP A O 1
ATOM 2611 N N . ASN A 1 343 ? -19.104 -18.948 57.699 1.00 17.73 648 ASN A N 1
ATOM 2612 C CA . ASN A 1 343 ? -20.537 -18.850 57.948 1.00 19.06 648 ASN A CA 1
ATOM 2613 C C . ASN A 1 343 ? -20.903 -19.939 58.947 1.00 19.93 648 ASN A C 1
ATOM 2614 O O . ASN A 1 343 ? -21.569 -20.921 58.606 1.00 19.78 648 ASN A O 1
ATOM 2619 N N . PHE A 1 344 ? -20.455 -19.750 60.186 1.00 18.32 649 PHE A N 1
ATOM 2620 C CA . PHE A 1 344 ? -20.449 -20.823 61.183 1.00 20.39 649 PHE A CA 1
ATOM 2621 C C . PHE A 1 344 ? -21.822 -21.285 61.667 1.00 20.63 649 PHE A C 1
ATOM 2622 O O . PHE A 1 344 ? -21.979 -22.426 62.080 1.00 23.87 649 PHE A O 1
ATOM 2630 N N . LEU A 1 345 ? -22.818 -20.410 61.611 1.00 19.06 650 LEU A N 1
ATOM 2631 C CA . LEU A 1 345 ? -24.165 -20.798 62.022 1.00 17.79 650 LEU A CA 1
ATOM 2632 C C . LEU A 1 345 ? -24.865 -21.678 60.980 1.00 22.20 650 LEU A C 1
ATOM 2633 O O . LEU A 1 345 ? -25.945 -22.220 61.231 1.00 23.96 650 LEU A O 1
ATOM 2638 N N . HIS A 1 346 ? -24.242 -21.849 59.818 1.00 20.62 651 HIS A N 1
ATOM 2639 C CA . HIS A 1 346 ? -24.912 -22.523 58.712 1.00 18.62 651 HIS A CA 1
ATOM 2640 C C . HIS A 1 346 ? -24.048 -23.589 58.056 1.00 21.50 651 HIS A C 1
ATOM 2641 O O . HIS A 1 346 ? -24.374 -24.084 56.980 1.00 23.06 651 HIS A O 1
ATOM 2648 N N . ASN A 1 347 ? -22.949 -23.935 58.719 1.00 23.42 652 ASN A N 1
ATOM 2649 C CA . ASN A 1 347 ? -22.014 -24.936 58.222 1.00 20.49 652 ASN A CA 1
ATOM 2650 C C . ASN A 1 347 ? -21.593 -24.684 56.771 1.00 21.62 652 ASN A C 1
ATOM 2651 O O . ASN A 1 347 ? -21.699 -25.572 55.921 1.00 23.94 652 ASN A O 1
ATOM 2656 N N . GLN A 1 348 ? -21.145 -23.459 56.499 1.00 21.41 653 GLN A N 1
ATOM 2657 C CA . GLN A 1 348 ? -20.597 -23.106 55.194 1.00 17.94 653 GLN A CA 1
ATOM 2658 C C . GLN A 1 348 ? -19.267 -22.396 55.408 1.00 18.01 653 GLN A C 1
ATOM 2659 O O . GLN A 1 348 ? -19.233 -21.341 56.024 1.00 16.46 653 GLN A O 1
ATOM 2665 N N . PRO A 1 349 ? -18.158 -22.977 54.924 1.00 17.37 654 PRO A N 1
ATOM 2666 C CA . PRO A 1 349 ? -18.049 -24.220 54.151 1.00 20.41 654 PRO A CA 1
ATOM 2667 C C . PRO A 1 349 ? -18.362 -25.442 55.006 1.00 22.50 654 PRO A C 1
ATOM 2668 O O . PRO A 1 349 ? -18.311 -25.356 56.232 1.00 21.85 654 PRO A O 1
ATOM 2672 N N . GLU A 1 350 ? -18.697 -26.555 54.361 1.00 21.37 655 GLU A N 1
ATOM 2673 C CA . GLU A 1 350 ? -19.076 -27.769 55.079 1.00 22.45 655 GLU A CA 1
ATOM 2674 C C . GLU A 1 350 ? -17.871 -28.383 55.775 1.00 22.15 655 GLU A C 1
ATOM 2675 O O . GLU A 1 350 ? -16.889 -28.738 55.133 1.00 21.07 655 GLU A O 1
ATOM 2681 N N . ILE A 1 351 ? -17.957 -28.525 57.091 1.00 21.27 656 ILE A N 1
ATOM 2682 C CA . ILE A 1 351 ? -16.808 -28.967 57.867 1.00 23.73 656 ILE A CA 1
ATOM 2683 C C . ILE A 1 351 ? -16.333 -30.350 57.423 1.00 22.48 656 ILE A C 1
ATOM 2684 O O . ILE A 1 351 ? -15.134 -30.602 57.353 1.00 20.41 656 ILE A O 1
ATOM 2689 N N . ASP A 1 352 ? -17.273 -31.226 57.080 1.00 23.54 657 ASP A N 1
ATOM 2690 C CA . ASP A 1 352 ? -16.917 -32.567 56.621 1.00 24.87 657 ASP A CA 1
ATOM 2691 C C . ASP A 1 352 ? -16.020 -32.567 55.384 1.00 25.17 657 ASP A C 1
ATOM 2692 O O . ASP A 1 352 ? -15.239 -33.493 55.172 1.00 26.62 657 ASP A O 1
ATOM 2697 N N . LEU A 1 353 ? -16.130 -31.528 54.562 1.00 22.64 658 LEU A N 1
ATOM 2698 C CA . LEU A 1 353 ? -15.356 -31.468 53.327 1.00 21.43 658 LEU A CA 1
ATOM 2699 C C . LEU A 1 353 ? -14.067 -30.664 53.495 1.00 18.49 658 LEU A C 1
ATOM 2700 O O . LEU A 1 353 ? -13.050 -30.971 52.874 1.00 20.08 658 LEU A O 1
ATOM 2705 N N . ILE A 1 354 ? -14.112 -29.634 54.335 1.00 19.08 659 ILE A N 1
ATOM 2706 C CA . ILE A 1 354 ? -12.948 -28.777 54.541 1.00 18.62 659 ILE A CA 1
ATOM 2707 C C . ILE A 1 354 ? -11.931 -29.387 55.508 1.00 22.57 659 ILE A C 1
ATOM 2708 O O . ILE A 1 354 ? -10.727 -29.375 55.245 1.00 19.07 659 ILE A O 1
ATOM 2713 N N . ARG A 1 355 ? -12.420 -29.930 56.617 1.00 25.17 660 ARG A N 1
ATOM 2714 C CA . ARG A 1 355 ? -11.535 -30.436 57.665 1.00 21.07 660 ARG A CA 1
ATOM 2715 C C . ARG A 1 355 ? -10.427 -31.394 57.194 1.00 16.45 660 ARG A C 1
ATOM 2716 O O . ARG A 1 355 ? -9.279 -31.259 57.624 1.00 19.73 660 ARG A O 1
ATOM 2724 N N . PRO A 1 356 ? -10.749 -32.350 56.301 1.00 18.87 661 PRO A N 1
ATOM 2725 C CA . PRO A 1 356 ? -9.656 -33.235 55.876 1.00 23.12 661 PRO A CA 1
ATOM 2726 C C . PRO A 1 356 ? -8.513 -32.525 55.145 1.00 22.47 661 PRO A C 1
ATOM 2727 O O . PRO A 1 356 ? -7.418 -33.080 55.064 1.00 26.91 661 PRO A O 1
ATOM 2731 N N . GLU A 1 357 ? -8.753 -31.317 54.631 1.00 18.38 662 GLU A N 1
ATOM 2732 C CA . GLU A 1 357 ? -7.705 -30.588 53.926 1.00 18.59 662 GLU A CA 1
ATOM 2733 C C . GLU A 1 357 ? -7.189 -29.401 54.737 1.00 17.40 662 GLU A C 1
ATOM 2734 O O . GLU A 1 357 ? -6.425 -28.585 54.228 1.00 17.68 662 GLU A O 1
ATOM 2740 N N . PHE A 1 358 ? -7.595 -29.311 56.002 1.00 16.42 663 PHE A N 1
ATOM 2741 C CA . PHE A 1 358 ? -7.379 -28.093 56.785 1.00 20.89 663 PHE A CA 1
ATOM 2742 C C . PHE A 1 358 ? -6.845 -28.410 58.200 1.00 16.65 663 PHE A C 1
ATOM 2743 O O . PHE A 1 358 ? -5.905 -27.771 58.679 1.00 21.92 663 PHE A O 1
ATOM 2751 N N . SER A 1 359 ? -7.421 -29.420 58.848 1.00 17.53 664 SER A N 1
ATOM 2752 C CA . SER A 1 359 ? -7.064 -29.771 60.224 1.00 21.86 664 SER A CA 1
ATOM 2753 C C . SER A 1 359 ? -5.590 -30.116 60.447 1.00 21.84 664 SER A C 1
ATOM 2754 O O . SER A 1 359 ? -4.974 -30.829 59.644 1.00 24.38 664 SER A O 1
ATOM 2757 N N . THR A 1 360 ? -5.054 -29.631 61.567 1.00 22.21 665 THR A N 1
ATOM 2758 C CA . THR A 1 360 ? -3.691 -29.955 61.988 1.00 27.76 665 THR A CA 1
ATOM 2759 C C . THR A 1 360 ? -3.633 -31.026 63.077 1.00 25.74 665 THR A C 1
ATOM 2760 O O . THR A 1 360 ? -2.582 -31.226 63.681 1.00 24.38 665 THR A O 1
ATOM 2764 N N . ALA A 1 361 ? -4.752 -31.699 63.333 1.00 21.73 666 ALA A N 1
ATOM 2765 C CA . ALA A 1 361 ? -4.842 -32.642 64.451 1.00 23.26 666 ALA A CA 1
ATOM 2766 C C . ALA A 1 361 ? -3.805 -33.762 64.371 1.00 26.79 666 ALA A C 1
ATOM 2767 O O . ALA A 1 361 ? -3.260 -34.190 65.384 1.00 28.51 666 ALA A O 1
ATOM 2769 N N . TRP A 1 362 ? -3.529 -34.217 63.154 1.00 22.28 667 TRP A N 1
ATOM 2770 C CA . TRP A 1 362 ? -2.543 -35.261 62.932 1.00 28.77 667 TRP A CA 1
ATOM 2771 C C . TRP A 1 362 ? -1.127 -34.818 63.293 1.00 22.91 667 TRP A C 1
ATOM 2772 O O . TRP A 1 362 ? -0.254 -35.648 63.506 1.00 24.45 667 TRP A O 1
ATOM 2783 N N . TYR A 1 363 ? -0.899 -33.510 63.366 1.00 22.13 668 TYR A N 1
ATOM 2784 C CA . TYR A 1 363 ? 0.466 -33.016 63.515 1.00 31.93 668 TYR A CA 1
ATOM 2785 C C . TYR A 1 363 ? 0.929 -33.013 64.969 1.00 45.21 668 TYR A C 1
ATOM 2786 O O . TYR A 1 363 ? 0.228 -32.516 65.849 1.00 52.94 668 TYR A O 1
ATOM 2795 N N . PRO A 1 364 ? 2.114 -33.588 65.222 1.00 47.21 669 PRO A N 1
ATOM 2796 C CA . PRO A 1 364 ? 2.724 -33.574 66.556 1.00 50.24 669 PRO A CA 1
ATOM 2797 C C . PRO A 1 364 ? 3.401 -32.238 66.859 1.00 48.03 669 PRO A C 1
ATOM 2798 O O . PRO A 1 364 ? 2.750 -31.193 66.805 1.00 49.03 669 PRO A O 1
ATOM 2802 N N . SER B 1 7 ? 2.849 29.897 10.940 1.00 37.44 312 SER B N 1
ATOM 2803 C CA . SER B 1 7 ? 3.951 29.020 11.320 1.00 39.40 312 SER B CA 1
ATOM 2804 C C . SER B 1 7 ? 3.652 28.116 12.527 1.00 36.59 312 SER B C 1
ATOM 2805 O O . SER B 1 7 ? 3.994 26.935 12.498 1.00 42.56 312 SER B O 1
ATOM 2808 N N . PRO B 1 8 ? 3.034 28.660 13.597 1.00 24.87 313 PRO B N 1
ATOM 2809 C CA . PRO B 1 8 ? 2.589 27.694 14.609 1.00 30.38 313 PRO B CA 1
ATOM 2810 C C . PRO B 1 8 ? 1.464 26.821 14.068 1.00 27.85 313 PRO B C 1
ATOM 2811 O O . PRO B 1 8 ? 0.765 27.225 13.130 1.00 25.89 313 PRO B O 1
ATOM 2815 N N . GLN B 1 9 ? 1.313 25.629 14.642 1.00 24.14 314 GLN B N 1
ATOM 2816 C CA . GLN B 1 9 ? 0.302 24.678 14.194 1.00 27.09 314 GLN B CA 1
ATOM 2817 C C . GLN B 1 9 ? -0.987 24.871 14.963 1.00 24.27 314 GLN B C 1
ATOM 2818 O O . GLN B 1 9 ? -0.989 24.962 16.187 1.00 19.85 314 GLN B O 1
ATOM 2824 N N . ARG B 1 10 ? -2.085 24.939 14.231 1.00 18.60 315 ARG B N 1
ATOM 2825 C CA . ARG B 1 10 ? -3.399 25.115 14.818 1.00 15.23 315 ARG B CA 1
ATOM 2826 C C . ARG B 1 10 ? -4.355 24.138 14.157 1.00 18.29 315 ARG B C 1
ATOM 2827 O O . ARG B 1 10 ? -4.628 24.220 12.955 1.00 17.47 315 ARG B O 1
ATOM 2835 N N . ILE B 1 11 ? -4.838 23.193 14.957 1.00 15.06 316 ILE B N 1
ATOM 2836 C CA . ILE B 1 11 ? -5.526 22.017 14.445 1.00 15.34 316 ILE B CA 1
ATOM 2837 C C . ILE B 1 11 ? -7.018 22.006 14.777 1.00 16.96 316 ILE B C 1
ATOM 2838 O O . ILE B 1 11 ? -7.427 22.180 15.930 1.00 15.63 316 ILE B O 1
ATOM 2843 N N . MET B 1 12 ? -7.831 21.800 13.753 1.00 14.05 317 MET B N 1
ATOM 2844 C CA . MET B 1 12 ? -9.230 21.486 13.959 1.00 12.99 317 MET B CA 1
ATOM 2845 C C . MET B 1 12 ? -9.371 19.996 13.680 1.00 14.38 317 MET B C 1
ATOM 2846 O O . MET B 1 12 ? -9.036 19.535 12.596 1.00 14.92 317 MET B O 1
ATOM 2851 N N . HIS B 1 13 ? -9.842 19.239 14.668 1.00 14.65 318 HIS B N 1
ATOM 2852 C CA . HIS B 1 13 ? -9.982 17.782 14.564 1.00 11.45 318 HIS B CA 1
ATOM 2853 C C . HIS B 1 13 ? -11.461 17.487 14.328 1.00 13.03 318 HIS B C 1
ATOM 2854 O O . HIS B 1 13 ? -12.301 17.767 15.185 1.00 19.12 318 HIS B O 1
ATOM 2861 N N . ILE B 1 14 ? -11.789 16.930 13.163 1.00 19.22 319 ILE B N 1
ATOM 2862 C CA . ILE B 1 14 ? -13.172 16.934 12.706 1.00 14.73 319 ILE B CA 1
ATOM 2863 C C . ILE B 1 14 ? -13.692 15.558 12.303 1.00 15.65 319 ILE B C 1
ATOM 2864 O O . ILE B 1 14 ? -13.022 14.829 11.573 1.00 16.63 319 ILE B O 1
ATOM 2869 N N . ASP B 1 15 ? -14.903 15.235 12.755 1.00 13.02 320 ASP B N 1
ATOM 2870 C CA . ASP B 1 15 ? -15.568 13.995 12.358 1.00 15.41 320 ASP B CA 1
ATOM 2871 C C . ASP B 1 15 ? -16.418 14.170 11.106 1.00 20.78 320 ASP B C 1
ATOM 2872 O O . ASP B 1 15 ? -17.206 15.113 11.001 1.00 22.24 320 ASP B O 1
ATOM 2877 N N . LEU B 1 16 ? -16.270 13.246 10.163 1.00 15.53 321 LEU B N 1
ATOM 2878 C CA . LEU B 1 16 ? -17.132 13.244 8.982 1.00 16.84 321 LEU B CA 1
ATOM 2879 C C . LEU B 1 16 ? -18.516 12.713 9.349 1.00 15.94 321 LEU B C 1
ATOM 2880 O O . LEU B 1 16 ? -19.466 12.928 8.626 1.00 17.05 321 LEU B O 1
ATOM 2885 N N . ASP B 1 17 ? -18.642 12.054 10.503 1.00 14.83 322 ASP B N 1
ATOM 2886 C CA . ASP B 1 17 ? -19.965 11.636 10.973 1.00 17.83 322 ASP B CA 1
ATOM 2887 C C . ASP B 1 17 ? -20.900 12.833 10.986 1.00 20.83 322 ASP B C 1
ATOM 2888 O O . ASP B 1 17 ? -22.094 12.703 10.722 1.00 20.57 322 ASP B O 1
ATOM 2893 N N . TYR B 1 18 ? -20.337 14.005 11.278 1.00 18.81 323 TYR B N 1
ATOM 2894 C CA . TYR B 1 18 ? -21.119 15.225 11.442 1.00 23.46 323 TYR B CA 1
ATOM 2895 C C . TYR B 1 18 ? -21.635 15.787 10.110 1.00 21.15 323 TYR B C 1
ATOM 2896 O O . TYR B 1 18 ? -22.603 16.540 10.086 1.00 24.71 323 TYR B O 1
ATOM 2905 N N . VAL B 1 19 ? -20.994 15.438 9.002 1.00 21.46 324 VAL B N 1
ATOM 2906 C CA . VAL B 1 19 ? -21.487 15.930 7.716 1.00 21.03 324 VAL B CA 1
ATOM 2907 C C . VAL B 1 19 ? -22.460 14.941 7.132 1.00 22.52 324 VAL B C 1
ATOM 2908 O O . VAL B 1 19 ? -23.259 15.295 6.270 1.00 22.02 324 VAL B O 1
ATOM 2912 N N . TYR B 1 20 ? -22.402 13.702 7.616 1.00 18.95 325 TYR B N 1
ATOM 2913 C CA . TYR B 1 20 ? -23.088 12.615 6.938 1.00 20.12 325 TYR B CA 1
ATOM 2914 C C . TYR B 1 20 ? -24.591 12.818 6.857 1.00 19.21 325 TYR B C 1
ATOM 2915 O O . TYR B 1 20 ? -25.234 13.174 7.838 1.00 22.85 325 TYR B O 1
ATOM 2924 N N . ASP B 1 21 ? -25.145 12.567 5.673 1.00 17.39 326 ASP B N 1
ATOM 2925 C CA . ASP B 1 21 ? -26.584 12.592 5.496 1.00 20.70 326 ASP B CA 1
ATOM 2926 C C . ASP B 1 21 ? -26.948 11.676 4.331 1.00 22.14 326 ASP B C 1
ATOM 2927 O O . ASP B 1 21 ? -26.297 11.698 3.272 1.00 21.43 326 ASP B O 1
ATOM 2932 N N . GLU B 1 22 ? -27.975 10.855 4.538 1.00 24.13 327 GLU B N 1
ATOM 2933 C CA . GLU B 1 22 ? -28.482 9.956 3.505 1.00 20.52 327 GLU B CA 1
ATOM 2934 C C . GLU B 1 22 ? -28.962 10.767 2.313 1.00 23.63 327 GLU B C 1
ATOM 2935 O O . GLU B 1 22 ? -28.870 10.328 1.162 1.00 20.95 327 GLU B O 1
ATOM 2941 N N . ASN B 1 23 ? -29.462 11.965 2.594 1.00 20.09 328 ASN B N 1
ATOM 2942 C CA . ASN B 1 23 ? -29.824 12.906 1.543 1.00 18.40 328 ASN B CA 1
ATOM 2943 C C . ASN B 1 23 ? -28.588 13.635 1.048 1.00 20.42 328 ASN B C 1
ATOM 2944 O O . ASN B 1 23 ? -28.053 14.510 1.740 1.00 17.14 328 ASN B O 1
ATOM 2949 N N . LEU B 1 24 ? -28.132 13.258 -0.143 1.00 19.29 329 LEU B N 1
ATOM 2950 C CA . LEU B 1 24 ? -26.878 13.762 -0.692 1.00 20.85 329 LEU B CA 1
ATOM 2951 C C . LEU B 1 24 ? -26.870 15.286 -0.787 1.00 22.70 329 LEU B C 1
ATOM 2952 O O . LEU B 1 24 ? -25.858 15.930 -0.498 1.00 23.80 329 LEU B O 1
ATOM 2957 N N . GLN B 1 25 ? -28.005 15.853 -1.185 1.00 20.11 330 GLN B N 1
ATOM 2958 C CA . GLN B 1 25 ? -28.162 17.300 -1.304 1.00 21.28 330 GLN B CA 1
ATOM 2959 C C . GLN B 1 25 ? -27.824 18.004 0.011 1.00 23.20 330 GLN B C 1
ATOM 2960 O O . GLN B 1 25 ? -27.078 18.978 0.028 1.00 20.74 330 GLN B O 1
ATOM 2966 N N . GLN B 1 26 ? -28.356 17.497 1.119 1.00 20.85 331 GLN B N 1
ATOM 2967 C CA . GLN B 1 26 ? -28.082 18.100 2.417 1.00 19.62 331 GLN B CA 1
ATOM 2968 C C . GLN B 1 26 ? -26.655 17.804 2.869 1.00 17.81 331 GLN B C 1
ATOM 2969 O O . GLN B 1 26 ? -26.022 18.641 3.504 1.00 17.76 331 GLN B O 1
ATOM 2975 N N . MET B 1 27 ? -26.144 16.617 2.546 1.00 18.80 332 MET B N 1
ATOM 2976 C CA . MET B 1 27 ? -24.767 16.295 2.907 1.00 16.33 332 MET B CA 1
ATOM 2977 C C . MET B 1 27 ? -23.802 17.269 2.238 1.00 19.53 332 MET B C 1
ATOM 2978 O O . MET B 1 27 ? -22.841 17.734 2.855 1.00 20.17 332 MET B O 1
ATOM 2983 N N . ASP B 1 28 ? -24.072 17.604 0.981 1.00 21.12 333 ASP B N 1
ATOM 2984 C CA . ASP B 1 28 ? -23.202 18.536 0.273 1.00 19.41 333 ASP B CA 1
ATOM 2985 C C . ASP B 1 28 ? -23.304 19.959 0.822 1.00 18.50 333 ASP B C 1
ATOM 2986 O O . ASP B 1 28 ? -22.315 20.694 0.842 1.00 22.83 333 ASP B O 1
ATOM 2991 N N . ARG B 1 29 ? -24.497 20.336 1.274 1.00 19.77 334 ARG B N 1
ATOM 2992 C CA . ARG B 1 29 ? -24.679 21.598 1.984 1.00 20.86 334 ARG B CA 1
ATOM 2993 C C . ARG B 1 29 ? -23.861 21.611 3.279 1.00 21.52 334 ARG B C 1
ATOM 2994 O O . ARG B 1 29 ? -23.262 22.624 3.626 1.00 22.49 334 ARG B O 1
ATOM 3002 N N . ASN B 1 30 ? -23.829 20.486 3.984 1.00 19.06 335 ASN B N 1
ATOM 3003 C CA . ASN B 1 30 ? -23.009 20.360 5.189 1.00 17.52 335 ASN B CA 1
ATOM 3004 C C . ASN B 1 30 ? -21.524 20.525 4.884 1.00 17.57 335 ASN B C 1
ATOM 3005 O O . ASN B 1 30 ? -20.796 21.185 5.619 1.00 18.95 335 ASN B O 1
ATOM 3010 N N . ILE B 1 31 ? -21.083 19.924 3.788 1.00 19.54 336 ILE B N 1
ATOM 3011 C CA . ILE B 1 31 ? -19.695 20.040 3.370 1.00 19.30 336 ILE B CA 1
ATOM 3012 C C . ILE B 1 31 ? -19.341 21.500 3.075 1.00 20.69 336 ILE B C 1
ATOM 3013 O O . ILE B 1 31 ? -18.302 21.987 3.518 1.00 21.38 336 ILE B O 1
ATOM 3018 N N . ASP B 1 32 ? -20.215 22.200 2.356 1.00 20.21 337 ASP B N 1
ATOM 3019 C CA . ASP B 1 32 ? -20.001 23.624 2.103 1.00 20.62 337 ASP B CA 1
ATOM 3020 C C . ASP B 1 32 ? -19.842 24.413 3.401 1.00 23.10 337 ASP B C 1
ATOM 3021 O O . ASP B 1 32 ? -18.973 25.274 3.491 1.00 23.64 337 ASP B O 1
ATOM 3026 N N . VAL B 1 33 ? -20.674 24.115 4.399 1.00 22.07 338 VAL B N 1
ATOM 3027 C CA . VAL B 1 33 ? -20.568 24.784 5.701 1.00 20.86 338 VAL B CA 1
ATOM 3028 C C . VAL B 1 33 ? -19.215 24.490 6.351 1.00 22.00 338 VAL B C 1
ATOM 3029 O O . VAL B 1 33 ? -18.547 25.389 6.864 1.00 20.43 338 VAL B O 1
ATOM 3033 N N . LEU B 1 34 ? -18.805 23.229 6.314 1.00 19.12 339 LEU B N 1
ATOM 3034 C CA . LEU B 1 34 ? -17.522 22.828 6.873 1.00 17.65 339 LEU B CA 1
ATOM 3035 C C . LEU B 1 34 ? -16.363 23.534 6.176 1.00 18.49 339 LEU B C 1
ATOM 3036 O O . LEU B 1 34 ? -15.435 24.032 6.822 1.00 19.15 339 LEU B O 1
ATOM 3041 N N . ILE B 1 35 ? -16.420 23.577 4.850 1.00 18.67 340 ILE B N 1
ATOM 3042 C CA . ILE B 1 35 ? -15.353 24.179 4.072 1.00 16.81 340 ILE B CA 1
ATOM 3043 C C . ILE B 1 35 ? -15.215 25.657 4.411 1.00 22.23 340 ILE B C 1
ATOM 3044 O O . ILE B 1 35 ? -14.105 26.161 4.583 1.00 21.58 340 ILE B O 1
ATOM 3049 N N . GLN B 1 36 ? -16.347 26.345 4.520 1.00 15.98 341 GLN B N 1
ATOM 3050 C CA . GLN B 1 36 ? -16.331 27.763 4.832 1.00 16.49 341 GLN B CA 1
ATOM 3051 C C . GLN B 1 36 ? -15.845 28.007 6.257 1.00 22.37 341 GLN B C 1
ATOM 3052 O O . GLN B 1 36 ? -15.091 28.937 6.516 1.00 21.31 341 GLN B O 1
ATOM 3058 N N . ARG B 1 37 ? -16.261 27.147 7.180 1.00 21.35 342 ARG B N 1
ATOM 3059 C CA . ARG B 1 37 ? -15.907 27.328 8.582 1.00 22.49 342 ARG B CA 1
ATOM 3060 C C . ARG B 1 37 ? -14.407 27.219 8.810 1.00 20.09 342 ARG B C 1
ATOM 3061 O O . ARG B 1 37 ? -13.812 28.050 9.505 1.00 19.13 342 ARG B O 1
ATOM 3069 N N . VAL B 1 38 ? -13.804 26.183 8.242 1.00 18.01 343 VAL B N 1
ATOM 3070 C CA . VAL B 1 38 ? -12.360 25.992 8.340 1.00 17.30 343 VAL B CA 1
ATOM 3071 C C . VAL B 1 38 ? -11.632 27.179 7.697 1.00 22.72 343 VAL B C 1
ATOM 3072 O O . VAL B 1 38 ? -10.691 27.732 8.269 1.00 19.41 343 VAL B O 1
ATOM 3076 N N . LYS B 1 39 ? -12.086 27.593 6.519 1.00 20.91 344 LYS B N 1
ATOM 3077 C CA . LYS B 1 39 ? -11.512 28.774 5.886 1.00 21.18 344 LYS B CA 1
ATOM 3078 C C . LYS B 1 39 ? -11.575 29.994 6.808 1.00 22.35 344 LYS B C 1
ATOM 3079 O O . LYS B 1 39 ? -10.576 30.688 6.987 1.00 22.59 344 LYS B O 1
ATOM 3085 N N . ASP B 1 40 ? -12.748 30.228 7.398 1.00 18.11 345 ASP B N 1
ATOM 3086 C CA . ASP B 1 40 ? -12.969 31.370 8.288 1.00 18.51 345 ASP B CA 1
ATOM 3087 C C . ASP B 1 40 ? -12.106 31.327 9.550 1.00 23.22 345 ASP B C 1
ATOM 3088 O O . ASP B 1 40 ? -11.785 32.373 10.118 1.00 24.82 345 ASP B O 1
ATOM 3093 N N . MET B 1 41 ? -11.753 30.121 9.996 1.00 22.62 346 MET B N 1
ATOM 3094 C CA . MET B 1 41 ? -11.027 29.965 11.257 1.00 21.72 346 MET B CA 1
ATOM 3095 C C . MET B 1 41 ? -9.576 30.402 11.115 1.00 20.07 346 MET B C 1
ATOM 3096 O O . MET B 1 41 ? -8.931 30.776 12.107 1.00 23.05 346 MET B O 1
ATOM 3101 N N . GLN B 1 42 ? -9.073 30.348 9.882 1.00 17.67 347 GLN B N 1
ATOM 3102 C CA . GLN B 1 42 ? -7.724 30.820 9.563 1.00 20.74 347 GLN B CA 1
ATOM 3103 C C . GLN B 1 42 ? -6.655 30.078 10.356 1.00 19.24 347 GLN B C 1
ATOM 3104 O O . GLN B 1 42 ? -5.832 30.693 11.040 1.00 21.66 347 GLN B O 1
ATOM 3110 N N . ILE B 1 43 ? -6.661 28.757 10.243 1.00 18.00 348 ILE B N 1
ATOM 3111 C CA . ILE B 1 43 ? -5.700 27.928 10.970 1.00 19.24 348 ILE B CA 1
ATOM 3112 C C . ILE B 1 43 ? -4.910 27.048 10.002 1.00 19.90 348 ILE B C 1
ATOM 3113 O O . ILE B 1 43 ? -5.035 27.215 8.788 1.00 21.38 348 ILE B O 1
ATOM 3118 N N . SER B 1 44 ? -4.092 26.135 10.514 1.00 19.35 349 SER B N 1
ATOM 3119 C CA . SER B 1 44 ? -3.137 25.444 9.643 1.00 17.28 349 SER B CA 1
ATOM 3120 C C . SER B 1 44 ? -3.563 24.088 9.136 1.00 16.82 349 SER B C 1
ATOM 3121 O O . SER B 1 44 ? -3.248 23.721 8.008 1.00 17.74 349 SER B O 1
ATOM 3124 N N . THR B 1 45 ? -4.278 23.345 9.963 1.00 13.92 350 THR B N 1
ATOM 3125 C CA . THR B 1 45 ? -4.375 21.916 9.740 1.00 16.91 350 THR B CA 1
ATOM 3126 C C . THR B 1 45 ? -5.717 21.357 10.180 1.00 16.81 350 THR B C 1
ATOM 3127 O O . THR B 1 45 ? -6.267 21.770 11.211 1.00 18.27 350 THR B O 1
ATOM 3131 N N . VAL B 1 46 ? -6.234 20.407 9.409 1.00 16.06 351 VAL B N 1
ATOM 3132 C CA . VAL B 1 46 ? -7.388 19.633 9.828 1.00 15.26 351 VAL B CA 1
ATOM 3133 C C . VAL B 1 46 ? -7.002 18.160 9.971 1.00 15.45 351 VAL B C 1
ATOM 3134 O O . VAL B 1 46 ? -6.379 17.581 9.073 1.00 14.77 351 VAL B O 1
ATOM 3138 N N . TYR B 1 47 ? -7.329 17.587 11.129 1.00 12.42 352 TYR B N 1
ATOM 3139 C CA . TYR B 1 47 ? -7.254 16.138 11.340 1.00 11.72 352 TYR B CA 1
ATOM 3140 C C . TYR B 1 47 ? -8.635 15.610 11.004 1.00 11.64 352 TYR B C 1
ATOM 3141 O O . TYR B 1 47 ? -9.601 15.896 11.714 1.00 14.23 352 TYR B O 1
ATOM 3150 N N . LEU B 1 48 ? -8.731 14.860 9.902 1.00 14.11 353 LEU B N 1
ATOM 3151 C CA . LEU B 1 48 ? -10.018 14.510 9.316 1.00 14.81 353 LEU B CA 1
ATOM 3152 C C . LEU B 1 48 ? -10.340 13.017 9.438 1.00 10.61 353 LEU B C 1
ATOM 3153 O O . LEU B 1 48 ? -9.606 12.166 8.934 1.00 15.46 353 LEU B O 1
ATOM 3158 N N . GLN B 1 49 ? -11.438 12.709 10.134 1.00 15.87 354 GLN B N 1
ATOM 3159 C CA . GLN B 1 49 ? -11.921 11.330 10.305 1.00 12.38 354 GLN B CA 1
ATOM 3160 C C . GLN B 1 49 ? -12.093 10.620 8.972 1.00 13.45 354 GLN B C 1
ATOM 3161 O O . GLN B 1 49 ? -12.821 11.101 8.114 1.00 17.39 354 GLN B O 1
ATOM 3167 N N . ALA B 1 50 ? -11.451 9.461 8.825 1.00 12.37 355 ALA B N 1
ATOM 3168 C CA . ALA B 1 50 ? -11.580 8.683 7.578 1.00 11.33 355 ALA B CA 1
ATOM 3169 C C . ALA B 1 50 ? -12.464 7.446 7.752 1.00 12.98 355 ALA B C 1
ATOM 3170 O O . ALA B 1 50 ? -12.801 6.783 6.776 1.00 14.26 355 ALA B O 1
ATOM 3172 N N . PHE B 1 51 ? -12.848 7.174 8.998 1.00 14.30 356 PHE B N 1
ATOM 3173 C CA . PHE B 1 51 ? -13.682 6.036 9.368 1.00 13.94 356 PHE B CA 1
ATOM 3174 C C . PHE B 1 51 ? -15.013 6.540 9.901 1.00 13.06 356 PHE B C 1
ATOM 3175 O O . PHE B 1 51 ? -15.106 7.673 10.354 1.00 16.52 356 PHE B O 1
ATOM 3183 N N . ALA B 1 52 ? -16.041 5.709 9.853 1.00 14.35 357 ALA B N 1
ATOM 3184 C CA . ALA B 1 52 ? -17.327 6.070 10.431 1.00 16.88 357 ALA B CA 1
ATOM 3185 C C . ALA B 1 52 ? -17.400 5.577 11.868 1.00 14.16 357 ALA B C 1
ATOM 3186 O O . ALA B 1 52 ? -16.988 4.463 12.170 1.00 19.10 357 ALA B O 1
ATOM 3188 N N . ASP B 1 53 ? -17.915 6.410 12.760 1.00 17.90 358 ASP B N 1
ATOM 3189 C CA . ASP B 1 53 ? -18.065 6.004 14.158 1.00 24.80 358 ASP B CA 1
ATOM 3190 C C . ASP B 1 53 ? -19.155 6.812 14.869 1.00 26.45 358 ASP B C 1
ATOM 3191 O O . ASP B 1 53 ? -18.901 7.439 15.899 1.00 27.24 358 ASP B O 1
ATOM 3196 N N . PRO B 1 54 ? -20.386 6.776 14.333 1.00 24.58 359 PRO B N 1
ATOM 3197 C CA . PRO B 1 54 ? -21.422 7.707 14.788 1.00 28.28 359 PRO B CA 1
ATOM 3198 C C . PRO B 1 54 ? -21.832 7.521 16.245 1.00 37.57 359 PRO B C 1
ATOM 3199 O O . PRO B 1 54 ? -22.367 8.453 16.844 1.00 43.26 359 PRO B O 1
ATOM 3203 N N . ASP B 1 55 ? -21.577 6.347 16.809 1.00 31.93 360 ASP B N 1
ATOM 3204 C CA . ASP B 1 55 ? -22.016 6.072 18.175 1.00 33.83 360 ASP B CA 1
ATOM 3205 C C . ASP B 1 55 ? -20.872 5.879 19.169 1.00 34.96 360 ASP B C 1
ATOM 3206 O O . ASP B 1 55 ? -21.111 5.690 20.360 1.00 35.14 360 ASP B O 1
ATOM 3211 N N . GLY B 1 56 ? -19.634 5.931 18.684 1.00 28.31 361 GLY B N 1
ATOM 3212 C CA . GLY B 1 56 ? -18.475 5.778 19.550 1.00 21.38 361 GLY B CA 1
ATOM 3213 C C . GLY B 1 56 ? -18.381 4.380 20.139 1.00 32.53 361 GLY B C 1
ATOM 3214 O O . GLY B 1 56 ? -18.116 4.211 21.330 1.00 35.63 361 GLY B O 1
ATOM 3215 N N . ASP B 1 57 ? -18.597 3.373 19.300 1.00 37.35 362 ASP B N 1
ATOM 3216 C CA . ASP B 1 57 ? -18.638 1.987 19.762 1.00 43.34 362 ASP B CA 1
ATOM 3217 C C . ASP B 1 57 ? -17.249 1.370 19.912 1.00 46.11 362 ASP B C 1
ATOM 3218 O O . ASP B 1 57 ? -17.108 0.281 20.469 1.00 49.70 362 ASP B O 1
ATOM 3223 N N . GLY B 1 58 ? -16.232 2.056 19.398 1.00 40.68 363 GLY B N 1
ATOM 3224 C CA . GLY B 1 58 ? -14.861 1.586 19.514 1.00 38.48 363 GLY B CA 1
ATOM 3225 C C . GLY B 1 58 ? -14.498 0.451 18.572 1.00 33.64 363 GLY B C 1
ATOM 3226 O O . GLY B 1 58 ? -13.518 -0.259 18.790 1.00 28.47 363 GLY B O 1
ATOM 3227 N N . LEU B 1 59 ? -15.287 0.277 17.517 1.00 30.29 364 LEU B N 1
ATOM 3228 C CA . LEU B 1 59 ? -14.998 -0.735 16.507 1.00 24.27 364 LEU B CA 1
ATOM 3229 C C . LEU B 1 59 ? -15.447 -0.208 15.155 1.00 19.18 364 LEU B C 1
ATOM 3230 O O . LEU B 1 59 ? -16.603 0.176 14.990 1.00 26.96 364 LEU B O 1
ATOM 3235 N N . VAL B 1 60 ? -14.531 -0.165 14.198 1.00 16.19 365 VAL B N 1
ATOM 3236 C CA . VAL B 1 60 ? -14.851 0.399 12.893 1.00 15.12 365 VAL B CA 1
ATOM 3237 C C . VAL B 1 60 ? -15.347 -0.658 11.921 1.00 16.10 365 VAL B C 1
ATOM 3238 O O . VAL B 1 60 ? -14.645 -1.628 11.619 1.00 18.57 365 VAL B O 1
ATOM 3242 N N . LYS B 1 61 ? -16.574 -0.446 11.449 1.00 17.67 366 LYS B N 1
ATOM 3243 C CA . LYS B 1 61 ? -17.260 -1.368 10.564 1.00 17.97 366 LYS B CA 1
ATOM 3244 C C . LYS B 1 61 ? -17.413 -0.768 9.177 1.00 15.22 366 LYS B C 1
ATOM 3245 O O . LYS B 1 61 ? -17.594 -1.494 8.204 1.00 20.68 366 LYS B O 1
ATOM 3251 N N . GLU B 1 62 ? -17.365 0.556 9.091 1.00 15.96 367 GLU B N 1
ATOM 3252 C CA . GLU B 1 62 ? -17.549 1.247 7.808 1.00 17.01 367 GLU B CA 1
ATOM 3253 C C . GLU B 1 62 ? -16.604 2.432 7.726 1.00 15.49 367 GLU B C 1
ATOM 3254 O O . GLU B 1 62 ? -16.186 2.969 8.760 1.00 15.57 367 GLU B O 1
ATOM 3260 N N . VAL B 1 63 ? -16.294 2.864 6.505 1.00 18.05 368 VAL B N 1
ATOM 3261 C CA . VAL B 1 63 ? -15.354 3.962 6.296 1.00 16.49 368 VAL B CA 1
ATOM 3262 C C . VAL B 1 63 ? -15.876 4.953 5.260 1.00 15.77 368 VAL B C 1
ATOM 3263 O O . VAL B 1 63 ? -16.915 4.730 4.645 1.00 15.73 368 VAL B O 1
ATOM 3267 N N . TRP B 1 64 ? -15.146 6.052 5.100 1.00 12.72 369 TRP B N 1
ATOM 3268 C CA . TRP B 1 64 ? -15.542 7.152 4.220 1.00 13.70 369 TRP B CA 1
ATOM 3269 C C . TRP B 1 64 ? -14.794 7.152 2.882 1.00 14.33 369 TRP B C 1
ATOM 3270 O O . TRP B 1 64 ? -14.784 8.158 2.174 1.00 15.85 369 TRP B O 1
ATOM 3281 N N . PHE B 1 65 ? -14.201 6.014 2.512 1.00 16.97 370 PHE B N 1
ATOM 3282 C CA . PHE B 1 65 ? -13.426 5.909 1.272 1.00 15.34 370 PHE B CA 1
ATOM 3283 C C . PHE B 1 65 ? -13.556 4.516 0.637 1.00 19.46 370 PHE B C 1
ATOM 3284 O O . PHE B 1 65 ? -13.754 3.521 1.336 1.00 17.74 370 PHE B O 1
ATOM 3292 N N . PRO B 1 66 ? -13.455 4.439 -0.697 1.00 14.52 371 PRO B N 1
ATOM 3293 C CA . PRO B 1 66 ? -13.543 3.134 -1.366 1.00 17.32 371 PRO B CA 1
ATOM 3294 C C . PRO B 1 66 ? -12.388 2.224 -0.959 1.00 16.05 371 PRO B C 1
ATOM 3295 O O . PRO B 1 66 ? -11.244 2.678 -0.846 1.00 14.44 371 PRO B O 1
ATOM 3299 N N . ASN B 1 67 ? -12.682 0.941 -0.746 1.00 16.20 372 ASN B N 1
ATOM 3300 C CA . ASN B 1 67 ? -11.666 0.005 -0.268 1.00 14.33 372 ASN B CA 1
ATOM 3301 C C . ASN B 1 67 ? -12.063 -1.447 -0.481 1.00 17.20 372 ASN B C 1
ATOM 3302 O O . ASN B 1 67 ? -13.215 -1.743 -0.818 1.00 18.11 372 ASN B O 1
ATOM 3307 N N . ARG B 1 68 ? -11.111 -2.345 -0.242 1.00 17.63 373 ARG B N 1
ATOM 3308 C CA . ARG B 1 68 ? -11.273 -3.766 -0.552 1.00 21.77 373 ARG B CA 1
ATOM 3309 C C . ARG B 1 68 ? -11.931 -4.625 0.540 1.00 18.20 373 ARG B C 1
ATOM 3310 O O . ARG B 1 68 ? -12.271 -5.780 0.286 1.00 20.98 373 ARG B O 1
ATOM 3318 N N . LEU B 1 69 ? -12.103 -4.084 1.742 1.00 18.75 374 LEU B N 1
ATOM 3319 C CA . LEU B 1 69 ? -12.406 -4.941 2.906 1.00 17.66 374 LEU B CA 1
ATOM 3320 C C . LEU B 1 69 ? -13.661 -4.576 3.701 1.00 17.21 374 LEU B C 1
ATOM 3321 O O . LEU B 1 69 ? -14.309 -5.446 4.281 1.00 19.49 374 LEU B O 1
ATOM 3326 N N . LEU B 1 70 ? -13.999 -3.297 3.750 1.00 16.72 375 LEU B N 1
ATOM 3327 C CA . LEU B 1 70 ? -15.121 -2.854 4.566 1.00 16.03 375 LEU B CA 1
ATOM 3328 C C . LEU B 1 70 ? -16.086 -2.024 3.755 1.00 20.30 375 LEU B C 1
ATOM 3329 O O . LEU B 1 70 ? -15.677 -1.381 2.786 1.00 19.29 375 LEU B O 1
ATOM 3334 N N . PRO B 1 71 ? -17.371 -2.028 4.149 1.00 17.67 376 PRO B N 1
ATOM 3335 C CA . PRO B 1 71 ? -18.360 -1.163 3.502 1.00 17.46 376 PRO B CA 1
ATOM 3336 C C . PRO B 1 71 ? -17.951 0.304 3.557 1.00 20.41 376 PRO B C 1
ATOM 3337 O O . PRO B 1 71 ? -17.370 0.773 4.537 1.00 17.28 376 PRO B O 1
ATOM 3341 N N . MET B 1 72 ? -18.232 1.015 2.475 1.00 18.80 377 MET B N 1
ATOM 3342 C CA . MET B 1 72 ? -18.072 2.456 2.461 1.00 18.83 377 MET B CA 1
ATOM 3343 C C . MET B 1 72 ? -19.424 3.099 2.744 1.00 15.79 377 MET B C 1
ATOM 3344 O O . MET B 1 72 ? -20.354 2.976 1.964 1.00 18.37 377 MET B O 1
ATOM 3349 N N . LYS B 1 73 ? -19.542 3.792 3.868 1.00 18.23 378 LYS B N 1
ATOM 3350 C CA . LYS B 1 73 ? -20.821 4.400 4.208 1.00 16.14 378 LYS B CA 1
ATOM 3351 C C . LYS B 1 73 ? -21.181 5.532 3.245 1.00 18.28 378 LYS B C 1
ATOM 3352 O O . LYS B 1 73 ? -22.335 5.655 2.830 1.00 18.48 378 LYS B O 1
ATOM 3358 N N . ALA B 1 74 ? -20.182 6.333 2.889 1.00 17.90 379 ALA B N 1
ATOM 3359 C CA . ALA B 1 74 ? -20.316 7.350 1.851 1.00 16.10 379 ALA B CA 1
ATOM 3360 C C . ALA B 1 74 ? -18.941 7.685 1.308 1.00 13.73 379 ALA B C 1
ATOM 3361 O O . ALA B 1 74 ? -17.958 7.696 2.054 1.00 17.74 379 ALA B O 1
ATOM 3363 N N . ASP B 1 75 ? -18.886 7.959 0.009 1.00 15.59 380 ASP B N 1
ATOM 3364 C CA . ASP B 1 75 ? -17.644 8.353 -0.639 1.00 17.26 380 ASP B CA 1
ATOM 3365 C C . ASP B 1 75 ? -17.435 9.847 -0.428 1.00 18.71 380 ASP B C 1
ATOM 3366 O O . ASP B 1 75 ? -17.694 10.648 -1.334 1.00 19.52 380 ASP B O 1
ATOM 3371 N N . ILE B 1 76 ? -16.950 10.225 0.749 1.00 16.40 381 ILE B N 1
ATOM 3372 C CA . ILE B 1 76 ? -16.825 11.644 1.083 1.00 13.50 381 ILE B CA 1
ATOM 3373 C C . ILE B 1 76 ? -15.445 12.089 1.556 1.00 13.88 381 ILE B C 1
ATOM 3374 O O . ILE B 1 76 ? -15.139 13.277 1.483 1.00 16.79 381 ILE B O 1
ATOM 3379 N N . PHE B 1 77 ? -14.604 11.174 2.021 1.00 13.72 382 PHE B N 1
ATOM 3380 C CA . PHE B 1 77 ? -13.301 11.607 2.515 1.00 14.82 382 PHE B CA 1
ATOM 3381 C C . PHE B 1 77 ? -12.501 12.309 1.429 1.00 16.26 382 PHE B C 1
ATOM 3382 O O . PHE B 1 77 ? -11.974 13.391 1.643 1.00 17.24 382 PHE B O 1
ATOM 3390 N N . SER B 1 78 ? -12.389 11.672 0.271 1.00 14.61 383 SER B N 1
ATOM 3391 C CA . SER B 1 78 ? -11.514 12.196 -0.767 1.00 12.15 383 SER B CA 1
ATOM 3392 C C . SER B 1 78 ? -11.944 13.585 -1.209 1.00 15.94 383 SER B C 1
ATOM 3393 O O . SER B 1 78 ? -11.118 14.489 -1.314 1.00 18.39 383 SER B O 1
ATOM 33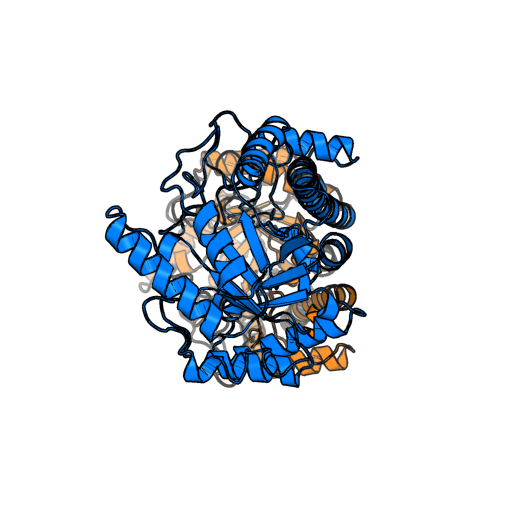96 N N . ARG B 1 79 ? -13.240 13.768 -1.437 1.00 16.78 384 ARG B N 1
ATOM 3397 C CA . ARG B 1 79 ? -13.714 15.062 -1.915 1.00 17.23 384 ARG B CA 1
ATOM 3398 C C . ARG B 1 79 ? -13.695 16.145 -0.839 1.00 16.31 384 ARG B C 1
ATOM 3399 O O . ARG B 1 79 ? -13.473 17.312 -1.144 1.00 18.32 384 ARG B O 1
ATOM 3407 N N . VAL B 1 80 ? -13.896 15.766 0.419 1.00 16.72 385 VAL B N 1
ATOM 3408 C CA . VAL B 1 80 ? -13.776 16.744 1.498 1.00 15.68 385 VAL B CA 1
ATOM 3409 C C . VAL B 1 80 ? -12.312 17.134 1.719 1.00 17.08 385 VAL B C 1
ATOM 3410 O O . VAL B 1 80 ? -11.991 18.312 1.863 1.00 16.67 385 VAL B O 1
ATOM 3414 N N . ALA B 1 81 ? -11.422 16.152 1.771 1.00 16.84 386 ALA B N 1
ATOM 3415 C CA . ALA B 1 81 ? -9.997 16.455 1.884 1.00 18.05 386 ALA B CA 1
ATOM 3416 C C . ALA B 1 81 ? -9.532 17.364 0.742 1.00 20.60 386 ALA B C 1
ATOM 3417 O O . ALA B 1 81 ? -8.719 18.265 0.947 1.00 18.37 386 ALA B O 1
ATOM 3419 N N . TRP B 1 82 ? -10.050 17.130 -0.460 1.00 19.04 387 TRP B N 1
ATOM 3420 C CA . TRP B 1 82 ? -9.665 17.932 -1.613 1.00 19.43 387 TRP B CA 1
ATOM 3421 C C . TRP B 1 82 ? -10.118 19.393 -1.496 1.00 20.00 387 TRP B C 1
ATOM 3422 O O . TRP B 1 82 ? -9.351 20.323 -1.770 1.00 22.22 387 TRP B O 1
ATOM 3433 N N . GLN B 1 83 ? -11.369 19.590 -1.096 1.00 18.03 388 GLN B N 1
ATOM 3434 C CA . GLN B 1 83 ? -11.917 20.931 -0.952 1.00 16.05 388 GLN B CA 1
ATOM 3435 C C . GLN B 1 83 ? -11.285 21.668 0.208 1.00 19.65 388 GLN B C 1
ATOM 3436 O O . GLN B 1 83 ? -11.138 22.880 0.163 1.00 18.56 388 GLN B O 1
ATOM 3442 N N . LEU B 1 84 ? -10.902 20.944 1.250 1.00 20.05 389 LEU B N 1
ATOM 3443 C CA . LEU B 1 84 ? -10.247 21.590 2.379 1.00 18.09 389 LEU B CA 1
ATOM 3444 C C . LEU B 1 84 ? -8.897 22.161 1.985 1.00 20.78 389 LEU B C 1
ATOM 3445 O O . LEU B 1 84 ? -8.556 23.278 2.371 1.00 22.36 389 LEU B O 1
ATOM 3450 N N . ARG B 1 85 ? -8.135 21.413 1.197 1.00 24.50 390 ARG B N 1
ATOM 3451 C CA . ARG B 1 85 ? -6.842 21.911 0.733 1.00 25.17 390 ARG B CA 1
ATOM 3452 C C . ARG B 1 85 ? -6.970 23.050 -0.272 1.00 25.30 390 ARG B C 1
ATOM 3453 O O . ARG B 1 85 ? -6.270 24.055 -0.162 1.00 30.86 390 ARG B O 1
ATOM 3461 N N . THR B 1 86 ? -7.851 22.889 -1.257 1.00 22.94 391 THR B N 1
ATOM 3462 C CA . THR B 1 86 ? -7.944 23.856 -2.351 1.00 25.51 391 THR B CA 1
ATOM 3463 C C . THR B 1 86 ? -8.780 25.082 -2.013 1.00 26.00 391 THR B C 1
ATOM 3464 O O . THR B 1 86 ? -8.643 26.126 -2.655 1.00 30.27 391 THR B O 1
ATOM 3468 N N . ARG B 1 87 ? -9.658 24.960 -1.023 1.00 23.40 392 ARG B N 1
ATOM 3469 C CA . ARG B 1 87 ? -10.563 26.063 -0.715 1.00 24.13 392 ARG B CA 1
ATOM 3470 C C . ARG B 1 87 ? -10.404 26.649 0.685 1.00 23.15 392 ARG B C 1
ATOM 3471 O O . ARG B 1 87 ? -10.617 27.844 0.880 1.00 23.98 392 ARG B O 1
ATOM 3479 N N . SER B 1 88 ? -10.037 25.823 1.658 1.00 20.71 393 SER B N 1
ATOM 3480 C CA . SER B 1 88 ? -9.912 26.299 3.037 1.00 17.36 393 SER B CA 1
ATOM 3481 C C . SER B 1 88 ? -8.474 26.628 3.447 1.00 22.48 393 SER B C 1
ATOM 3482 O O . SER B 1 88 ? -8.239 27.137 4.546 1.00 30.10 393 SER B O 1
ATOM 3485 N N . GLY B 1 89 ? -7.518 26.299 2.581 1.00 23.37 394 GLY B N 1
ATOM 3486 C CA . GLY B 1 89 ? -6.118 26.627 2.796 1.00 24.19 394 GLY B CA 1
ATOM 3487 C C . GLY B 1 89 ? -5.377 25.867 3.884 1.00 24.51 394 GLY B C 1
ATOM 3488 O O . GLY B 1 89 ? -4.388 26.368 4.426 1.00 31.61 394 GLY B O 1
ATOM 3489 N N . VAL B 1 90 ? -5.830 24.662 4.202 1.00 19.37 395 VAL B N 1
ATOM 3490 C CA . VAL B 1 90 ? -5.205 23.894 5.274 1.00 15.89 395 VAL B CA 1
ATOM 3491 C C . VAL B 1 90 ? -4.555 22.634 4.735 1.00 18.82 395 VAL B C 1
ATOM 3492 O O . VAL B 1 90 ? -4.889 22.179 3.631 1.00 19.71 395 VAL B O 1
ATOM 3496 N N . ASN B 1 91 ? -3.627 22.060 5.492 1.00 17.09 396 ASN B N 1
ATOM 3497 C CA . ASN B 1 91 ? -3.206 20.714 5.151 1.00 13.40 396 ASN B CA 1
ATOM 3498 C C . ASN B 1 91 ? -4.072 19.716 5.890 1.00 17.46 396 ASN B C 1
ATOM 3499 O O . ASN B 1 91 ? -4.738 20.062 6.866 1.00 17.41 396 ASN B O 1
ATOM 3504 N N . ILE B 1 92 ? -4.113 18.490 5.387 1.00 13.62 397 ILE B N 1
ATOM 3505 C CA . ILE B 1 92 ? -5.026 17.486 5.920 1.00 15.43 397 ILE B CA 1
ATOM 3506 C C . ILE B 1 92 ? -4.292 16.222 6.349 1.00 13.54 397 ILE B C 1
ATOM 3507 O O . ILE B 1 92 ? -3.480 15.668 5.588 1.00 16.08 397 ILE B O 1
ATOM 3512 N N . TYR B 1 93 ? -4.574 15.778 7.574 1.00 14.39 398 TYR B N 1
ATOM 3513 C CA . TYR B 1 93 ? -4.099 14.484 8.034 1.00 14.51 398 TYR B CA 1
ATOM 3514 C C . TYR B 1 93 ? -5.292 13.543 8.040 1.00 13.67 398 TYR B C 1
ATOM 3515 O O . TYR B 1 93 ? -6.347 13.879 8.568 1.00 15.53 398 TYR B O 1
ATOM 3524 N N . ALA B 1 94 ? -5.128 12.364 7.439 1.00 16.07 399 ALA B N 1
ATOM 3525 C CA . ALA B 1 94 ? -6.169 11.338 7.465 1.00 13.99 399 ALA B CA 1
ATOM 3526 C C . ALA B 1 94 ? -6.118 10.598 8.791 1.00 13.68 399 ALA B C 1
ATOM 3527 O O . ALA B 1 94 ? -5.106 9.987 9.121 1.00 14.86 399 ALA B O 1
ATOM 3529 N N . TRP B 1 95 ? -7.215 10.654 9.536 1.00 12.65 400 TRP B N 1
ATOM 3530 C CA . TRP B 1 95 ? -7.273 10.093 10.888 1.00 12.00 400 TRP B CA 1
ATOM 3531 C C . TRP B 1 95 ? -7.784 8.678 10.760 1.00 16.26 400 TRP B C 1
ATOM 3532 O O . TRP B 1 95 ? -8.917 8.459 10.310 1.00 14.87 400 TRP B O 1
ATOM 3543 N N . MET B 1 96 ? -6.952 7.722 11.164 1.00 14.77 401 MET B N 1
ATOM 3544 C CA . MET B 1 96 ? -7.246 6.308 10.961 1.00 14.38 401 MET B CA 1
ATOM 3545 C C . MET B 1 96 ? -6.995 5.484 12.222 1.00 16.20 401 MET B C 1
ATOM 3546 O O . MET B 1 96 ? -5.973 5.665 12.899 1.00 13.83 401 MET B O 1
ATOM 3551 N N . PRO B 1 97 ? -7.908 4.546 12.521 1.00 14.71 402 PRO B N 1
ATOM 3552 C CA . PRO B 1 97 ? -7.644 3.521 13.533 1.00 15.18 402 PRO B CA 1
ATOM 3553 C C . PRO B 1 97 ? -6.406 2.715 13.181 1.00 14.62 402 PRO B C 1
ATOM 3554 O O . PRO B 1 97 ? -6.119 2.490 12.005 1.00 15.32 402 PRO B O 1
ATOM 3558 N N . VAL B 1 98 ? -5.686 2.277 14.204 1.00 15.66 403 VAL B N 1
ATOM 3559 C CA . VAL B 1 98 ? -4.564 1.378 14.009 1.00 14.72 403 VAL B CA 1
ATOM 3560 C C . VAL B 1 98 ? -5.030 -0.066 14.158 1.00 15.27 403 VAL B C 1
ATOM 3561 O O . VAL B 1 98 ? -4.705 -0.910 13.332 1.00 14.99 403 VAL B O 1
ATOM 3565 N N . LEU B 1 99 ? -5.823 -0.343 15.195 1.00 15.00 404 LEU B N 1
ATOM 3566 C CA . LEU B 1 99 ? -6.176 -1.720 15.533 1.00 13.92 404 LEU B CA 1
ATOM 3567 C C . LEU B 1 99 ? -7.668 -2.051 15.559 1.00 12.73 404 LEU B C 1
ATOM 3568 O O . LEU B 1 99 ? -8.032 -3.220 15.467 1.00 14.87 404 LEU B O 1
ATOM 3573 N N . SER B 1 100 ? -8.525 -1.047 15.717 1.00 15.77 405 SER B N 1
ATOM 3574 C CA . SER B 1 100 ? -9.935 -1.299 16.008 1.00 13.42 405 SER B CA 1
ATOM 3575 C C . SER B 1 100 ? -10.793 -1.461 14.758 1.00 17.68 405 SER B C 1
ATOM 3576 O O . SER B 1 100 ? -11.685 -0.659 14.486 1.00 22.11 405 SER B O 1
ATOM 3579 N N . TRP B 1 101 ? -10.526 -2.536 14.024 1.00 16.04 406 TRP B N 1
ATOM 3580 C CA . TRP B 1 101 ? -11.145 -2.769 12.724 1.00 16.59 406 TRP B CA 1
ATOM 3581 C C . TRP B 1 101 ? -11.958 -4.055 12.745 1.00 18.38 406 TRP B C 1
ATOM 3582 O O . TRP B 1 101 ? -11.456 -5.108 13.140 1.00 19.75 406 TRP B O 1
ATOM 3593 N N . ASP B 1 102 ? -13.209 -3.978 12.309 1.00 19.07 407 ASP B N 1
ATOM 3594 C CA . ASP B 1 102 ? -14.089 -5.139 12.328 1.00 20.09 407 ASP B CA 1
ATOM 3595 C C . ASP B 1 102 ? -13.839 -6.043 11.119 1.00 18.79 407 ASP B C 1
ATOM 3596 O O . ASP B 1 102 ? -14.711 -6.235 10.269 1.00 19.81 407 ASP B O 1
ATOM 3601 N N . LEU B 1 103 ? -12.636 -6.597 11.050 1.00 19.89 408 LEU B N 1
ATOM 3602 C CA . LEU B 1 103 ? -12.241 -7.433 9.920 1.00 17.73 408 LEU B CA 1
ATOM 3603 C C . LEU B 1 103 ? -12.551 -8.909 10.174 1.00 21.84 408 LEU B C 1
ATOM 3604 O O . LEU B 1 103 ? -13.182 -9.246 11.173 1.00 19.43 408 LEU B O 1
ATOM 3609 N N . ASP B 1 104 ? -12.125 -9.761 9.242 1.00 19.99 409 ASP B N 1
ATOM 3610 C CA . ASP B 1 104 ? -12.332 -11.212 9.298 1.00 23.07 409 ASP B CA 1
ATOM 3611 C C . ASP B 1 104 ? -12.175 -11.772 10.713 1.00 17.61 409 ASP B C 1
ATOM 3612 O O . ASP B 1 104 ? -11.165 -11.530 11.363 1.00 18.43 409 ASP B O 1
ATOM 3617 N N . PRO B 1 105 ? -13.181 -12.513 11.185 1.00 24.44 410 PRO B N 1
ATOM 3618 C CA . PRO B 1 105 ? -13.144 -13.120 12.522 1.00 23.79 410 PRO B CA 1
ATOM 3619 C C . PRO B 1 105 ? -11.918 -13.995 12.789 1.00 25.98 410 PRO B C 1
ATOM 3620 O O . PRO B 1 105 ? -11.516 -14.138 13.945 1.00 23.32 410 PRO B O 1
ATOM 3624 N N . THR B 1 106 ? -11.321 -14.563 11.749 1.00 20.90 411 THR B N 1
ATOM 3625 C CA . THR B 1 106 ? -10.188 -15.470 11.956 1.00 20.43 411 THR B CA 1
ATOM 3626 C C . THR B 1 106 ? -8.884 -14.732 12.276 1.00 22.55 411 THR B C 1
ATOM 3627 O O . THR B 1 106 ? -7.889 -15.358 12.632 1.00 25.33 411 THR B O 1
ATOM 3631 N N . LEU B 1 107 ? -8.889 -13.405 12.144 1.00 20.23 412 LEU B N 1
ATOM 3632 C CA . LEU B 1 107 ? -7.724 -12.604 12.508 1.00 17.94 412 LEU B CA 1
ATOM 3633 C C . LEU B 1 107 ? -7.591 -12.584 14.029 1.00 19.88 412 LEU B C 1
ATOM 3634 O O . LEU B 1 107 ? -8.591 -12.555 14.739 1.00 20.90 412 LEU B O 1
ATOM 3639 N N . THR B 1 108 ? -6.358 -12.583 14.527 1.00 16.04 413 THR B N 1
ATOM 3640 C CA . THR B 1 108 ? -6.128 -12.563 15.974 1.00 15.59 413 THR B CA 1
ATOM 3641 C C . THR B 1 108 ? -6.574 -11.240 16.601 1.00 14.81 413 THR B C 1
ATOM 3642 O O . THR B 1 108 ? -6.245 -10.159 16.116 1.00 17.11 413 THR B O 1
ATOM 3646 N N . ARG B 1 109 ? -7.317 -11.331 17.695 1.00 17.96 414 ARG B N 1
ATOM 3647 C CA . ARG B 1 109 ? -7.645 -10.151 18.467 1.00 14.38 414 ARG B CA 1
ATOM 3648 C C . ARG B 1 109 ? -6.697 -10.094 19.649 1.00 16.35 414 ARG B C 1
ATOM 3649 O O . ARG B 1 109 ? -6.233 -11.133 20.126 1.00 18.69 414 ARG B O 1
ATOM 3657 N N . VAL B 1 110 ? -6.409 -8.881 20.111 1.00 15.49 415 VAL B N 1
ATOM 3658 C CA . VAL B 1 110 ? -5.696 -8.707 21.375 1.00 17.95 415 VAL B CA 1
ATOM 3659 C C . VAL B 1 110 ? -6.384 -9.543 22.455 1.00 17.86 415 VAL B C 1
ATOM 3660 O O . VAL B 1 110 ? -7.615 -9.545 22.585 1.00 17.50 415 VAL B O 1
ATOM 3664 N N . LYS B 1 111 ? -5.576 -10.287 23.195 1.00 17.99 416 LYS B N 1
ATOM 3665 C CA . LYS B 1 111 ? -6.082 -11.151 24.254 1.00 15.82 416 LYS B CA 1
ATOM 3666 C C . LYS B 1 111 ? -5.628 -10.652 25.637 1.00 13.62 416 LYS B C 1
ATOM 3667 O O . LYS B 1 111 ? -4.484 -10.258 25.814 1.00 14.13 416 LYS B O 1
ATOM 3673 N N . TYR B 1 112 ? -6.536 -10.695 26.611 1.00 16.53 417 TYR B N 1
ATOM 3674 C CA . TYR B 1 112 ? -6.224 -10.321 27.981 1.00 16.21 417 TYR B CA 1
ATOM 3675 C C . TYR B 1 112 ? -5.691 -11.560 28.688 1.00 16.72 417 TYR B C 1
ATOM 3676 O O . TYR B 1 112 ? -6.223 -12.657 28.503 1.00 18.19 417 TYR B O 1
ATOM 3685 N N . LEU B 1 113 ? -4.628 -11.372 29.465 1.00 14.43 418 LEU B N 1
ATOM 3686 C CA . LEU B 1 113 ? -4.035 -12.426 30.290 1.00 15.63 418 LEU B CA 1
ATOM 3687 C C . LEU B 1 113 ? -5.082 -13.285 30.997 1.00 18.21 418 LEU B C 1
ATOM 3688 O O . LEU B 1 113 ? -5.875 -12.769 31.785 1.00 17.08 418 LEU B O 1
ATOM 3693 N N . PRO B 1 114 ? -5.085 -14.600 30.725 1.00 19.76 419 PRO B N 1
ATOM 3694 C CA . PRO B 1 114 ? -6.079 -15.481 31.346 1.00 18.54 419 PRO B CA 1
ATOM 3695 C C . PRO B 1 114 ? -6.052 -15.410 32.871 1.00 16.46 419 PRO B C 1
ATOM 3696 O O . PRO B 1 114 ? -7.110 -15.414 33.490 1.00 21.23 419 PRO B O 1
ATOM 3700 N N . THR B 1 115 ? -4.864 -15.322 33.459 1.00 16.93 420 THR B N 1
ATOM 3701 C CA . THR B 1 115 ? -4.778 -15.204 34.912 1.00 17.24 420 THR B CA 1
ATOM 3702 C C . THR B 1 115 ? -4.768 -13.758 35.386 1.00 20.42 420 THR B C 1
ATOM 3703 O O . THR B 1 115 ? -4.442 -13.485 36.529 1.00 18.89 420 THR B O 1
ATOM 3707 N N . GLY B 1 116 ? -5.151 -12.827 34.526 1.00 15.51 421 GLY B N 1
ATOM 3708 C CA . GLY B 1 116 ? -5.106 -11.429 34.915 1.00 17.31 421 GLY B CA 1
ATOM 3709 C C . GLY B 1 116 ? -6.217 -10.996 35.852 1.00 18.32 421 GLY B C 1
ATOM 3710 O O . GLY B 1 116 ? -7.362 -11.401 35.713 1.00 18.29 421 GLY B O 1
ATOM 3711 N N . GLU B 1 117 ? -5.873 -10.156 36.823 1.00 16.19 422 GLU B N 1
ATOM 3712 C CA . GLU B 1 117 ? -6.881 -9.499 37.632 1.00 16.83 422 GLU B CA 1
ATOM 3713 C C . GLU B 1 117 ? -7.603 -8.507 36.721 1.00 19.16 422 GLU B C 1
ATOM 3714 O O . GLU B 1 117 ? -7.027 -8.025 35.742 1.00 18.82 422 GLU B O 1
ATOM 3720 N N . LYS B 1 118 ? -8.870 -8.242 37.022 1.00 20.10 423 LYS B N 1
ATOM 3721 C CA . LYS B 1 118 ? -9.669 -7.324 36.221 1.00 31.40 423 LYS B CA 1
ATOM 3722 C C . LYS B 1 118 ? -10.246 -6.202 37.078 1.00 42.75 423 LYS B C 1
ATOM 3723 O O . LYS B 1 118 ? -10.942 -6.456 38.058 1.00 45.17 423 LYS B O 1
ATOM 3729 N N . TYR B 1 127 ? -11.624 0.143 23.238 1.00 26.03 432 TYR B N 1
ATOM 3730 C CA . TYR B 1 127 ? -11.479 -0.247 21.841 1.00 26.61 432 TYR B CA 1
ATOM 3731 C C . TYR B 1 127 ? -11.410 -1.764 21.670 1.00 28.13 432 TYR B C 1
ATOM 3732 O O . TYR B 1 127 ? -10.771 -2.455 22.462 1.00 26.13 432 TYR B O 1
ATOM 3741 N N . HIS B 1 128 ? -12.076 -2.272 20.634 1.00 31.24 433 HIS B N 1
ATOM 3742 C CA . HIS B 1 128 ? -11.993 -3.687 20.274 1.00 27.96 433 HIS B CA 1
ATOM 3743 C C . HIS B 1 128 ? -10.874 -3.883 19.248 1.00 16.17 433 HIS B C 1
ATOM 3744 O O . HIS B 1 128 ? -11.044 -3.621 18.063 1.00 20.58 433 HIS B O 1
ATOM 3751 N N . ARG B 1 129 ? -9.729 -4.347 19.736 1.00 20.46 434 ARG B N 1
ATOM 3752 C CA . ARG B 1 129 ? -8.470 -4.291 19.010 1.00 17.00 434 ARG B CA 1
ATOM 3753 C C . ARG B 1 129 ? -8.009 -5.613 18.397 1.00 16.08 434 ARG B C 1
ATOM 3754 O O . ARG B 1 129 ? -8.014 -6.661 19.047 1.00 18.10 434 ARG B O 1
ATOM 3762 N N . LEU B 1 130 ? -7.607 -5.545 17.135 1.00 14.60 435 LEU B N 1
ATOM 3763 C CA . LEU B 1 130 ? -6.888 -6.635 16.501 1.00 14.10 435 LEU B CA 1
ATOM 3764 C C . LEU B 1 130 ? -5.440 -6.620 16.982 1.00 12.47 435 LEU B C 1
ATOM 3765 O O . LEU B 1 130 ? -4.918 -5.571 17.382 1.00 15.35 435 LEU B O 1
ATOM 3770 N N . SER B 1 131 ? -4.802 -7.787 16.956 1.00 13.59 436 SER B N 1
ATOM 3771 C CA . SER B 1 131 ? -3.430 -7.935 17.417 1.00 13.26 436 SER B CA 1
ATOM 3772 C C . SER B 1 131 ? -2.433 -7.481 16.364 1.00 14.22 436 SER B C 1
ATOM 3773 O O . SER B 1 131 ? -2.440 -7.981 15.245 1.00 15.29 436 SER B O 1
ATOM 3776 N N . PRO B 1 132 ? -1.535 -6.569 16.736 1.00 13.85 437 PRO B N 1
ATOM 3777 C CA . PRO B 1 132 ? -0.514 -6.117 15.788 1.00 16.56 437 PRO B CA 1
ATOM 3778 C C . PRO B 1 132 ? 0.578 -7.153 15.564 1.00 18.45 437 PRO B C 1
ATOM 3779 O O . PRO B 1 132 ? 1.448 -6.950 14.715 1.00 16.98 437 PRO B O 1
ATOM 3783 N N . PHE B 1 133 ? 0.523 -8.259 16.304 1.00 15.60 438 PHE B N 1
ATOM 3784 C CA . PHE B 1 133 ? 1.524 -9.319 16.163 1.00 14.29 438 PHE B CA 1
ATOM 3785 C C . PHE B 1 133 ? 1.154 -10.405 15.156 1.00 16.98 438 PHE B C 1
ATOM 3786 O O . PHE B 1 133 ? 1.978 -11.259 14.827 1.00 19.49 438 PHE B O 1
ATOM 3794 N N . ASP B 1 134 ? -0.085 -10.368 14.678 1.00 15.82 439 ASP B N 1
ATOM 3795 C CA . ASP B 1 134 ? -0.551 -11.268 13.635 1.00 16.89 439 ASP B CA 1
ATOM 3796 C C . ASP B 1 134 ? -0.199 -10.636 12.285 1.00 14.83 439 ASP B C 1
ATOM 3797 O O . ASP B 1 134 ? -0.708 -9.579 11.944 1.00 18.96 439 ASP B O 1
ATOM 3802 N N . ASP B 1 135 ? 0.666 -11.300 11.521 1.00 15.63 440 ASP B N 1
ATOM 3803 C CA . ASP B 1 135 ? 1.034 -10.819 10.182 1.00 17.82 440 ASP B CA 1
ATOM 3804 C C . ASP B 1 135 ? -0.171 -10.597 9.272 1.00 19.57 440 ASP B C 1
ATOM 3805 O O . ASP B 1 135 ? -0.127 -9.740 8.378 1.00 17.61 440 ASP B O 1
ATOM 3810 N N . ARG B 1 136 ? -1.248 -11.350 9.484 1.00 19.53 441 ARG B N 1
ATOM 3811 C CA . ARG B 1 136 ? -2.433 -11.200 8.638 1.00 17.56 441 ARG B CA 1
ATOM 3812 C C . ARG B 1 136 ? -3.174 -9.905 8.979 1.00 15.55 441 ARG B C 1
ATOM 3813 O O . ARG B 1 136 ? -3.721 -9.244 8.101 1.00 18.60 441 ARG B O 1
ATOM 3821 N N . VAL B 1 137 ? -3.209 -9.556 10.261 1.00 15.80 442 VAL B N 1
ATOM 3822 C CA . VAL B 1 137 ? -3.773 -8.277 10.674 1.00 15.37 442 VAL B CA 1
ATOM 3823 C C . VAL B 1 137 ? -2.998 -7.120 10.040 1.00 17.99 442 VAL B C 1
ATOM 3824 O O . VAL B 1 137 ? -3.592 -6.183 9.509 1.00 16.49 442 VAL B O 1
ATOM 3828 N N . ARG B 1 138 ? -1.670 -7.195 10.092 1.00 14.46 443 ARG B N 1
ATOM 3829 C CA . ARG B 1 138 ? -0.815 -6.140 9.553 1.00 16.34 443 ARG B CA 1
ATOM 3830 C C . ARG B 1 138 ? -1.035 -5.952 8.056 1.00 17.36 443 ARG B C 1
ATOM 3831 O O . ARG B 1 138 ? -1.016 -4.833 7.543 1.00 16.94 443 ARG B O 1
ATOM 3839 N N . ALA B 1 139 ? -1.262 -7.054 7.361 1.00 16.72 444 ALA B N 1
ATOM 3840 C CA . ALA B 1 139 ? -1.486 -7.007 5.924 1.00 16.32 444 ALA B CA 1
ATOM 3841 C C . ALA B 1 139 ? -2.850 -6.430 5.562 1.00 17.58 444 ALA B C 1
ATOM 3842 O O . ALA B 1 139 ? -2.971 -5.648 4.610 1.00 17.55 444 ALA B O 1
ATOM 3844 N N . GLN B 1 140 ? -3.883 -6.817 6.307 1.00 16.26 445 GLN B N 1
ATOM 3845 C CA . GLN B 1 140 ? -5.229 -6.357 5.986 1.00 14.95 445 GLN B CA 1
ATOM 3846 C C . GLN B 1 140 ? -5.428 -4.908 6.400 1.00 14.63 445 GLN B C 1
ATOM 3847 O O . GLN B 1 140 ? -5.987 -4.110 5.630 1.00 15.26 445 GLN B O 1
ATOM 3853 N N . VAL B 1 141 ? -4.970 -4.551 7.602 1.00 13.74 446 VAL B N 1
ATOM 3854 C CA . VAL B 1 141 ? -4.958 -3.137 7.984 1.00 14.94 446 VAL B CA 1
ATOM 3855 C C . VAL B 1 141 ? -4.142 -2.336 6.958 1.00 13.80 446 VAL B C 1
ATOM 3856 O O . VAL B 1 141 ? -4.544 -1.245 6.557 1.00 14.83 446 VAL B O 1
ATOM 3860 N N . GLY B 1 142 ? -3.017 -2.891 6.514 1.00 14.62 447 GLY B N 1
ATOM 3861 C CA . GLY B 1 142 ? -2.227 -2.246 5.478 1.00 15.40 447 GLY B CA 1
ATOM 3862 C C . GLY B 1 142 ? -3.024 -1.967 4.222 1.00 13.98 447 GLY B C 1
ATOM 3863 O O . GLY B 1 142 ? -2.855 -0.914 3.601 1.00 16.30 447 GLY B O 1
ATOM 3864 N N . MET B 1 143 ? -3.884 -2.907 3.839 1.00 15.43 448 MET B N 1
ATOM 3865 C CA . MET B 1 143 ? -4.712 -2.745 2.639 1.00 16.72 448 MET B CA 1
ATOM 3866 C C . MET B 1 143 ? -5.647 -1.550 2.752 1.00 15.90 448 MET B C 1
ATOM 3867 O O . MET B 1 143 ? -5.886 -0.848 1.772 1.00 15.30 448 MET B O 1
ATOM 3872 N N . LEU B 1 144 ? -6.191 -1.333 3.944 1.00 15.06 449 LEU B N 1
ATOM 3873 C CA . LEU B 1 144 ? -7.090 -0.218 4.183 1.00 16.64 449 LEU B CA 1
ATOM 3874 C C . LEU B 1 144 ? -6.354 1.095 3.989 1.00 18.78 449 LEU B C 1
ATOM 3875 O O . LEU B 1 144 ? -6.870 2.016 3.351 1.00 15.57 449 LEU B O 1
ATOM 3880 N N . TYR B 1 145 ? -5.139 1.177 4.524 1.00 15.31 450 TYR B N 1
ATOM 3881 C CA . TYR B 1 145 ? -4.335 2.398 4.389 1.00 13.10 450 TYR B CA 1
ATOM 3882 C C . TYR B 1 145 ? -3.933 2.610 2.923 1.00 15.90 450 TYR B C 1
ATOM 3883 O O . TYR B 1 145 ? -3.872 3.738 2.442 1.00 15.40 450 TYR B O 1
ATOM 3892 N N . GLU B 1 146 ? -3.683 1.524 2.212 1.00 14.97 451 GLU B N 1
ATOM 3893 C CA . GLU B 1 146 ? -3.369 1.627 0.792 1.00 13.85 451 GLU B CA 1
ATOM 3894 C C . GLU B 1 146 ? -4.561 2.149 -0.016 1.00 15.00 451 GLU B C 1
ATOM 3895 O O . GLU B 1 146 ? -4.408 3.000 -0.897 1.00 15.04 451 GLU B O 1
ATOM 3901 N N . ASP B 1 147 ? -5.751 1.671 0.329 1.00 15.83 452 ASP B N 1
ATOM 3902 C CA . ASP B 1 147 ? -6.979 2.050 -0.368 1.00 16.18 452 ASP B CA 1
ATOM 3903 C C . ASP B 1 147 ? -7.315 3.511 -0.102 1.00 15.14 452 ASP B C 1
ATOM 3904 O O . ASP B 1 147 ? -7.803 4.230 -0.971 1.00 16.52 452 ASP B O 1
ATOM 3909 N N . LEU B 1 148 ? -7.036 3.949 1.111 1.00 14.86 453 LEU B N 1
ATOM 3910 C CA . LEU B 1 148 ? -7.196 5.350 1.458 1.00 13.69 453 LEU B CA 1
ATOM 3911 C C . LEU B 1 148 ? -6.233 6.179 0.617 1.00 14.42 453 LEU B C 1
ATOM 3912 O O . LEU B 1 148 ? -6.621 7.174 -0.008 1.00 15.25 453 LEU B O 1
ATOM 3917 N N . ALA B 1 149 ? -4.971 5.772 0.626 1.00 15.98 454 ALA B N 1
ATOM 3918 C CA . ALA B 1 149 ? -3.908 6.522 -0.032 1.00 15.47 454 ALA B CA 1
ATOM 3919 C C . ALA B 1 149 ? -4.171 6.641 -1.517 1.00 14.49 454 ALA B C 1
ATOM 3920 O O . ALA B 1 149 ? -3.969 7.693 -2.102 1.00 16.58 454 ALA B O 1
ATOM 3922 N N . GLY B 1 150 ? -4.645 5.556 -2.111 1.00 14.44 455 GLY B N 1
ATOM 3923 C CA . GLY B 1 150 ? -4.812 5.534 -3.553 1.00 15.03 455 GLY B CA 1
ATOM 3924 C C . GLY B 1 150 ? -5.944 6.424 -4.024 1.00 17.68 455 GLY B C 1
ATOM 3925 O O . GLY B 1 150 ? -5.923 6.925 -5.145 1.00 16.91 455 GLY B O 1
ATOM 3926 N N . HIS B 1 151 ? -6.935 6.624 -3.160 1.00 15.24 456 HIS B N 1
ATOM 3927 C CA . HIS B 1 151 ? -8.144 7.357 -3.527 1.00 18.59 456 HIS B CA 1
ATOM 3928 C C . HIS B 1 151 ? -8.185 8.827 -3.094 1.00 17.58 456 HIS B C 1
ATOM 3929 O O . HIS B 1 151 ? -8.885 9.627 -3.709 1.00 19.30 456 HIS B O 1
ATOM 3936 N N . ALA B 1 152 ? -7.447 9.173 -2.043 1.00 14.87 457 ALA B N 1
ATOM 3937 C CA . ALA B 1 152 ? -7.543 10.502 -1.450 1.00 14.91 457 ALA B CA 1
ATOM 3938 C C . ALA B 1 152 ? -6.186 11.196 -1.430 1.00 16.94 457 ALA B C 1
ATOM 3939 O O . ALA B 1 152 ? -5.148 10.561 -1.212 1.00 18.36 457 ALA B O 1
ATOM 3941 N N . ALA B 1 153 ? -6.208 12.504 -1.673 1.00 16.62 458 ALA B N 1
ATOM 3942 C CA . ALA B 1 153 ? -5.014 13.332 -1.609 1.00 17.67 458 ALA B CA 1
ATOM 3943 C C . ALA B 1 153 ? -4.977 14.014 -0.258 1.00 18.13 458 ALA B C 1
ATOM 3944 O O . ALA B 1 153 ? -5.875 14.776 0.077 1.00 21.02 458 ALA B O 1
ATOM 3946 N N . PHE B 1 154 ? -3.938 13.722 0.516 1.00 14.84 459 PHE B N 1
ATOM 3947 C CA . PHE B 1 154 ? -3.763 14.345 1.817 1.00 15.98 459 PHE B CA 1
ATOM 3948 C C . PHE B 1 154 ? -2.288 14.515 2.161 1.00 18.23 459 PHE B C 1
ATOM 3949 O O . PHE B 1 154 ? -1.411 13.983 1.491 1.00 17.45 459 PHE B O 1
ATOM 3957 N N . ASP B 1 155 ? -2.020 15.269 3.221 1.00 20.10 460 ASP B N 1
ATOM 3958 C CA . ASP B 1 155 ? -0.657 15.689 3.526 1.00 21.38 460 ASP B CA 1
ATOM 3959 C C . ASP B 1 155 ? -0.006 14.818 4.595 1.00 17.46 460 ASP B C 1
ATOM 3960 O O . ASP B 1 155 ? 1.218 14.733 4.675 1.00 19.30 460 ASP B O 1
ATOM 3965 N N . GLY B 1 156 ? -0.826 14.153 5.398 1.00 15.86 461 GLY B N 1
ATOM 3966 C CA . GLY B 1 156 ? -0.312 13.385 6.514 1.00 17.18 461 GLY B CA 1
ATOM 3967 C C . GLY B 1 156 ? -1.274 12.316 6.973 1.00 14.97 461 GLY B C 1
ATOM 3968 O O . GLY B 1 156 ? -2.427 12.277 6.542 1.00 15.42 461 GLY B O 1
ATOM 3969 N N . ILE B 1 157 ? -0.789 11.463 7.872 1.00 17.49 462 ILE B N 1
ATOM 3970 C CA . ILE B 1 157 ? -1.600 10.448 8.538 1.00 13.84 462 ILE B CA 1
ATOM 3971 C C . ILE B 1 157 ? -1.633 10.739 10.032 1.00 15.65 462 ILE B C 1
ATOM 3972 O O . ILE B 1 157 ? -0.585 10.984 10.632 1.00 15.70 462 ILE B O 1
ATOM 3977 N N . LEU B 1 158 ? -2.827 10.744 10.616 1.00 13.06 463 LEU B N 1
ATOM 3978 C CA . LEU B 1 158 ? -2.948 10.737 12.078 1.00 13.17 463 LEU B CA 1
ATOM 3979 C C . LEU B 1 158 ? -3.323 9.357 12.577 1.00 14.56 463 LEU B C 1
ATOM 3980 O O . LEU B 1 158 ? -4.444 8.898 12.354 1.00 14.40 463 LEU B O 1
ATOM 3985 N N . PHE B 1 159 ? -2.393 8.723 13.282 1.00 16.35 464 PHE B N 1
ATOM 3986 C CA . PHE B 1 159 ? -2.634 7.413 13.877 1.00 16.94 464 PHE B CA 1
ATOM 3987 C C . PHE B 1 159 ? -3.428 7.555 15.169 1.00 17.40 464 PHE B C 1
ATOM 3988 O O . PHE B 1 159 ? -3.072 8.327 16.063 1.00 16.32 464 PHE B O 1
ATOM 3996 N N . HIS B 1 160 ? -4.516 6.797 15.237 1.00 15.91 465 HIS B N 1
ATOM 3997 C CA . HIS B 1 160 ? -5.489 6.844 16.322 1.00 15.46 465 HIS B CA 1
ATOM 3998 C C . HIS B 1 160 ? -4.920 6.454 17.689 1.00 15.72 465 HIS B C 1
ATOM 3999 O O . HIS B 1 160 ? -3.922 5.722 17.777 1.00 15.96 465 HIS B O 1
ATOM 4006 N N . ASP B 1 161 ? -5.571 6.929 18.751 1.00 15.54 466 ASP B N 1
ATOM 4007 C CA . ASP B 1 161 ? -5.174 6.576 20.109 1.00 15.69 466 ASP B CA 1
ATOM 4008 C C . ASP B 1 161 ? -5.447 5.111 20.458 1.00 19.26 466 ASP B C 1
ATOM 4009 O O . ASP B 1 161 ? -5.015 4.635 21.503 1.00 17.18 466 ASP B O 1
ATOM 4014 N N . ASP B 1 162 ? -6.162 4.397 19.592 1.00 14.59 467 ASP B N 1
ATOM 4015 C CA . ASP B 1 162 ? -6.397 2.953 19.795 1.00 16.72 467 ASP B CA 1
ATOM 4016 C C . ASP B 1 162 ? -5.140 2.066 19.705 1.00 18.19 467 ASP B C 1
ATOM 4017 O O . ASP B 1 162 ? -5.197 0.861 19.988 1.00 18.08 467 ASP B O 1
ATOM 4022 N N . ALA B 1 163 ? -4.005 2.660 19.349 1.00 14.85 468 ALA B N 1
ATOM 4023 C CA . ALA B 1 163 ? -2.735 1.944 19.370 1.00 13.37 468 ALA B CA 1
ATOM 4024 C C . ALA B 1 163 ? -2.177 1.991 20.788 1.00 19.41 468 ALA B C 1
ATOM 4025 O O . ALA B 1 163 ? -1.347 2.840 21.135 1.00 15.38 468 ALA B O 1
ATOM 4027 N N . LEU B 1 164 ? -2.673 1.072 21.607 1.00 15.46 469 LEU B N 1
ATOM 4028 C CA . LEU B 1 164 ? -2.294 0.985 23.016 1.00 14.66 469 LEU B CA 1
ATOM 4029 C C . LEU B 1 164 ? -2.527 -0.440 23.483 1.00 15.08 469 LEU B C 1
ATOM 4030 O O . LEU B 1 164 ? -3.348 -1.168 22.921 1.00 14.82 469 LEU B O 1
ATOM 4035 N N . LEU B 1 165 ? -1.770 -0.835 24.494 1.00 14.59 470 LEU B N 1
ATOM 4036 C CA . LEU B 1 165 ? -1.882 -2.166 25.082 1.00 14.47 470 LEU B CA 1
ATOM 4037 C C . LEU B 1 165 ? -1.707 -2.003 26.566 1.00 15.40 470 LEU B C 1
ATOM 4038 O O . LEU B 1 165 ? -0.828 -1.271 27.005 1.00 15.25 470 LEU B O 1
ATOM 4043 N N . SER B 1 166 ? -2.531 -2.699 27.333 1.00 14.43 471 SER B N 1
ATOM 4044 C CA . SER B 1 166 ? -2.409 -2.634 28.780 1.00 14.37 471 SER B CA 1
ATOM 4045 C C . SER B 1 166 ? -1.327 -3.585 29.271 1.00 16.70 471 SER B C 1
ATOM 4046 O O . SER B 1 166 ? -0.719 -4.311 28.485 1.00 14.74 471 SER B O 1
ATOM 4049 N N . ASP B 1 167 ? -1.110 -3.592 30.583 1.00 15.25 472 ASP B N 1
ATOM 4050 C CA . ASP B 1 167 ? -0.110 -4.467 31.197 1.00 12.99 472 ASP B CA 1
ATOM 4051 C C . ASP B 1 167 ? -0.548 -5.928 31.273 1.00 13.51 472 ASP B C 1
ATOM 4052 O O . ASP B 1 167 ? 0.216 -6.779 31.733 1.00 16.91 472 ASP B O 1
ATOM 4057 N N . TYR B 1 168 ? -1.782 -6.205 30.849 1.00 14.14 473 TYR B N 1
ATOM 4058 C CA . TYR B 1 168 ? -2.317 -7.564 30.791 1.00 14.75 473 TYR B CA 1
ATOM 4059 C C . TYR B 1 168 ? -2.446 -8.060 29.348 1.00 15.68 473 TYR B C 1
ATOM 4060 O O . TYR B 1 168 ? -3.001 -9.121 29.098 1.00 14.95 473 TYR B O 1
ATOM 4069 N N . GLU B 1 169 ? -1.908 -7.284 28.413 1.00 15.17 474 GLU B N 1
ATOM 4070 C CA . GLU B 1 169 ? -2.035 -7.548 26.975 1.00 12.69 474 GLU B CA 1
ATOM 4071 C C . GLU B 1 169 ? -0.645 -7.480 26.365 1.00 15.72 474 GLU B C 1
ATOM 4072 O O . GLU B 1 169 ? 0.264 -6.992 27.006 1.00 13.92 474 GLU B O 1
ATOM 4078 N N . ASP B 1 170 ? -0.432 -7.971 25.139 1.00 13.39 475 ASP B N 1
ATOM 4079 C CA . ASP B 1 170 ? -1.320 -8.857 24.399 1.00 12.49 475 ASP B CA 1
ATOM 4080 C C . ASP B 1 170 ? -0.913 -10.297 24.715 1.00 15.38 475 ASP B C 1
ATOM 4081 O O . ASP B 1 170 ? 0.256 -10.662 24.578 1.00 15.12 475 ASP B O 1
ATOM 4086 N N . ALA B 1 171 ? -1.873 -11.098 25.169 1.00 13.92 476 ALA B N 1
ATOM 4087 C CA . ALA B 1 171 ? -1.594 -12.464 25.594 1.00 13.48 476 ALA B CA 1
ATOM 4088 C C . ALA B 1 171 ? -1.862 -13.495 24.510 1.00 14.66 476 ALA B C 1
ATOM 4089 O O . ALA B 1 171 ? -1.837 -14.689 24.764 1.00 17.35 476 ALA B O 1
ATOM 4091 N N . SER B 1 172 ? -2.104 -13.027 23.292 1.00 14.76 477 SER B N 1
ATOM 4092 C CA . SER B 1 172 ? -2.414 -13.951 22.196 1.00 15.43 477 SER B CA 1
ATOM 4093 C C . SER B 1 172 ? -1.192 -14.733 21.751 1.00 15.53 477 SER B C 1
ATOM 4094 O O . SER B 1 172 ? -0.052 -14.339 22.032 1.00 16.63 477 SER B O 1
ATOM 4097 N N . ALA B 1 173 ? -1.432 -15.841 21.047 1.00 19.12 478 ALA B N 1
ATOM 4098 C CA . ALA B 1 173 ? -0.342 -16.676 20.555 1.00 18.53 478 ALA B CA 1
ATOM 4099 C C . ALA B 1 173 ? 0.679 -15.939 19.676 1.00 16.93 478 ALA B C 1
ATOM 4100 O O . ALA B 1 173 ? 1.882 -16.097 19.887 1.00 18.65 478 ALA B O 1
ATOM 4102 N N . PRO B 1 174 ? 0.218 -15.128 18.694 1.00 17.43 479 PRO B N 1
ATOM 4103 C CA . PRO B 1 174 ? 1.225 -14.408 17.900 1.00 20.62 479 PRO B CA 1
ATOM 4104 C C . PRO B 1 174 ? 2.072 -13.450 18.741 1.00 15.56 479 PRO B C 1
ATOM 4105 O O . PRO B 1 174 ? 3.268 -13.305 18.466 1.00 19.21 479 PRO B O 1
ATOM 4109 N N . ALA B 1 175 ? 1.473 -12.836 19.759 1.00 16.70 480 ALA B N 1
ATOM 4110 C CA . ALA B 1 175 ? 2.188 -11.910 20.633 1.00 19.04 480 ALA B CA 1
ATOM 4111 C C . ALA B 1 175 ? 3.208 -12.655 21.484 1.00 16.07 480 ALA B C 1
ATOM 4112 O O . ALA B 1 175 ? 4.340 -12.203 21.656 1.00 18.02 480 ALA B O 1
ATOM 4114 N N . ILE B 1 176 ? 2.806 -13.803 22.001 1.00 15.20 481 ILE B N 1
ATOM 4115 C CA . ILE B 1 176 ? 3.695 -14.586 22.850 1.00 19.53 481 ILE B CA 1
ATOM 4116 C C . ILE B 1 176 ? 4.934 -15.026 22.077 1.00 18.55 481 ILE B C 1
ATOM 4117 O O . ILE B 1 176 ? 6.055 -14.920 22.578 1.00 21.58 481 ILE B O 1
ATOM 4122 N N . THR B 1 177 ? 4.737 -15.467 20.836 1.00 17.46 482 THR B N 1
ATOM 4123 C CA . THR B 1 177 ? 5.860 -15.829 19.976 1.00 19.93 482 THR B CA 1
ATOM 4124 C C . THR B 1 177 ? 6.808 -14.645 19.743 1.00 19.65 482 THR B C 1
ATOM 4125 O O . THR B 1 177 ? 8.029 -14.797 19.786 1.00 26.34 482 THR B O 1
ATOM 4129 N N . ALA B 1 178 ? 6.236 -13.468 19.519 1.00 20.59 483 ALA B N 1
ATOM 4130 C CA . ALA B 1 178 ? 7.025 -12.248 19.356 1.00 20.41 483 ALA B CA 1
ATOM 4131 C C . ALA B 1 178 ? 7.856 -11.896 20.593 1.00 19.89 483 ALA B C 1
ATOM 4132 O O . ALA B 1 178 ? 9.026 -11.529 20.464 1.00 24.01 483 ALA B O 1
ATOM 4134 N N . TYR B 1 179 ? 7.260 -12.000 21.782 1.00 21.76 484 TYR B N 1
ATOM 4135 C CA . TYR B 1 179 ? 8.007 -11.772 23.020 1.00 22.80 484 TYR B CA 1
ATOM 4136 C C . TYR B 1 179 ? 9.144 -12.771 23.162 1.00 24.39 484 TYR B C 1
ATOM 4137 O O . TYR B 1 179 ? 10.253 -12.405 23.542 1.00 23.82 484 TYR B O 1
ATOM 4146 N N . GLN B 1 180 ? 8.858 -14.035 22.861 1.00 28.05 485 GLN B N 1
ATOM 4147 C CA . GLN B 1 180 ? 9.847 -15.099 22.993 1.00 26.50 485 GLN B CA 1
ATOM 4148 C C . GLN B 1 180 ? 11.034 -14.919 22.045 1.00 30.18 485 GLN B C 1
ATOM 4149 O O . GLN B 1 180 ? 12.175 -15.207 22.416 1.00 34.52 485 GLN B O 1
ATOM 4155 N N . GLN B 1 181 ? 10.773 -14.454 20.826 1.00 29.64 486 GLN B N 1
ATOM 4156 C CA . GLN B 1 181 ? 11.862 -14.143 19.908 1.00 27.98 486 GLN B CA 1
ATOM 4157 C C . GLN B 1 181 ? 12.721 -13.030 20.500 1.00 38.56 486 GLN B C 1
ATOM 4158 O O . GLN B 1 181 ? 13.949 -13.078 20.440 1.00 45.53 486 GLN B O 1
ATOM 4164 N N . ALA B 1 182 ? 12.061 -12.043 21.096 1.00 37.90 487 ALA B N 1
ATOM 4165 C CA . ALA B 1 182 ? 12.747 -10.893 21.678 1.00 36.31 487 ALA B CA 1
ATOM 4166 C C . ALA B 1 182 ? 13.531 -11.246 22.943 1.00 35.39 487 ALA B C 1
ATOM 4167 O O . ALA B 1 182 ? 14.244 -10.403 23.485 1.00 36.47 487 ALA B O 1
ATOM 4169 N N . GLY B 1 183 ? 13.394 -12.486 23.411 1.00 31.63 488 GLY B N 1
ATOM 4170 C CA . GLY B 1 183 ? 14.144 -12.969 24.560 1.00 27.89 488 GLY B CA 1
ATOM 4171 C C . GLY B 1 183 ? 13.416 -12.924 25.893 1.00 29.43 488 GLY B C 1
ATOM 4172 O O . GLY B 1 183 ? 14.036 -13.076 26.945 1.00 29.46 488 GLY B O 1
ATOM 4173 N N . PHE B 1 184 ? 12.105 -12.716 25.859 1.00 26.24 489 PHE B N 1
ATOM 4174 C CA . PHE B 1 184 ? 11.307 -12.733 27.079 1.00 28.19 489 PHE B CA 1
ATOM 4175 C C . PHE B 1 184 ? 10.822 -14.139 27.412 1.00 30.53 489 PHE B C 1
ATOM 4176 O O . PHE B 1 184 ? 10.761 -15.009 26.543 1.00 33.51 489 PHE B O 1
ATOM 4184 N N . SER B 1 185 ? 10.473 -14.351 28.676 1.00 29.55 490 SER B N 1
ATOM 4185 C CA . SER B 1 185 ? 9.762 -15.557 29.069 1.00 30.35 490 SER B CA 1
ATOM 4186 C C . SER B 1 185 ? 8.439 -15.582 28.316 1.00 34.65 490 SER B C 1
ATOM 4187 O O . SER B 1 185 ? 7.812 -14.538 28.114 1.00 29.67 490 SER B O 1
ATOM 4190 N N . GLY B 1 186 ? 8.026 -16.768 27.886 1.00 31.94 491 GLY B N 1
ATOM 4191 C CA . GLY B 1 186 ? 6.768 -16.921 27.181 1.00 36.27 491 GLY B CA 1
ATOM 4192 C C . GLY B 1 186 ? 5.589 -16.824 28.126 1.00 32.91 491 GLY B C 1
ATOM 4193 O O . GLY B 1 186 ? 4.440 -16.757 27.693 1.00 36.60 491 GLY B O 1
ATOM 4194 N N . SER B 1 187 ? 5.886 -16.818 29.424 1.00 29.85 492 SER B N 1
ATOM 4195 C CA . SER B 1 187 ? 4.871 -16.664 30.458 1.00 26.43 492 SER B CA 1
ATOM 4196 C C . SER B 1 187 ? 4.731 -15.211 30.882 1.00 22.55 492 SER B C 1
ATOM 4197 O O . SER B 1 187 ? 5.621 -14.652 31.525 1.00 23.30 492 SER B O 1
ATOM 4200 N N . LEU B 1 188 ? 3.603 -14.615 30.527 1.00 18.52 493 LEU B N 1
ATOM 4201 C CA . LEU B 1 188 ? 3.341 -13.220 30.858 1.00 17.29 493 LEU B CA 1
ATOM 4202 C C . LEU B 1 188 ? 3.262 -12.986 32.375 1.00 19.84 493 LEU B C 1
ATOM 4203 O O . LEU B 1 188 ? 3.660 -11.923 32.857 1.00 19.12 493 LEU B O 1
ATOM 4208 N N . SER B 1 189 ? 2.740 -13.951 33.128 1.00 21.60 494 SER B N 1
ATOM 4209 C CA . SER B 1 189 ? 2.686 -13.770 34.572 1.00 18.32 494 SER B CA 1
ATOM 4210 C C . SER B 1 189 ? 4.108 -13.766 35.136 1.00 18.81 494 SER B C 1
ATOM 4211 O O . SER B 1 189 ? 4.427 -12.978 36.034 1.00 16.61 494 SER B O 1
ATOM 4214 N N . GLU B 1 190 ? 4.974 -14.613 34.586 1.00 24.61 495 GLU B N 1
ATOM 4215 C CA . GLU B 1 190 ? 6.382 -14.611 34.985 1.00 24.80 495 GLU B CA 1
ATOM 4216 C C . GLU B 1 190 ? 7.061 -13.264 34.684 1.00 20.38 495 GLU B C 1
ATOM 4217 O O . GLU B 1 190 ? 7.793 -12.734 35.522 1.00 18.93 495 GLU B O 1
ATOM 4223 N N . ILE B 1 191 ? 6.817 -12.705 33.499 1.00 21.17 496 ILE B N 1
ATOM 4224 C CA . ILE B 1 191 ? 7.321 -11.373 33.173 1.00 15.37 496 ILE B CA 1
ATOM 4225 C C . ILE B 1 191 ? 6.847 -10.358 34.217 1.00 16.80 496 ILE B C 1
ATOM 4226 O O . ILE B 1 191 ? 7.635 -9.567 34.760 1.00 18.65 496 ILE B O 1
ATOM 4231 N N . ARG B 1 192 ? 5.553 -10.402 34.510 1.00 17.85 497 ARG B N 1
ATOM 4232 C CA . ARG B 1 192 ? 4.961 -9.465 35.454 1.00 19.17 497 ARG B CA 1
ATOM 4233 C C . ARG B 1 192 ? 5.484 -9.627 36.875 1.00 19.05 497 ARG B C 1
ATOM 4234 O O . ARG B 1 192 ? 5.428 -8.686 37.656 1.00 18.54 497 ARG B O 1
ATOM 4242 N N . GLN B 1 193 ? 6.003 -10.808 37.203 1.00 15.63 498 GLN B N 1
ATOM 4243 C CA . GLN B 1 193 ? 6.578 -11.047 38.530 1.00 16.26 498 GLN B CA 1
ATOM 4244 C C . GLN B 1 193 ? 7.912 -10.335 38.780 1.00 19.01 498 GLN B C 1
ATOM 4245 O O . GLN B 1 193 ? 8.315 -10.157 39.933 1.00 18.07 498 GLN B O 1
ATOM 4251 N N . ASN B 1 194 ? 8.596 -9.953 37.706 1.00 18.80 499 ASN B N 1
ATOM 4252 C CA . ASN B 1 194 ? 9.945 -9.393 37.775 1.00 20.00 499 ASN B CA 1
ATOM 4253 C C . ASN B 1 194 ? 9.941 -7.979 37.221 1.00 21.99 499 ASN B C 1
ATOM 4254 O O . ASN B 1 194 ? 9.857 -7.800 36.007 1.00 17.78 499 ASN B O 1
ATOM 4259 N N . PRO B 1 195 ? 10.050 -6.970 38.096 1.00 19.66 500 PRO B N 1
ATOM 4260 C CA . PRO B 1 195 ? 9.960 -5.569 37.656 1.00 20.03 500 PRO B CA 1
ATOM 4261 C C . PRO B 1 195 ? 10.895 -5.212 36.506 1.00 18.99 500 PRO B C 1
ATOM 4262 O O . PRO B 1 195 ? 10.474 -4.474 35.611 1.00 19.97 500 PRO B O 1
ATOM 4266 N N . GLU B 1 196 ? 12.126 -5.710 36.514 1.00 19.38 501 GLU B N 1
ATOM 4267 C CA . GLU B 1 196 ? 13.045 -5.414 35.415 1.00 22.76 501 GLU B CA 1
ATOM 4268 C C . GLU B 1 196 ? 12.515 -5.937 34.083 1.00 20.89 501 GLU B C 1
ATOM 4269 O O . GLU B 1 196 ? 12.487 -5.209 33.095 1.00 21.04 501 GLU B O 1
ATOM 4275 N N . GLN B 1 197 ? 12.078 -7.192 34.057 1.00 20.98 502 GLN B N 1
ATOM 4276 C CA . GLN B 1 197 ? 11.514 -7.766 32.838 1.00 20.74 502 GLN B CA 1
ATOM 4277 C C . GLN B 1 197 ? 10.206 -7.085 32.437 1.00 20.41 502 GLN B C 1
ATOM 4278 O O . GLN B 1 197 ? 9.954 -6.849 31.248 1.00 18.16 502 GLN B O 1
ATOM 4284 N N . PHE B 1 198 ? 9.385 -6.757 33.433 1.00 16.35 503 PHE B N 1
ATOM 4285 C CA . PHE B 1 198 ? 8.107 -6.091 33.216 1.00 15.24 503 PHE B CA 1
ATOM 4286 C C . PHE B 1 198 ? 8.314 -4.758 32.496 1.00 17.18 503 PHE B C 1
ATOM 4287 O O . PHE B 1 198 ? 7.630 -4.459 31.516 1.00 17.27 503 PHE B O 1
ATOM 4295 N N . LYS B 1 199 ? 9.288 -3.987 32.975 1.00 16.00 504 LYS B N 1
ATOM 4296 C CA . LYS B 1 199 ? 9.639 -2.683 32.418 1.00 18.57 504 LYS B CA 1
ATOM 4297 C C . LYS B 1 199 ? 10.132 -2.831 30.989 1.00 18.95 504 LYS B C 1
ATOM 4298 O O . LYS B 1 199 ? 9.756 -2.052 30.111 1.00 19.29 504 LYS B O 1
ATOM 4304 N N . GLN B 1 200 ? 10.974 -3.827 30.753 1.00 16.55 505 GLN B N 1
ATOM 4305 C CA . GLN B 1 200 ? 11.512 -4.051 29.413 1.00 19.54 505 GLN B CA 1
ATOM 4306 C C . GLN B 1 200 ? 10.430 -4.564 28.468 1.00 18.74 505 GLN B C 1
ATOM 4307 O O . GLN B 1 200 ? 10.420 -4.215 27.284 1.00 16.10 505 GLN B O 1
ATOM 4313 N N . TRP B 1 201 ? 9.533 -5.396 28.989 1.00 20.45 506 TRP B N 1
ATOM 4314 C CA . TRP B 1 201 ? 8.394 -5.883 28.221 1.00 17.86 506 TRP B CA 1
ATOM 4315 C C . TRP B 1 201 ? 7.495 -4.734 27.758 1.00 15.27 506 TRP B C 1
ATOM 4316 O O . TRP B 1 201 ? 7.088 -4.682 26.589 1.00 14.59 506 TRP B O 1
ATOM 4327 N N . ALA B 1 202 ? 7.206 -3.799 28.658 1.00 14.42 507 ALA B N 1
ATOM 4328 C CA . ALA B 1 202 ? 6.406 -2.627 28.316 1.00 15.81 507 ALA B CA 1
ATOM 4329 C C . ALA B 1 202 ? 7.021 -1.851 27.160 1.00 14.94 507 ALA B C 1
ATOM 4330 O O . ALA B 1 202 ? 6.323 -1.480 26.213 1.00 14.82 507 ALA B O 1
ATOM 4332 N N . ARG B 1 203 ? 8.327 -1.620 27.253 1.00 14.86 508 ARG B N 1
ATOM 4333 C CA . ARG B 1 203 ? 9.048 -0.845 26.256 1.00 14.81 508 ARG B CA 1
ATOM 4334 C C . ARG B 1 203 ? 8.996 -1.588 24.927 1.00 16.08 508 ARG B C 1
ATOM 4335 O O . ARG B 1 203 ? 8.844 -0.963 23.877 1.00 17.94 508 ARG B O 1
ATOM 4343 N N . PHE B 1 204 ? 9.123 -2.915 24.970 1.00 15.23 509 PHE B N 1
ATOM 4344 C CA . PHE B 1 204 ? 9.041 -3.708 23.752 1.00 14.34 509 PHE B CA 1
ATOM 4345 C C . PHE B 1 204 ? 7.691 -3.537 23.074 1.00 13.51 509 PHE B C 1
ATOM 4346 O O . PHE B 1 204 ? 7.616 -3.402 21.843 1.00 17.81 509 PHE B O 1
ATOM 4354 N N . LYS B 1 205 ? 6.618 -3.575 23.862 1.00 14.49 510 LYS B N 1
ATOM 4355 C CA . LYS B 1 205 ? 5.278 -3.403 23.309 1.00 12.61 510 LYS B CA 1
ATOM 4356 C C . LYS B 1 205 ? 5.109 -2.001 22.714 1.00 12.50 510 LYS B C 1
ATOM 4357 O O . LYS B 1 205 ? 4.539 -1.859 21.624 1.00 14.60 510 LYS B O 1
ATOM 4363 N N . SER B 1 206 ? 5.603 -0.974 23.402 1.00 12.63 511 SER B N 1
ATOM 4364 C CA . SER B 1 206 ? 5.544 0.378 22.852 1.00 12.71 511 SER B CA 1
ATOM 4365 C C . SER B 1 206 ? 6.211 0.417 21.481 1.00 13.10 511 SER B C 1
ATOM 4366 O O . SER B 1 206 ? 5.658 0.961 20.510 1.00 15.24 511 SER B O 1
ATOM 4369 N N . ARG B 1 207 ? 7.406 -0.153 21.398 1.00 13.59 512 ARG B N 1
ATOM 4370 C CA . ARG B 1 207 ? 8.165 -0.115 20.150 1.00 14.13 512 ARG B CA 1
ATOM 4371 C C . ARG B 1 207 ? 7.461 -0.915 19.057 1.00 13.44 512 ARG B C 1
ATOM 4372 O O . ARG B 1 207 ? 7.480 -0.517 17.885 1.00 14.57 512 ARG B O 1
ATOM 4380 N N . ALA B 1 208 ? 6.817 -2.015 19.437 1.00 14.93 513 ALA B N 1
ATOM 4381 C CA . ALA B 1 208 ? 6.076 -2.842 18.482 1.00 15.51 513 ALA B CA 1
ATOM 4382 C C . ALA B 1 208 ? 4.894 -2.097 17.870 1.00 15.70 513 ALA B C 1
ATOM 4383 O O . ALA B 1 208 ? 4.705 -2.132 16.655 1.00 15.25 513 ALA B O 1
ATOM 4385 N N . LEU B 1 209 ? 4.115 -1.399 18.691 1.00 14.58 514 LEU B N 1
ATOM 4386 C CA . LEU B 1 209 ? 3.020 -0.579 18.175 1.00 15.47 514 LEU B CA 1
ATOM 4387 C C . LEU B 1 209 ? 3.551 0.496 17.225 1.00 15.33 514 LEU B C 1
ATOM 4388 O O . LEU B 1 209 ? 3.023 0.701 16.118 1.00 14.29 514 LEU B O 1
ATOM 4393 N N . THR B 1 210 ? 4.604 1.181 17.647 1.00 12.85 515 THR B N 1
ATOM 4394 C CA . THR B 1 210 ? 5.196 2.224 16.820 1.00 16.61 515 THR B CA 1
ATOM 4395 C C . THR B 1 210 ? 5.721 1.658 15.497 1.00 14.66 515 THR B C 1
ATOM 4396 O O . THR B 1 210 ? 5.468 2.225 14.423 1.00 15.59 515 THR B O 1
ATOM 4400 N N . ASP B 1 211 ? 6.440 0.540 15.549 1.00 13.69 516 ASP B N 1
ATOM 4401 C CA . ASP B 1 211 ? 6.931 -0.077 14.309 1.00 14.50 516 ASP B CA 1
ATOM 4402 C C . ASP B 1 211 ? 5.771 -0.436 13.386 1.00 15.95 516 ASP B C 1
ATOM 4403 O O . ASP B 1 211 ? 5.903 -0.332 12.171 1.00 14.83 516 ASP B O 1
ATOM 4408 N N . PHE B 1 212 ? 4.634 -0.830 13.950 1.00 13.45 517 PHE B N 1
ATOM 4409 C CA . PHE B 1 212 ? 3.462 -1.127 13.128 1.00 15.06 517 PHE B CA 1
ATOM 4410 C C . PHE B 1 212 ? 2.952 0.127 12.405 1.00 16.32 517 PHE B C 1
ATOM 4411 O O . PHE B 1 212 ? 2.733 0.101 11.180 1.00 14.09 517 PHE B O 1
ATOM 4419 N N . THR B 1 213 ? 2.785 1.224 13.139 1.00 15.32 518 THR B N 1
ATOM 4420 C CA . THR B 1 213 ? 2.372 2.474 12.507 1.00 12.56 518 THR B CA 1
ATOM 4421 C C . THR B 1 213 ? 3.354 2.860 11.408 1.00 15.25 518 THR B C 1
ATOM 4422 O O . THR B 1 213 ? 2.949 3.357 10.360 1.00 14.23 518 THR B O 1
ATOM 4426 N N . LEU B 1 214 ? 4.643 2.645 11.636 1.00 14.27 519 LEU B N 1
ATOM 4427 C CA . LEU B 1 214 ? 5.619 3.070 10.637 1.00 16.73 519 LEU B CA 1
ATOM 4428 C C . LEU B 1 214 ? 5.549 2.194 9.388 1.00 15.26 519 LEU B C 1
ATOM 4429 O O . LEU B 1 214 ? 5.820 2.657 8.273 1.00 15.87 519 LEU B O 1
ATOM 4434 N N . GLU B 1 215 ? 5.150 0.941 9.572 1.00 14.47 520 GLU B N 1
ATOM 4435 C CA . GLU B 1 215 ? 4.944 0.039 8.445 1.00 17.29 520 GLU B CA 1
ATOM 4436 C C . GLU B 1 215 ? 3.749 0.504 7.606 1.00 13.15 520 GLU B C 1
ATOM 4437 O O . GLU B 1 215 ? 3.794 0.490 6.375 1.00 16.08 520 GLU B O 1
ATOM 4443 N N . LEU B 1 216 ? 2.687 0.926 8.278 1.00 15.31 521 LEU B N 1
ATOM 4444 C CA . LEU B 1 216 ? 1.507 1.482 7.611 1.00 16.34 521 LEU B CA 1
ATOM 4445 C C . LEU B 1 216 ? 1.848 2.775 6.882 1.00 14.88 521 LEU B C 1
ATOM 4446 O O . LEU B 1 216 ? 1.422 2.988 5.741 1.00 16.68 521 LEU B O 1
ATOM 4451 N N . SER B 1 217 ? 2.603 3.650 7.542 1.00 14.72 522 SER B N 1
ATOM 4452 C CA . SER B 1 217 ? 3.062 4.883 6.915 1.00 15.26 522 SER B CA 1
ATOM 4453 C C . SER B 1 217 ? 3.860 4.583 5.642 1.00 13.91 522 SER B C 1
ATOM 4454 O O . SER B 1 217 ? 3.659 5.217 4.602 1.00 16.02 522 SER B O 1
ATOM 4457 N N . ALA B 1 218 ? 4.728 3.577 5.702 1.00 13.86 523 ALA B N 1
ATOM 4458 C CA . ALA B 1 218 ? 5.537 3.215 4.544 1.00 16.00 523 ALA B CA 1
ATOM 4459 C C . ALA B 1 218 ? 4.655 2.774 3.384 1.00 16.71 523 ALA B C 1
ATOM 4460 O O . ALA B 1 218 ? 4.967 3.035 2.224 1.00 15.69 523 ALA B O 1
ATOM 4462 N N . ARG B 1 219 ? 3.538 2.124 3.693 1.00 15.68 524 ARG B N 1
ATOM 4463 C CA . ARG B 1 219 ? 2.646 1.650 2.633 1.00 17.73 524 ARG B CA 1
ATOM 4464 C C . ARG B 1 219 ? 2.011 2.838 1.914 1.00 14.88 524 ARG B C 1
ATOM 4465 O O . ARG B 1 219 ? 1.876 2.849 0.693 1.00 16.36 524 ARG B O 1
ATOM 4473 N N . VAL B 1 220 ? 1.644 3.851 2.683 1.00 13.56 525 VAL B N 1
ATOM 4474 C CA . VAL B 1 220 ? 1.048 5.058 2.139 1.00 14.80 525 VAL B CA 1
ATOM 4475 C C . VAL B 1 220 ? 2.082 5.817 1.306 1.00 15.91 525 VAL B C 1
ATOM 4476 O O . VAL B 1 220 ? 1.794 6.247 0.194 1.00 14.59 525 VAL B O 1
ATOM 4480 N N . LYS B 1 221 ? 3.297 5.940 1.831 1.00 17.49 526 LYS B N 1
ATOM 4481 C CA . LYS B 1 221 ? 4.370 6.650 1.139 1.00 16.22 526 LYS B CA 1
ATOM 4482 C C . LYS B 1 221 ? 4.777 5.959 -0.170 1.00 15.77 526 LYS B C 1
ATOM 4483 O O . LYS B 1 221 ? 5.274 6.586 -1.099 1.00 19.61 526 LYS B O 1
ATOM 4489 N N . ALA B 1 222 ? 4.554 4.654 -0.227 1.00 17.91 527 ALA B N 1
ATOM 4490 C CA . ALA B 1 222 ? 4.892 3.862 -1.392 1.00 18.43 527 ALA B CA 1
ATOM 4491 C C . ALA B 1 222 ? 3.978 4.231 -2.555 1.00 16.54 527 ALA B C 1
ATOM 4492 O O . ALA B 1 222 ? 4.335 4.055 -3.739 1.00 19.55 527 ALA B O 1
ATOM 4494 N N . ILE B 1 223 ? 2.800 4.750 -2.221 1.00 19.85 528 ILE B N 1
ATOM 4495 C CA . ILE B 1 223 ? 1.821 5.170 -3.223 1.00 17.92 528 ILE B CA 1
ATOM 4496 C C . ILE B 1 223 ? 1.922 6.667 -3.547 1.00 15.89 528 ILE B C 1
ATOM 4497 O O . ILE B 1 223 ? 1.882 7.079 -4.720 1.00 16.39 528 ILE B O 1
ATOM 4502 N N . ARG B 1 224 ? 2.071 7.486 -2.516 1.00 15.49 529 ARG B N 1
ATOM 4503 C CA . ARG B 1 224 ? 2.050 8.936 -2.713 1.00 16.61 529 ARG B CA 1
ATOM 4504 C C . ARG B 1 224 ? 3.419 9.612 -2.630 1.00 19.00 529 ARG B C 1
ATOM 4505 O O . ARG B 1 224 ? 3.594 10.710 -3.163 1.00 24.77 529 ARG B O 1
ATOM 4513 N N . GLY B 1 225 ? 4.387 8.971 -1.982 1.00 26.36 530 GLY B N 1
ATOM 4514 C CA . GLY B 1 225 ? 5.703 9.567 -1.818 1.00 22.51 530 GLY B CA 1
ATOM 4515 C C . GLY B 1 225 ? 6.012 9.956 -0.388 1.00 21.38 530 GLY B C 1
ATOM 4516 O O . GLY B 1 225 ? 5.111 10.088 0.426 1.00 23.30 530 GLY B O 1
ATOM 4517 N N . PRO B 1 226 ? 7.300 10.177 -0.095 1.00 23.00 531 PRO B N 1
ATOM 4518 C CA . PRO B 1 226 ? 7.792 10.390 1.267 1.00 23.13 531 PRO B CA 1
ATOM 4519 C C . PRO B 1 226 ? 7.416 11.750 1.857 1.00 23.82 531 PRO B C 1
ATOM 4520 O O . PRO B 1 226 ? 7.806 12.030 2.987 1.00 27.29 531 PRO B O 1
ATOM 4524 N N . HIS B 1 227 ? 6.671 12.570 1.122 1.00 23.25 532 HIS B N 1
ATOM 4525 C CA . HIS B 1 227 ? 6.274 13.880 1.641 1.00 27.04 532 HIS B CA 1
ATOM 4526 C C . HIS B 1 227 ? 5.182 13.744 2.698 1.00 24.18 532 HIS B C 1
ATOM 4527 O O . HIS B 1 227 ? 4.982 14.647 3.517 1.00 24.22 532 HIS B O 1
ATOM 4534 N N . ILE B 1 228 ? 4.466 12.623 2.674 1.00 18.54 533 ILE B N 1
ATOM 4535 C CA . ILE B 1 228 ? 3.390 12.393 3.634 1.00 17.45 533 ILE B CA 1
ATOM 4536 C C . ILE B 1 228 ? 3.926 12.462 5.066 1.00 18.25 533 ILE B C 1
ATOM 4537 O O . ILE B 1 228 ? 4.891 11.764 5.404 1.00 21.98 533 ILE B O 1
ATOM 4542 N N . LYS B 1 229 ? 3.306 13.312 5.889 1.00 16.76 534 LYS B N 1
ATOM 4543 C CA . LYS B 1 229 ? 3.700 13.522 7.287 1.00 16.80 534 LYS B CA 1
ATOM 4544 C C . LYS B 1 229 ? 3.024 12.511 8.197 1.00 19.86 534 LYS B C 1
ATOM 4545 O O . LYS B 1 229 ? 2.028 11.904 7.825 1.00 16.11 534 LYS B O 1
ATOM 4551 N N . THR B 1 230 ? 3.546 12.347 9.411 1.00 16.40 535 THR B N 1
ATOM 4552 C CA . THR B 1 230 ? 2.917 11.436 10.359 1.00 13.42 535 THR B CA 1
ATOM 4553 C C . THR B 1 230 ? 2.624 12.128 11.681 1.00 16.50 535 THR B C 1
ATOM 4554 O O . THR B 1 230 ? 3.421 12.931 12.176 1.00 19.06 535 THR B O 1
ATOM 4558 N N . ALA B 1 231 ? 1.460 11.816 12.238 1.00 14.29 536 ALA B N 1
ATOM 4559 C CA . ALA B 1 231 ? 1.073 12.271 13.563 1.00 13.89 536 ALA B CA 1
ATOM 4560 C C . ALA B 1 231 ? 0.466 11.071 14.280 1.00 13.60 536 ALA B C 1
ATOM 4561 O O . ALA B 1 231 ? -0.034 10.141 13.643 1.00 14.56 536 ALA B O 1
ATOM 4563 N N . ARG B 1 232 ? 0.539 11.071 15.608 1.00 13.58 537 ARG B N 1
ATOM 4564 C CA . ARG B 1 232 ? -0.100 10.020 16.403 1.00 13.52 537 ARG B CA 1
ATOM 4565 C C . ARG B 1 232 ? -0.632 10.596 17.717 1.00 14.77 537 ARG B C 1
ATOM 4566 O O . ARG B 1 232 ? 0.038 11.409 18.363 1.00 13.84 537 ARG B O 1
ATOM 4574 N N . ASN B 1 233 ? -1.851 10.211 18.078 1.00 13.23 538 ASN B N 1
ATOM 4575 C CA . ASN B 1 233 ? -2.418 10.593 19.374 1.00 11.13 538 ASN B CA 1
ATOM 4576 C C . ASN B 1 233 ? -1.756 9.840 20.507 1.00 13.07 538 ASN B C 1
ATOM 4577 O O . ASN B 1 233 ? -1.640 8.618 20.455 1.00 13.54 538 ASN B O 1
ATOM 4582 N N . ILE B 1 234 ? -1.324 10.580 21.525 1.00 15.46 539 ILE B N 1
ATOM 4583 C CA . ILE B 1 234 ? -0.796 9.977 22.744 1.00 14.29 539 ILE B CA 1
ATOM 4584 C C . ILE B 1 234 ? -1.643 10.405 23.932 1.00 12.40 539 ILE B C 1
ATOM 4585 O O . ILE B 1 234 ? -2.041 11.571 24.041 1.00 13.64 539 ILE B O 1
ATOM 4590 N N . PHE B 1 235 ? -1.938 9.462 24.821 1.00 13.34 540 PHE B N 1
ATOM 4591 C CA . PHE B 1 235 ? -2.626 9.799 26.062 1.00 13.43 540 PHE B CA 1
ATOM 4592 C C . PHE B 1 235 ? -1.748 10.644 26.972 1.00 11.89 540 PHE B C 1
ATOM 4593 O O . PHE B 1 235 ? -0.516 10.614 26.884 1.00 13.84 540 PHE B O 1
ATOM 4601 N N . ALA B 1 236 ? -2.390 11.416 27.832 1.00 15.38 541 ALA B N 1
ATOM 4602 C CA . ALA B 1 236 ? -1.664 12.306 28.726 1.00 13.57 541 ALA B CA 1
ATOM 4603 C C . ALA B 1 236 ? -0.835 11.570 29.772 1.00 13.91 541 ALA B C 1
ATOM 4604 O O . ALA B 1 236 ? 0.260 12.006 30.097 1.00 14.49 541 ALA B O 1
ATOM 4606 N N . LEU B 1 237 ? -1.329 10.437 30.269 1.00 15.25 542 LEU B N 1
ATOM 4607 C CA . LEU B 1 237 ? -0.620 9.738 31.344 1.00 16.31 542 LEU B CA 1
ATOM 4608 C C . LEU B 1 237 ? 0.812 9.295 31.000 1.00 13.49 542 LEU B C 1
ATOM 4609 O O . LEU B 1 237 ? 1.711 9.485 31.812 1.00 15.35 542 LEU B O 1
ATOM 4614 N N . PRO B 1 238 ? 1.045 8.744 29.791 1.00 15.57 543 PRO B N 1
ATOM 4615 C CA . PRO B 1 238 ? 2.439 8.391 29.483 1.00 16.35 543 PRO B CA 1
ATOM 4616 C C . PRO B 1 238 ? 3.365 9.598 29.435 1.00 11.65 543 PRO B C 1
ATOM 4617 O O . PRO B 1 238 ? 4.571 9.423 29.567 1.00 17.54 543 PRO B O 1
ATOM 4621 N N . VAL B 1 239 ? 2.809 10.792 29.227 1.00 16.78 544 VAL B N 1
ATOM 4622 C CA . VAL B 1 239 ? 3.585 12.027 29.221 1.00 14.56 544 VAL B CA 1
ATOM 4623 C C . VAL B 1 239 ? 3.918 12.536 30.632 1.00 12.81 544 VAL B C 1
ATOM 4624 O O . VAL B 1 239 ? 5.084 12.781 30.960 1.00 15.75 544 VAL B O 1
ATOM 4628 N N . ILE B 1 240 ? 2.897 12.641 31.481 1.00 18.22 545 ILE B N 1
ATOM 4629 C CA . ILE B 1 240 ? 3.052 13.261 32.801 1.00 15.04 545 ILE B CA 1
ATOM 4630 C C . ILE B 1 240 ? 3.396 12.289 33.943 1.00 18.40 545 ILE B C 1
ATOM 4631 O O . ILE B 1 240 ? 3.847 12.716 35.006 1.00 19.62 545 ILE B O 1
ATOM 4636 N N . GLN B 1 241 ? 3.174 10.995 33.726 1.00 16.84 546 GLN B N 1
ATOM 4637 C CA . GLN B 1 241 ? 3.544 9.968 34.703 1.00 19.25 546 GLN B CA 1
ATOM 4638 C C . GLN B 1 241 ? 4.113 8.809 33.901 1.00 17.38 546 GLN B C 1
ATOM 4639 O O . GLN B 1 241 ? 3.399 7.845 33.612 1.00 17.08 546 GLN B O 1
ATOM 4645 N N . PRO B 1 242 ? 5.403 8.904 33.530 1.00 12.79 547 PRO B N 1
ATOM 4646 C CA . PRO B 1 242 ? 5.947 8.032 32.485 1.00 14.50 547 PRO B CA 1
ATOM 4647 C C . PRO B 1 242 ? 5.938 6.551 32.820 1.00 15.34 547 PRO B C 1
ATOM 4648 O O . PRO B 1 242 ? 5.964 5.742 31.888 1.00 18.40 547 PRO B O 1
ATOM 4652 N N . GLU B 1 243 ? 5.882 6.186 34.099 1.00 14.24 548 GLU B N 1
ATOM 4653 C CA . GLU B 1 243 ? 5.839 4.767 34.432 1.00 15.01 548 GLU B CA 1
ATOM 4654 C C . GLU B 1 243 ? 4.534 4.129 33.936 1.00 16.29 548 GLU B C 1
ATOM 4655 O O . GLU B 1 243 ? 4.437 2.899 33.824 1.00 17.75 548 GLU B O 1
ATOM 4661 N N . SER B 1 244 ? 3.544 4.964 33.612 1.00 15.20 549 SER B N 1
ATOM 4662 C CA . SER B 1 244 ? 2.267 4.479 33.090 1.00 16.33 549 SER B CA 1
ATOM 4663 C C . SER B 1 244 ? 2.412 3.843 31.710 1.00 19.08 549 SER B C 1
ATOM 4664 O O . SER B 1 244 ? 1.476 3.209 31.220 1.00 17.93 549 SER B O 1
ATOM 4667 N N . GLU B 1 245 ? 3.584 4.007 31.095 1.00 15.38 550 GLU B N 1
ATOM 4668 C CA . GLU B 1 245 ? 3.899 3.278 29.872 1.00 14.42 550 GLU B CA 1
ATOM 4669 C C . GLU B 1 245 ? 3.598 1.805 30.060 1.00 13.43 550 GLU B C 1
ATOM 4670 O O . GLU B 1 245 ? 3.160 1.138 29.136 1.00 15.78 550 GLU B O 1
ATOM 4676 N N . ALA B 1 246 ? 3.803 1.310 31.276 1.00 14.03 551 ALA B N 1
ATOM 4677 C CA . ALA B 1 246 ? 3.560 -0.103 31.561 1.00 14.75 551 ALA B CA 1
ATOM 4678 C C . ALA B 1 246 ? 2.160 -0.576 31.168 1.00 16.14 551 ALA B C 1
ATOM 4679 O O . ALA B 1 246 ? 1.981 -1.748 30.809 1.00 18.31 551 ALA B O 1
ATOM 4681 N N . TRP B 1 247 ? 1.175 0.313 31.239 1.00 15.87 552 TRP B N 1
ATOM 4682 C CA . TRP B 1 247 ? -0.202 -0.078 30.935 1.00 16.44 552 TRP B CA 1
ATOM 4683 C C . TRP B 1 247 ? -0.834 0.670 29.762 1.00 16.97 552 TRP B C 1
ATOM 4684 O O . TRP B 1 247 ? -2.045 0.601 29.545 1.00 17.12 552 TRP B O 1
ATOM 4695 N N . PHE B 1 248 ? -0.001 1.374 29.001 1.00 16.86 553 PHE B N 1
ATOM 4696 C CA . PHE B 1 248 ? -0.454 2.036 27.783 1.00 15.78 553 PHE B CA 1
ATOM 4697 C C . PHE B 1 248 ? 0.285 1.535 26.551 1.00 18.65 553 PHE B C 1
ATOM 4698 O O . PHE B 1 248 ? -0.258 1.559 25.444 1.00 16.59 553 PHE B O 1
ATOM 4706 N N . ALA B 1 249 ? 1.532 1.104 26.740 1.00 16.08 554 ALA B N 1
ATOM 4707 C CA . ALA B 1 249 ? 2.415 0.803 25.613 1.00 17.64 554 ALA B CA 1
ATOM 4708 C C . ALA B 1 249 ? 2.588 2.012 24.675 1.00 17.13 554 ALA B C 1
ATOM 4709 O O . ALA B 1 249 ? 2.663 1.882 23.438 1.00 15.53 554 ALA B O 1
ATOM 4711 N N . GLN B 1 250 ? 2.645 3.190 25.284 1.00 12.92 555 GLN B N 1
ATOM 4712 C CA . GLN B 1 250 ? 3.006 4.417 24.589 1.00 13.03 555 GLN B CA 1
ATOM 4713 C C . GLN B 1 250 ? 4.116 5.097 25.371 1.00 14.54 555 GLN B C 1
ATOM 4714 O O . GLN B 1 250 ? 4.054 5.174 26.595 1.00 14.83 555 GLN B O 1
ATOM 4720 N N . ASN B 1 251 ? 5.126 5.588 24.656 1.00 14.05 556 ASN B N 1
ATOM 4721 C CA . ASN B 1 251 ? 6.266 6.273 25.254 1.00 15.26 556 ASN B CA 1
ATOM 4722 C C . ASN B 1 251 ? 6.475 7.616 24.551 1.00 14.94 556 ASN B C 1
ATOM 4723 O O . ASN B 1 251 ? 6.616 7.658 23.325 1.00 14.14 556 ASN B O 1
ATOM 4728 N N . TYR B 1 252 ? 6.476 8.709 25.312 1.00 15.52 557 TYR B N 1
ATOM 4729 C CA . TYR B 1 252 ? 6.514 10.063 24.732 1.00 16.13 557 TYR B CA 1
ATOM 4730 C C . TYR B 1 252 ? 7.769 10.310 23.895 1.00 16.60 557 TYR B C 1
ATOM 4731 O O . TYR B 1 252 ? 7.688 10.824 22.775 1.00 16.40 557 TYR B O 1
ATOM 4740 N N . ALA B 1 253 ? 8.933 9.963 24.428 1.00 15.89 558 ALA B N 1
ATOM 4741 C CA . ALA B 1 253 ? 10.184 10.145 23.694 1.00 18.26 558 ALA B CA 1
ATOM 4742 C C . ALA B 1 253 ? 10.186 9.368 22.375 1.00 18.59 558 ALA B C 1
ATOM 4743 O O . ALA B 1 253 ? 10.669 9.861 21.350 1.00 17.52 558 ALA B O 1
ATOM 4745 N N . ASP B 1 254 ? 9.644 8.155 22.414 1.00 20.04 559 ASP B N 1
ATOM 4746 C CA . ASP B 1 254 ? 9.506 7.317 21.225 1.00 15.46 559 ASP B CA 1
ATOM 4747 C C . ASP B 1 254 ? 8.644 8.009 20.162 1.00 17.19 559 ASP B C 1
ATOM 4748 O O . ASP B 1 254 ? 9.005 8.032 18.978 1.00 18.84 559 ASP B O 1
ATOM 4753 N N . PHE B 1 255 ? 7.514 8.572 20.582 1.00 14.32 560 PHE B N 1
ATOM 4754 C CA . PHE B 1 255 ? 6.653 9.327 19.675 1.00 15.37 560 PHE B CA 1
ATOM 4755 C C . PHE B 1 255 ? 7.411 10.504 19.062 1.00 16.80 560 PHE B C 1
ATOM 4756 O O . PHE B 1 255 ? 7.307 10.752 17.872 1.00 16.82 560 PHE B O 1
ATOM 4764 N N . LEU B 1 256 ? 8.160 11.242 19.869 1.00 15.98 561 LEU B N 1
ATOM 4765 C CA . LEU B 1 256 ? 8.826 12.439 19.363 1.00 17.07 561 LEU B CA 1
ATOM 4766 C C . LEU B 1 256 ? 9.912 12.108 18.337 1.00 18.88 561 LEU B C 1
ATOM 4767 O O . LEU B 1 256 ? 10.179 12.888 17.421 1.00 17.80 561 LEU B O 1
ATOM 4772 N N . LYS B 1 257 ? 10.541 10.954 18.496 1.00 20.19 562 LYS B N 1
ATOM 4773 C CA . LYS B 1 257 ? 11.564 10.518 17.562 1.00 19.50 562 LYS B CA 1
ATOM 4774 C C . LYS B 1 257 ? 10.967 9.899 16.298 1.00 22.93 562 LYS B C 1
ATOM 4775 O O . LYS B 1 257 ? 11.594 9.927 15.240 1.00 21.86 562 LYS B O 1
ATOM 4777 N N . SER B 1 258 ? 9.755 9.361 16.410 1.00 18.10 563 SER B N 1
ATOM 4778 C CA . SER B 1 258 ? 9.199 8.509 15.351 1.00 19.33 563 SER B CA 1
ATOM 4779 C C . SER B 1 258 ? 8.230 9.227 14.422 1.00 15.32 563 SER B C 1
ATOM 4780 O O . SER B 1 258 ? 8.074 8.837 13.264 1.00 17.58 563 SER B O 1
ATOM 4783 N N . TYR B 1 259 ? 7.578 10.271 14.921 1.00 18.70 564 TYR B N 1
ATOM 4784 C CA . TYR B 1 259 ? 6.578 10.976 14.130 1.00 12.89 564 TYR B CA 1
ATOM 4785 C C . TYR B 1 259 ? 6.914 12.437 13.971 1.00 17.21 564 TYR B C 1
ATOM 4786 O O . TYR B 1 259 ? 7.617 13.040 14.793 1.00 18.17 564 TYR B O 1
ATOM 4795 N N . ASP B 1 260 ? 6.377 13.006 12.903 1.00 13.42 565 ASP B N 1
ATOM 4796 C CA . ASP B 1 260 ? 6.474 14.450 12.704 1.00 13.73 565 ASP B CA 1
ATOM 4797 C C . ASP B 1 260 ? 5.750 15.201 13.824 1.00 18.22 565 ASP B C 1
ATOM 4798 O O . ASP B 1 260 ? 6.226 16.223 14.311 1.00 18.35 565 ASP B O 1
ATOM 4803 N N . TRP B 1 261 ? 4.601 14.688 14.236 1.00 14.27 566 TRP B N 1
ATOM 4804 C CA . TRP B 1 261 ? 3.827 15.325 15.285 1.00 17.78 566 TRP B CA 1
ATOM 4805 C C . TRP B 1 261 ? 3.292 14.339 16.303 1.00 12.68 566 TRP B C 1
ATOM 4806 O O . TRP B 1 261 ? 2.760 13.287 15.955 1.00 17.07 566 TRP B O 1
ATOM 4817 N N . THR B 1 262 ? 3.440 14.700 17.569 1.00 14.46 567 THR B N 1
ATOM 4818 C CA . THR B 1 262 ? 2.870 13.930 18.661 1.00 17.23 567 THR B CA 1
ATOM 4819 C C . THR B 1 262 ? 1.691 14.731 19.190 1.00 14.56 567 THR B C 1
ATOM 4820 O O . THR B 1 262 ? 1.861 15.827 19.735 1.00 15.80 567 THR B O 1
ATOM 4824 N N . ALA B 1 263 ? 0.489 14.212 18.971 1.00 15.25 568 ALA B N 1
ATOM 4825 C CA . ALA B 1 263 ? -0.730 14.929 19.306 1.00 12.15 568 ALA B CA 1
ATOM 4826 C C . ALA B 1 263 ? -1.216 14.504 20.682 1.00 13.96 568 ALA B C 1
ATOM 4827 O O . ALA B 1 263 ? -1.871 13.467 20.862 1.00 13.97 568 ALA B O 1
ATOM 4829 N N . ILE B 1 264 ? -0.887 15.319 21.669 1.00 16.29 569 ILE B N 1
ATOM 4830 C CA . ILE B 1 264 ? -1.200 14.971 23.040 1.00 14.62 569 ILE B CA 1
ATOM 4831 C C . ILE B 1 264 ? -2.663 15.242 23.334 1.00 16.03 569 ILE B C 1
ATOM 4832 O O . ILE B 1 264 ? -3.185 16.320 23.033 1.00 15.29 569 ILE B O 1
ATOM 4837 N N . MET B 1 265 ? -3.338 14.264 23.916 1.00 14.71 570 MET B N 1
ATOM 4838 C CA . MET B 1 265 ? -4.723 14.467 24.298 1.00 14.66 570 MET B CA 1
ATOM 4839 C C . MET B 1 265 ? -4.793 15.213 25.629 1.00 12.15 570 MET B C 1
ATOM 4840 O O . MET B 1 265 ? -4.921 14.608 26.692 1.00 14.68 570 MET B O 1
ATOM 4845 N N . ALA B 1 266 ? -4.667 16.540 25.538 1.00 12.37 571 ALA B N 1
ATOM 4846 C CA . ALA B 1 266 ? -4.637 17.449 26.696 1.00 14.89 571 ALA B CA 1
ATOM 4847 C C . ALA B 1 266 ? -6.058 17.748 27.134 1.00 16.21 571 ALA B C 1
ATOM 4848 O O . ALA B 1 266 ? -6.541 18.888 27.022 1.00 16.13 571 ALA B O 1
ATOM 4850 N N . MET B 1 267 ? -6.709 16.713 27.657 1.00 14.94 572 MET B N 1
ATOM 4851 C CA . MET B 1 267 ? -8.145 16.730 27.898 1.00 13.81 572 MET B CA 1
ATOM 4852 C C . MET B 1 267 ? -8.441 16.324 29.335 1.00 17.64 572 MET B C 1
ATOM 4853 O O . MET B 1 267 ? -8.693 15.150 29.617 1.00 18.01 572 MET B O 1
ATOM 4858 N N . PRO B 1 268 ? -8.419 17.300 30.256 1.00 14.56 573 PRO B N 1
ATOM 4859 C CA . PRO B 1 268 ? -8.481 16.957 31.681 1.00 16.48 573 PRO B CA 1
ATOM 4860 C C . PRO B 1 268 ? -9.807 16.327 32.078 1.00 20.81 573 PRO B C 1
ATOM 4861 O O . PRO B 1 268 ? -9.826 15.421 32.916 1.00 20.24 573 PRO B O 1
ATOM 4865 N N . TYR B 1 269 ? -10.907 16.788 31.499 1.00 19.20 574 TYR B N 1
ATOM 4866 C CA . TYR B 1 269 ? -12.213 16.244 31.866 1.00 21.68 574 TYR B CA 1
ATOM 4867 C C . TYR B 1 269 ? -12.396 14.801 31.395 1.00 20.71 574 TYR B C 1
ATOM 4868 O O . TYR B 1 269 ? -13.011 13.983 32.094 1.00 25.14 574 TYR B O 1
ATOM 4877 N N . LEU B 1 270 ? -11.853 14.496 30.220 1.00 19.06 575 LEU B N 1
ATOM 4878 C CA . LEU B 1 270 ? -11.795 13.127 29.726 1.00 18.51 575 LEU B CA 1
ATOM 4879 C C . LEU B 1 270 ? -11.107 12.225 30.740 1.00 18.38 575 LEU B C 1
ATOM 4880 O O . LEU B 1 270 ? -11.472 11.061 30.899 1.00 20.82 575 LEU B O 1
ATOM 4885 N N . GLU B 1 271 ? -10.085 12.759 31.398 1.00 19.52 576 GLU B N 1
ATOM 4886 C CA . GLU B 1 271 ? -9.317 11.987 32.368 1.00 18.10 576 GLU B CA 1
ATOM 4887 C C . GLU B 1 271 ? -9.932 12.013 33.760 1.00 20.16 576 GLU B C 1
ATOM 4888 O O . GLU B 1 271 ? -9.357 11.460 34.687 1.00 22.84 576 GLU B O 1
ATOM 4894 N N . GLY B 1 272 ? -11.083 12.664 33.893 1.00 18.36 577 GLY B N 1
ATOM 4895 C CA . GLY B 1 272 ? -11.793 12.749 35.160 1.00 18.41 577 GLY B CA 1
ATOM 4896 C C . GLY B 1 272 ? -11.192 13.698 36.185 1.00 19.37 577 GLY B C 1
ATOM 4897 O O . GLY B 1 272 ? -11.442 13.558 37.379 1.00 18.91 577 GLY B O 1
ATOM 4898 N N . VAL B 1 273 ? -10.395 14.655 35.724 1.00 17.93 578 VAL B N 1
ATOM 4899 C CA . VAL B 1 273 ? -9.794 15.652 36.597 1.00 17.97 578 VAL B CA 1
ATOM 4900 C C . VAL B 1 273 ? -10.874 16.596 37.133 1.00 19.30 578 VAL B C 1
ATOM 4901 O O . VAL B 1 273 ? -11.817 16.951 36.422 1.00 22.65 578 VAL B O 1
ATOM 4905 N N . ALA B 1 274 ? -10.746 16.978 38.399 1.00 20.89 579 ALA B N 1
ATOM 4906 C CA . ALA B 1 274 ? -11.714 17.848 39.055 1.00 27.79 579 ALA B CA 1
ATOM 4907 C C . ALA B 1 274 ? -11.911 19.135 38.261 1.00 24.60 579 ALA B C 1
ATOM 4908 O O . ALA B 1 274 ? -10.948 19.706 37.761 1.00 24.26 579 ALA B O 1
ATOM 4910 N N . GLU B 1 275 ? -13.162 19.566 38.133 1.00 22.81 580 GLU B N 1
ATOM 4911 C CA . GLU B 1 275 ? -13.499 20.749 37.334 1.00 26.57 580 GLU B CA 1
ATOM 4912 C C . GLU B 1 275 ? -12.594 21.960 37.606 1.00 28.44 580 GLU B C 1
ATOM 4913 O O . GLU B 1 275 ? -12.059 22.557 36.677 1.00 32.21 580 GLU B O 1
ATOM 4919 N N . LYS B 1 276 ? -12.404 22.293 38.882 1.00 25.07 581 LYS B N 1
ATOM 4920 C CA . LYS B 1 276 ? -11.605 23.456 39.275 1.00 21.60 581 LYS B CA 1
ATOM 4921 C C . LYS B 1 276 ? -10.104 23.238 39.114 1.00 19.78 581 LYS B C 1
ATOM 4922 O O . LYS B 1 276 ? -9.315 24.170 39.270 1.00 23.28 581 LYS B O 1
ATOM 4928 N N . SER B 1 277 ? -9.702 22.013 38.792 1.00 19.05 582 SER B N 1
ATOM 4929 C CA . SER B 1 277 ? -8.278 21.715 38.701 1.00 22.03 582 SER B CA 1
ATOM 4930 C C . SER B 1 277 ? -7.798 21.565 37.261 1.00 15.95 582 SER B C 1
ATOM 4931 O O . SER B 1 277 ? -6.646 21.211 37.023 1.00 19.38 582 SER B O 1
ATOM 4934 N N . ALA B 1 278 ? -8.673 21.869 36.302 1.00 16.19 583 ALA B N 1
ATOM 4935 C CA . ALA B 1 278 ? -8.366 21.713 34.878 1.00 16.05 583 ALA B CA 1
ATOM 4936 C C . ALA B 1 278 ? -7.204 22.595 34.401 1.00 15.39 583 ALA B C 1
ATOM 4937 O O . ALA B 1 278 ? -6.311 22.139 33.681 1.00 18.21 583 ALA B O 1
ATOM 4939 N N . ASP B 1 279 ? -7.221 23.862 34.801 1.00 16.16 584 ASP B N 1
ATOM 4940 C CA . ASP B 1 279 ? -6.141 24.764 34.409 1.00 16.71 584 ASP B CA 1
ATOM 4941 C C . ASP B 1 279 ? -4.784 24.302 34.932 1.00 15.77 584 ASP B C 1
ATOM 4942 O O . ASP B 1 279 ? -3.798 24.280 34.186 1.00 17.53 584 ASP B O 1
ATOM 4947 N N . GLN B 1 280 ? -4.738 23.951 36.220 1.00 15.88 585 GLN B N 1
ATOM 4948 C CA . GLN B 1 280 ? -3.485 23.528 36.841 1.00 14.49 585 GLN B CA 1
ATOM 4949 C C . GLN B 1 280 ? -2.990 22.234 36.188 1.00 14.50 585 GLN B C 1
ATOM 4950 O O . GLN B 1 280 ? -1.789 22.036 36.022 1.00 16.10 585 GLN B O 1
ATOM 4956 N N . TRP B 1 281 ? -3.925 21.373 35.803 1.00 14.49 586 TRP B N 1
ATOM 4957 C CA . TRP B 1 281 ? -3.576 20.137 35.104 1.00 13.04 586 TRP B CA 1
ATOM 4958 C C . TRP B 1 281 ? -2.940 20.471 33.758 1.00 15.96 586 TRP B C 1
ATOM 4959 O O . TRP B 1 281 ? -1.919 19.889 33.398 1.00 16.17 586 TRP B O 1
ATOM 4970 N N . LEU B 1 282 ? -3.508 21.438 33.036 1.00 16.41 587 LEU B N 1
ATOM 4971 C CA . LEU B 1 282 ? -2.922 21.840 31.759 1.00 13.93 587 LEU B CA 1
ATOM 4972 C C . LEU B 1 282 ? -1.544 22.478 31.936 1.00 14.93 587 LEU B C 1
ATOM 4973 O O . LEU B 1 282 ? -0.622 22.195 31.180 1.00 14.97 587 LEU B O 1
ATOM 4978 N N . ILE B 1 283 ? -1.402 23.339 32.938 1.00 12.98 588 ILE B N 1
ATOM 4979 C CA . ILE B 1 283 ? -0.105 23.946 33.220 1.00 18.05 588 ILE B CA 1
ATOM 4980 C C . ILE B 1 283 ? 0.954 22.904 33.554 1.00 15.67 588 ILE B C 1
ATOM 4981 O O . ILE B 1 283 ? 2.091 22.985 33.090 1.00 16.64 588 ILE B O 1
ATOM 4986 N N . GLN B 1 284 ? 0.578 21.910 34.356 1.00 16.27 589 GLN B N 1
ATOM 4987 C CA . GLN B 1 284 ? 1.514 20.853 34.716 1.00 21.25 589 GLN B CA 1
ATOM 4988 C C . GLN B 1 284 ? 1.948 20.063 33.484 1.00 15.78 589 GLN B C 1
ATOM 4989 O O . GLN B 1 284 ? 3.108 19.670 33.375 1.00 17.23 589 GLN B O 1
ATOM 4995 N N . LEU B 1 285 ? 1.021 19.885 32.545 1.00 17.95 590 LEU B N 1
ATOM 4996 C CA . LEU B 1 285 ? 1.330 19.224 31.290 1.00 17.61 590 LEU B CA 1
ATOM 4997 C C . LEU B 1 285 ? 2.342 20.050 30.503 1.00 16.80 590 LEU B C 1
ATOM 4998 O O . LEU B 1 285 ? 3.316 19.512 29.976 1.00 19.00 590 LEU B O 1
ATOM 5003 N N . THR B 1 286 ? 2.143 21.366 30.455 1.00 17.57 591 THR B N 1
ATOM 5004 C CA . THR B 1 286 ? 3.090 22.206 29.729 1.00 16.95 591 THR B CA 1
ATOM 5005 C C . THR B 1 286 ? 4.467 22.145 30.387 1.00 18.11 591 THR B C 1
ATOM 5006 O O . THR B 1 286 ? 5.484 22.127 29.699 1.00 17.62 591 THR B O 1
ATOM 5010 N N . ASN B 1 287 ? 4.493 22.070 31.715 1.00 19.43 592 ASN B N 1
ATOM 5011 C CA . ASN B 1 287 ? 5.756 21.983 32.444 1.00 21.25 592 ASN B CA 1
ATOM 5012 C C . ASN B 1 287 ? 6.549 20.726 32.084 1.00 21.34 592 ASN B C 1
ATOM 5013 O O . ASN B 1 287 ? 7.761 20.784 31.878 1.00 29.45 592 ASN B O 1
ATOM 5018 N N . GLN B 1 288 ? 5.860 19.591 32.016 1.00 23.48 593 GLN B N 1
ATOM 5019 C CA . GLN B 1 288 ? 6.513 18.332 31.700 1.00 23.69 593 GLN B CA 1
ATOM 5020 C C . GLN B 1 288 ? 7.105 18.359 30.299 1.00 21.59 593 GLN B C 1
ATOM 5021 O O . GLN B 1 288 ? 8.233 17.929 30.098 1.00 21.89 593 GLN B O 1
ATOM 5027 N N . ILE B 1 289 ? 6.327 18.868 29.343 1.00 18.09 594 ILE B N 1
ATOM 5028 C CA . ILE B 1 289 ? 6.756 18.974 27.950 1.00 20.65 594 ILE B CA 1
ATOM 5029 C C . ILE B 1 289 ? 8.015 19.821 27.802 1.00 26.27 594 ILE B C 1
ATOM 5030 O O . ILE B 1 289 ? 8.939 19.458 27.068 1.00 25.58 594 ILE B O 1
ATOM 5035 N N . LYS B 1 290 ? 8.057 20.942 28.517 1.00 26.85 595 LYS B N 1
ATOM 5036 C CA . LYS B 1 290 ? 9.187 21.859 28.419 1.00 29.91 595 LYS B CA 1
ATOM 5037 C C . LYS B 1 290 ? 10.467 21.273 29.024 1.00 33.76 595 LYS B C 1
ATOM 5038 O O . LYS B 1 290 ? 11.568 21.712 28.695 1.00 34.72 595 LYS B O 1
ATOM 5044 N N . ASN B 1 291 ? 10.321 20.263 29.879 1.00 38.93 596 ASN B N 1
ATOM 5045 C CA . ASN B 1 291 ? 11.475 19.549 30.430 1.00 44.39 596 ASN B CA 1
ATOM 5046 C C . ASN B 1 291 ? 12.156 18.639 29.406 1.00 46.58 596 ASN B C 1
ATOM 5047 O O . ASN B 1 291 ? 13.086 17.903 29.735 1.00 51.66 596 ASN B O 1
ATOM 5052 N N . ILE B 1 292 ? 11.673 18.690 28.168 1.00 38.90 597 ILE B N 1
ATOM 5053 C CA . ILE B 1 292 ? 12.289 17.988 27.054 1.00 29.60 597 ILE B CA 1
ATOM 5054 C C . ILE B 1 292 ? 12.555 18.984 25.942 1.00 43.34 597 ILE B C 1
ATOM 5055 O O . ILE B 1 292 ? 11.622 19.609 25.438 1.00 41.47 597 ILE B O 1
ATOM 5060 N N . PRO B 1 293 ? 13.830 19.131 25.549 1.00 54.36 598 PRO B N 1
ATOM 5061 C CA . PRO B 1 293 ? 14.229 20.097 24.519 1.00 56.82 598 PRO B CA 1
ATOM 5062 C C . PRO B 1 293 ? 13.520 19.863 23.190 1.00 52.13 598 PRO B C 1
ATOM 5063 O O . PRO B 1 293 ? 13.526 18.746 22.667 1.00 52.24 598 PRO B O 1
ATOM 5067 N N . GLN B 1 294 ? 12.896 20.918 22.672 1.00 51.79 599 GLN B N 1
ATOM 5068 C CA . GLN B 1 294 ? 12.209 20.887 21.382 1.00 50.98 599 GLN B CA 1
ATOM 5069 C C . GLN B 1 294 ? 11.035 19.907 21.316 1.00 46.69 599 GLN B C 1
ATOM 5070 O O . GLN B 1 294 ? 10.514 19.639 20.234 1.00 49.95 599 GLN B O 1
ATOM 5072 N N . ALA B 1 295 ? 10.624 19.370 22.463 1.00 32.87 600 ALA B N 1
ATOM 5073 C CA . ALA B 1 295 ? 9.428 18.543 22.508 1.00 21.22 600 ALA B CA 1
ATOM 5074 C C . ALA B 1 295 ? 8.240 19.394 22.121 1.00 24.78 600 ALA B C 1
ATOM 5075 O O . ALA B 1 295 ? 7.377 18.969 21.358 1.00 21.43 600 ALA B O 1
ATOM 5077 N N . LYS B 1 296 ? 8.214 20.618 22.644 1.00 26.40 601 LYS B N 1
ATOM 5078 C CA . LYS B 1 296 ? 7.171 21.573 22.299 1.00 24.79 601 LYS B CA 1
ATOM 5079 C C . LYS B 1 296 ? 7.062 21.763 20.787 1.00 22.28 601 LYS B C 1
ATOM 5080 O O . LYS B 1 296 ? 5.966 21.916 20.253 1.00 23.23 601 LYS B O 1
ATOM 5082 N N . ASP B 1 297 ? 8.202 21.714 20.108 1.00 25.41 602 ASP B N 1
ATOM 5083 C CA . ASP B 1 297 ? 8.264 22.003 18.676 1.00 30.21 602 ASP B CA 1
ATOM 5084 C C . ASP B 1 297 ? 7.762 20.872 17.776 1.00 25.14 602 ASP B C 1
ATOM 5085 O O . ASP B 1 297 ? 7.539 21.077 16.582 1.00 23.99 602 ASP B O 1
ATOM 5090 N N . LYS B 1 298 ? 7.579 19.683 18.345 1.00 21.39 603 LYS B N 1
ATOM 5091 C CA . LYS B 1 298 ? 7.038 18.570 17.577 1.00 26.05 603 LYS B CA 1
ATOM 5092 C C . LYS B 1 298 ? 5.824 17.943 18.239 1.00 19.62 603 LYS B C 1
ATOM 5093 O O . LYS B 1 298 ? 5.446 16.825 17.897 1.00 19.58 603 LYS B O 1
ATOM 5099 N N . SER B 1 299 ? 5.222 18.660 19.186 1.00 18.25 604 SER B N 1
ATOM 5100 C CA . SER B 1 299 ? 3.975 18.223 19.808 1.00 17.18 604 SER B CA 1
ATOM 5101 C C . SER B 1 299 ? 2.835 19.182 19.518 1.00 14.28 604 SER B C 1
ATOM 5102 O O . SER B 1 299 ? 3.045 20.390 19.357 1.00 18.72 604 SER B O 1
ATOM 5105 N N . ILE B 1 300 ? 1.629 18.633 19.448 1.00 17.54 605 ILE B N 1
ATOM 5106 C CA . ILE B 1 300 ? 0.407 19.424 19.354 1.00 17.55 605 ILE B CA 1
ATOM 5107 C C . ILE B 1 300 ? -0.420 19.109 20.594 1.00 18.17 605 ILE B C 1
ATOM 5108 O O . ILE B 1 300 ? -0.655 17.944 20.899 1.00 19.09 605 ILE B O 1
ATOM 5113 N N . LEU B 1 301 ? -0.867 20.131 21.313 1.00 14.50 606 LEU B N 1
ATOM 5114 C CA . LEU B 1 301 ? -1.762 19.890 22.441 1.00 18.58 606 LEU B CA 1
ATOM 5115 C C . LEU B 1 301 ? -3.206 19.994 21.981 1.00 18.99 606 LEU B C 1
ATOM 5116 O O . LEU B 1 301 ? -3.667 21.073 21.594 1.00 18.18 606 LEU B O 1
ATOM 5121 N N . GLU B 1 302 ? -3.903 18.862 21.981 1.00 15.60 607 GLU B N 1
ATOM 5122 C CA . GLU B 1 302 ? -5.311 18.843 21.606 1.00 13.62 607 GLU B CA 1
ATOM 5123 C C . GLU B 1 302 ? -6.226 18.973 22.805 1.00 14.90 607 GLU B C 1
ATOM 5124 O O . GLU B 1 302 ? -6.269 18.097 23.674 1.00 14.75 607 GLU B O 1
ATOM 5130 N N . LEU B 1 303 ? -6.952 20.084 22.848 1.00 15.01 608 LEU B N 1
ATOM 5131 C CA . LEU B 1 303 ? -7.951 20.312 23.876 1.00 12.70 608 LEU B CA 1
ATOM 5132 C C . LEU B 1 303 ? -9.257 19.621 23.512 1.00 15.75 608 LEU B C 1
ATOM 5133 O O . LEU B 1 303 ? -9.482 19.300 22.346 1.00 18.23 608 LEU B O 1
ATOM 5138 N N . GLN B 1 304 ? -10.103 19.372 24.513 1.00 16.81 609 GLN B N 1
ATOM 5139 C CA . GLN B 1 304 ? -11.455 18.880 24.272 1.00 17.18 609 GLN B CA 1
ATOM 5140 C C . GLN B 1 304 ? -12.454 20.020 24.180 1.00 16.01 609 GLN B C 1
ATOM 5141 O O . GLN B 1 304 ? -12.385 20.978 24.948 1.00 16.44 609 GLN B O 1
ATOM 5147 N N . ALA B 1 305 ? -13.361 19.929 23.209 1.00 16.19 610 ALA B N 1
ATOM 5148 C CA . ALA B 1 305 ? -14.428 20.911 23.070 1.00 18.49 610 ALA B CA 1
ATOM 5149 C C . ALA B 1 305 ? -15.752 20.303 23.518 1.00 17.29 610 ALA B C 1
ATOM 5150 O O . ALA B 1 305 ? -16.785 20.976 23.534 1.00 20.56 610 ALA B O 1
ATOM 5152 N N . GLN B 1 306 ? -15.720 19.018 23.866 1.00 19.36 611 GLN B N 1
ATOM 5153 C CA . GLN B 1 306 ? -16.892 18.341 24.407 1.00 21.45 611 GLN B CA 1
ATOM 5154 C C . GLN B 1 306 ? -16.512 17.638 25.703 1.00 21.22 611 GLN B C 1
ATOM 5155 O O . GLN B 1 306 ? -15.365 17.237 25.878 1.00 20.09 611 GLN B O 1
ATOM 5161 N N . ASN B 1 307 ? -17.472 17.522 26.612 1.00 24.02 612 ASN B N 1
ATOM 5162 C CA . ASN B 1 307 ? -17.267 16.789 27.855 1.00 25.14 612 ASN B CA 1
ATOM 5163 C C . ASN B 1 307 ? -18.096 15.508 27.863 1.00 28.24 612 ASN B C 1
ATOM 5164 O O . ASN B 1 307 ? -19.307 15.544 28.085 1.00 29.15 612 ASN B O 1
ATOM 5169 N N . TRP B 1 308 ? -17.436 14.383 27.604 1.00 27.71 613 TRP B N 1
ATOM 5170 C CA . TRP B 1 308 ? -18.100 13.085 27.556 1.00 31.31 613 TRP B CA 1
ATOM 5171 C C . TRP B 1 308 ? -18.324 12.550 28.969 1.00 32.92 613 TRP B C 1
ATOM 5172 O O . TRP B 1 308 ? -17.483 11.844 29.522 1.00 32.02 613 TRP B O 1
ATOM 5183 N N . GLN B 1 309 ? -19.461 12.909 29.552 1.00 41.01 614 GLN B N 1
ATOM 5184 C CA . GLN B 1 309 ? -19.777 12.534 30.925 1.00 40.33 614 GLN B CA 1
ATOM 5185 C C . GLN B 1 309 ? -21.284 12.541 31.137 1.00 44.54 614 GLN B C 1
ATOM 5186 O O . GLN B 1 309 ? -22.050 12.654 30.179 1.00 49.59 614 GLN B O 1
ATOM 5188 N N . HIS B 1 314 ? -22.268 13.988 26.469 1.00 48.13 619 HIS B N 1
ATOM 5189 C CA . HIS B 1 314 ? -21.407 14.800 25.617 1.00 36.74 619 HIS B CA 1
ATOM 5190 C C . HIS B 1 314 ? -21.904 16.238 25.560 1.00 39.71 619 HIS B C 1
ATOM 5191 O O . HIS B 1 314 ? -22.236 16.745 24.490 1.00 42.21 619 HIS B O 1
ATOM 5193 N N . GLN B 1 315 ? -21.973 16.885 26.720 1.00 43.33 620 GLN B N 1
ATOM 5194 C CA . GLN B 1 315 ? -22.324 18.295 26.780 1.00 39.22 620 GLN B CA 1
ATOM 5195 C C . GLN B 1 315 ? -21.120 19.081 26.286 1.00 36.14 620 GLN B C 1
ATOM 5196 O O . GLN B 1 315 ? -19.981 18.670 26.492 1.00 31.09 620 GLN B O 1
ATOM 5202 N N . ALA B 1 316 ? -21.361 20.201 25.615 1.00 37.29 621 ALA B N 1
ATOM 5203 C CA . ALA B 1 316 ? -20.259 20.984 25.074 1.00 35.62 621 ALA B CA 1
ATOM 5204 C C . ALA B 1 316 ? -19.454 21.652 26.179 1.00 32.70 621 ALA B C 1
ATOM 5205 O O . ALA B 1 316 ? -19.982 21.974 27.245 1.00 37.65 621 ALA B O 1
ATOM 5207 N N . ILE B 1 317 ? -18.166 21.837 25.923 1.00 24.65 622 ILE B N 1
ATOM 5208 C CA . ILE B 1 317 ? -17.351 22.730 26.726 1.00 25.11 622 ILE B CA 1
ATOM 5209 C C . ILE B 1 317 ? -17.717 24.148 26.290 1.00 26.35 622 ILE B C 1
ATOM 5210 O O . ILE B 1 317 ? -17.896 24.398 25.098 1.00 25.50 622 ILE B O 1
ATOM 5215 N N . SER B 1 318 ? -17.861 25.065 27.243 1.00 24.65 623 SER B N 1
ATOM 5216 C CA . SER B 1 318 ? -18.211 26.442 26.906 1.00 26.91 623 SER B CA 1
ATOM 5217 C C . SER B 1 318 ? -17.160 27.038 25.980 1.00 28.32 623 SER B C 1
ATOM 5218 O O . SER B 1 318 ? -15.974 26.704 26.067 1.00 22.82 623 SER B O 1
ATOM 5221 N N . SER B 1 319 ? -17.603 27.899 25.073 1.00 27.00 624 SER B N 1
ATOM 5222 C CA . SER B 1 319 ? -16.685 28.588 24.183 1.00 24.97 624 SER B CA 1
ATOM 5223 C C . SER B 1 319 ? -15.714 29.421 25.004 1.00 22.53 624 SER B C 1
ATOM 5224 O O . SER B 1 319 ? -14.530 29.524 24.671 1.00 23.38 624 SER B O 1
ATOM 5227 N N . GLN B 1 320 ? -16.230 29.987 26.087 1.00 25.03 625 GLN B N 1
ATOM 5228 C CA . GLN B 1 320 ? -15.436 30.797 27.006 1.00 25.94 625 GLN B CA 1
ATOM 5229 C C . GLN B 1 320 ? -14.326 29.990 27.683 1.00 22.11 625 GLN B C 1
ATOM 5230 O O . GLN B 1 320 ? -13.194 30.461 27.780 1.00 24.00 625 GLN B O 1
ATOM 5236 N N . GLN B 1 321 ? -14.632 28.767 28.122 1.00 20.04 626 GLN B N 1
ATOM 5237 C CA . GLN B 1 321 ? -13.607 27.926 28.744 1.00 23.97 626 GLN B CA 1
ATOM 5238 C C . GLN B 1 321 ? -12.560 27.436 27.740 1.00 17.69 626 GLN B C 1
ATOM 5239 O O . GLN B 1 321 ? -11.368 27.421 28.043 1.00 18.14 626 GLN B O 1
ATOM 5245 N N . LEU B 1 322 ? -13.000 27.045 26.544 1.00 18.82 627 LEU B N 1
ATOM 5246 C CA . LEU B 1 322 ? -12.071 26.616 25.500 1.00 17.92 627 LEU B CA 1
ATOM 5247 C C . LEU B 1 322 ? -11.111 27.734 25.095 1.00 15.02 627 LEU B C 1
ATOM 5248 O O . LEU B 1 322 ? -9.905 27.506 24.998 1.00 18.70 627 LEU B O 1
ATOM 5253 N N . ALA B 1 323 ? -11.635 28.944 24.893 1.00 16.47 628 ALA B N 1
ATOM 5254 C CA . ALA B 1 323 ? -10.796 30.098 24.587 1.00 17.17 628 ALA B CA 1
ATOM 5255 C C . ALA B 1 323 ? -9.823 30.383 25.727 1.00 16.94 628 ALA B C 1
ATOM 5256 O O . ALA B 1 323 ? -8.654 30.680 25.502 1.00 16.94 628 ALA B O 1
ATOM 5258 N N . HIS B 1 324 ? -10.319 30.278 26.949 1.00 16.80 629 HIS B N 1
ATOM 5259 C CA . HIS B 1 324 ? -9.470 30.436 28.130 1.00 20.17 629 HIS B CA 1
ATOM 5260 C C . HIS B 1 324 ? -8.323 29.419 28.152 1.00 18.95 629 HIS B C 1
ATOM 5261 O O . HIS B 1 324 ? -7.176 29.764 28.460 1.00 18.22 629 HIS B O 1
ATOM 5268 N N . TRP B 1 325 ? -8.627 28.166 27.827 1.00 14.55 630 TRP B N 1
ATOM 5269 C CA . TRP B 1 325 ? -7.590 27.142 27.751 1.00 17.94 630 TRP B CA 1
ATOM 5270 C C . TRP B 1 325 ? -6.544 27.448 26.679 1.00 14.62 630 TRP B C 1
ATOM 5271 O O . TRP B 1 325 ? -5.350 27.250 26.894 1.00 15.88 630 TRP B O 1
ATOM 5282 N N . MET B 1 326 ? -6.991 27.962 25.536 1.00 17.88 631 MET B N 1
ATOM 5283 C CA . MET B 1 326 ? -6.059 28.351 24.480 1.00 17.97 631 MET B CA 1
ATOM 5284 C C . MET B 1 326 ? -5.171 29.513 24.927 1.00 17.32 631 MET B C 1
ATOM 5285 O O . MET B 1 326 ? -3.964 29.505 24.663 1.00 19.71 631 MET B O 1
ATOM 5290 N N . SER B 1 327 ? -5.755 30.498 25.614 1.00 16.65 632 SER B N 1
ATOM 5291 C CA . SER B 1 327 ? -4.963 31.577 26.194 1.00 19.30 632 SER B CA 1
ATOM 5292 C C . SER B 1 327 ? -3.928 31.016 27.159 1.00 18.56 632 SER B C 1
ATOM 5293 O O . SER B 1 327 ? -2.751 31.382 27.110 1.00 18.84 632 SER B O 1
ATOM 5296 N N . LEU B 1 328 ? -4.379 30.114 28.026 1.00 19.01 633 LEU B N 1
ATOM 5297 C CA . LEU B 1 328 ? -3.502 29.451 28.983 1.00 20.37 633 LEU B CA 1
ATOM 5298 C C . LEU B 1 328 ? -2.311 28.762 28.309 1.00 15.20 633 LEU B C 1
ATOM 5299 O O . LEU B 1 328 ? -1.163 28.903 28.747 1.00 18.74 633 LEU B O 1
ATOM 5304 N N . LEU B 1 329 ? -2.570 28.031 27.233 1.00 15.44 634 LEU B N 1
ATOM 5305 C CA . LEU B 1 329 ? -1.491 27.356 26.529 1.00 19.15 634 LEU B CA 1
ATOM 5306 C C . LEU B 1 329 ? -0.464 28.357 26.002 1.00 16.44 634 LEU B C 1
ATOM 5307 O O . LEU B 1 329 ? 0.739 28.167 26.171 1.00 18.68 634 LEU B O 1
ATOM 5312 N N . GLN B 1 330 ? -0.938 29.447 25.407 1.00 19.61 635 GLN B N 1
ATOM 5313 C CA . GLN B 1 330 ? -0.035 30.462 24.886 1.00 22.63 635 GLN B CA 1
ATOM 5314 C C . GLN B 1 330 ? 0.806 31.102 25.985 1.00 18.77 635 GLN B C 1
ATOM 5315 O O . GLN B 1 330 ? 2.013 31.292 25.824 1.00 19.65 635 GLN B O 1
ATOM 5321 N N . LEU B 1 331 ? 0.169 31.418 27.112 1.00 16.75 636 LEU B N 1
ATOM 5322 C CA . LEU B 1 331 ? 0.865 32.059 28.224 1.00 20.84 636 LEU B CA 1
ATOM 5323 C C . LEU B 1 331 ? 1.915 31.142 28.845 1.00 21.42 636 LEU B C 1
ATOM 5324 O O . LEU B 1 331 ? 2.851 31.611 29.485 1.00 23.21 636 LEU B O 1
ATOM 5329 N N . ASN B 1 332 ? 1.762 29.836 28.630 1.00 21.68 637 ASN B N 1
ATOM 5330 C CA . ASN B 1 332 ? 2.699 28.849 29.158 1.00 17.95 637 ASN B CA 1
ATOM 5331 C C . ASN B 1 332 ? 3.671 28.350 28.094 1.00 20.84 637 ASN B C 1
ATOM 5332 O O . ASN B 1 332 ? 4.307 27.308 28.248 1.00 18.02 637 ASN B O 1
ATOM 5337 N N . GLY B 1 333 ? 3.768 29.111 27.007 1.00 20.86 638 GLY B N 1
ATOM 5338 C CA . GLY B 1 333 ? 4.797 28.901 26.009 1.00 21.77 638 GLY B CA 1
ATOM 5339 C C . GLY B 1 333 ? 4.509 27.807 25.002 1.00 22.72 638 GLY B C 1
ATOM 5340 O O . GLY B 1 333 ? 5.412 27.380 24.292 1.00 29.75 638 GLY B O 1
ATOM 5341 N N . VAL B 1 334 ? 3.260 27.350 24.944 1.00 19.48 639 VAL B N 1
ATOM 5342 C CA . VAL B 1 334 ? 2.853 26.331 23.976 1.00 18.18 639 VAL B CA 1
ATOM 5343 C C . VAL B 1 334 ? 2.099 26.978 22.829 1.00 26.22 639 VAL B C 1
ATOM 5344 O O . VAL B 1 334 ? 1.067 27.618 23.033 1.00 35.25 639 VAL B O 1
ATOM 5348 N N . LYS B 1 335 ? 2.619 26.814 21.618 1.00 21.44 640 LYS B N 1
ATOM 5349 C CA . LYS B 1 335 ? 2.075 27.529 20.469 1.00 24.15 640 LYS B CA 1
ATOM 5350 C C . LYS B 1 335 ? 1.404 26.595 19.464 1.00 20.35 640 LYS B C 1
ATOM 5351 O O . LYS B 1 335 ? 0.667 27.050 18.592 1.00 18.53 640 LYS B O 1
ATOM 5357 N N . ASN B 1 336 ? 1.652 25.297 19.600 1.00 17.44 641 ASN B N 1
ATOM 5358 C CA . ASN B 1 336 ? 1.058 24.297 18.718 1.00 18.26 641 ASN B CA 1
ATOM 5359 C C . ASN B 1 336 ? -0.080 23.591 19.450 1.00 18.88 641 ASN B C 1
ATOM 5360 O O . ASN B 1 336 ? 0.148 22.830 20.402 1.00 15.32 641 ASN B O 1
ATOM 5365 N N . TYR B 1 337 ? -1.310 23.855 19.026 1.00 16.72 642 TYR B N 1
ATOM 5366 C CA . TYR B 1 337 ? -2.461 23.291 19.693 1.00 16.88 642 TYR B CA 1
ATOM 5367 C C . TYR B 1 337 ? -3.687 23.239 18.806 1.00 15.34 642 TYR B C 1
ATOM 5368 O O . TYR B 1 337 ? -3.694 23.761 17.694 1.00 13.78 642 TYR B O 1
ATOM 5377 N N . GLY B 1 338 ? -4.711 22.560 19.291 1.00 16.52 643 GLY B N 1
ATOM 5378 C CA . GLY B 1 338 ? -5.956 22.420 18.568 1.00 15.75 643 GLY B CA 1
ATOM 5379 C C . GLY B 1 338 ? -7.047 21.887 19.472 1.00 14.73 643 GLY B C 1
ATOM 5380 O O . GLY B 1 338 ? -6.911 21.875 20.701 1.00 13.66 643 GLY B O 1
ATOM 5381 N N . TYR B 1 339 ? -8.152 21.460 18.874 1.00 15.26 644 TYR B N 1
ATOM 5382 C CA . TYR B 1 339 ? -9.228 20.881 19.660 1.00 16.41 644 TYR B CA 1
ATOM 5383 C C . TYR B 1 339 ? -10.043 19.861 18.888 1.00 16.07 644 TYR B C 1
ATOM 5384 O O . TYR B 1 339 ? -10.071 19.864 17.653 1.00 15.16 644 TYR B O 1
ATOM 5393 N N . TYR B 1 340 ? -10.705 19.000 19.653 1.00 19.21 645 TYR B N 1
ATOM 5394 C CA . TYR B 1 340 ? -11.572 17.958 19.141 1.00 17.09 645 TYR B CA 1
ATOM 5395 C C . TYR B 1 340 ? -12.784 17.937 20.041 1.00 12.31 645 TYR B C 1
ATOM 5396 O O . TYR B 1 340 ? -12.631 17.970 21.261 1.00 15.19 645 TYR B O 1
ATOM 5405 N N . PRO B 1 341 ? -13.993 17.853 19.472 1.00 13.61 646 PRO B N 1
ATOM 5406 C CA . PRO B 1 341 ? -14.367 17.880 18.059 1.00 16.68 646 PRO B CA 1
ATOM 5407 C C . PRO B 1 341 ? -14.940 19.247 17.711 1.00 20.52 646 PRO B C 1
ATOM 5408 O O . PRO B 1 341 ? -15.161 20.078 18.592 1.00 22.90 646 PRO B O 1
ATOM 5412 N N . ASP B 1 342 ? -15.175 19.479 16.430 1.00 19.14 647 ASP B N 1
ATOM 5413 C CA . ASP B 1 342 ? -15.776 20.730 16.001 1.00 20.62 647 ASP B CA 1
ATOM 5414 C C . ASP B 1 342 ? -17.203 20.487 15.551 1.00 20.01 647 ASP B C 1
ATOM 5415 O O . ASP B 1 342 ? -17.449 19.692 14.643 1.00 21.59 647 ASP B O 1
ATOM 5420 N N . ASN B 1 343 ? -18.143 21.171 16.188 1.00 18.47 648 ASN B N 1
ATOM 5421 C CA . ASN B 1 343 ? -19.537 21.069 15.793 1.00 17.90 648 ASN B CA 1
ATOM 5422 C C . ASN B 1 343 ? -19.837 22.176 14.798 1.00 21.70 648 ASN B C 1
ATOM 5423 O O . ASN B 1 343 ? -20.481 23.181 15.122 1.00 21.84 648 ASN B O 1
ATOM 5428 N N . PHE B 1 344 ? -19.344 21.977 13.583 1.00 23.68 649 PHE B N 1
ATOM 5429 C CA . PHE B 1 344 ? -19.273 23.037 12.580 1.00 26.23 649 PHE B CA 1
ATOM 5430 C C . PHE B 1 344 ? -20.622 23.500 12.035 1.00 29.06 649 PHE B C 1
ATOM 5431 O O . PHE B 1 344 ? -20.754 24.642 11.603 1.00 29.57 649 PHE B O 1
ATOM 5439 N N . LEU B 1 345 ? -21.620 22.622 12.050 1.00 22.48 650 LEU B N 1
ATOM 5440 C CA . LEU B 1 345 ? -22.953 23.001 11.584 1.00 23.82 650 LEU B CA 1
ATOM 5441 C C . LEU B 1 345 ? -23.706 23.887 12.581 1.00 25.99 650 LEU B C 1
ATOM 5442 O O . LEU B 1 345 ? -24.758 24.435 12.264 1.00 29.83 650 LEU B O 1
ATOM 5447 N N . HIS B 1 346 ? -23.168 24.032 13.785 1.00 25.59 651 HIS B N 1
ATOM 5448 C CA . HIS B 1 346 ? -23.891 24.741 14.834 1.00 31.06 651 HIS B CA 1
ATOM 5449 C C . HIS B 1 346 ? -23.040 25.747 15.592 1.00 29.81 651 HIS B C 1
ATOM 5450 O O . HIS B 1 346 ? -23.410 26.175 16.687 1.00 28.51 651 HIS B O 1
ATOM 5457 N N . ASN B 1 347 ? -21.913 26.127 14.992 1.00 27.04 652 ASN B N 1
ATOM 5458 C CA . ASN B 1 347 ? -21.019 27.138 15.558 1.00 24.78 652 ASN B CA 1
ATOM 5459 C C . ASN B 1 347 ? -20.628 26.845 17.004 1.00 24.44 652 ASN B C 1
ATOM 5460 O O . ASN B 1 347 ? -20.645 27.736 17.861 1.00 24.43 652 ASN B O 1
ATOM 5465 N N . GLN B 1 348 ? -20.299 25.584 17.269 1.00 27.24 653 GLN B N 1
ATOM 5466 C CA . GLN B 1 348 ? -19.807 25.149 18.573 1.00 26.09 653 GLN B CA 1
ATOM 5467 C C . GLN B 1 348 ? -18.437 24.522 18.385 1.00 27.09 653 GLN B C 1
ATOM 5468 O O . GLN B 1 348 ? -18.316 23.500 17.717 1.00 25.15 653 GLN B O 1
ATOM 5474 N N . PRO B 1 349 ? -17.391 25.135 18.951 1.00 20.26 654 PRO B N 1
ATOM 5475 C CA . PRO B 1 349 ? -17.411 26.390 19.712 1.00 19.65 654 PRO B CA 1
ATOM 5476 C C . PRO B 1 349 ? -17.609 27.601 18.811 1.00 23.13 654 PRO B C 1
ATOM 5477 O O . PRO B 1 349 ? -17.398 27.521 17.599 1.00 23.30 654 PRO B O 1
ATOM 5481 N N . GLU B 1 350 ? -18.032 28.708 19.407 1.00 25.12 655 GLU B N 1
ATOM 5482 C CA . GLU B 1 350 ? -18.314 29.926 18.661 1.00 25.24 655 GLU B CA 1
ATOM 5483 C C . GLU B 1 350 ? -17.047 30.506 18.050 1.00 23.67 655 GLU B C 1
ATOM 5484 O O . GLU B 1 350 ? -16.088 30.802 18.760 1.00 22.99 655 GLU B O 1
ATOM 5490 N N . ILE B 1 351 ? -17.055 30.682 16.732 1.00 23.14 656 ILE B N 1
ATOM 5491 C CA . ILE B 1 351 ? -15.858 31.123 16.029 1.00 21.02 656 ILE B CA 1
ATOM 5492 C C . ILE B 1 351 ? -15.385 32.495 16.517 1.00 22.08 656 ILE B C 1
ATOM 5493 O O . ILE B 1 351 ? -14.186 32.740 16.632 1.00 23.14 656 ILE B O 1
ATOM 5498 N N . ASP B 1 352 ? -16.328 33.369 16.847 1.00 26.57 657 ASP B N 1
ATOM 5499 C CA . ASP B 1 352 ? -15.982 34.728 17.243 1.00 30.07 657 ASP B CA 1
ATOM 5500 C C . ASP B 1 352 ? -15.248 34.785 18.588 1.00 30.91 657 ASP B C 1
ATOM 5501 O O . ASP B 1 352 ? -14.539 35.750 18.874 1.00 29.76 657 ASP B O 1
ATOM 5506 N N . LEU B 1 353 ? -15.414 33.753 19.411 1.00 23.63 658 LEU B N 1
ATOM 5507 C CA . LEU B 1 353 ? -14.712 33.679 20.690 1.00 24.81 658 LEU B CA 1
ATOM 5508 C C . LEU B 1 353 ? -13.414 32.879 20.569 1.00 19.63 658 LEU B C 1
ATOM 5509 O O . LEU B 1 353 ? -12.414 33.188 21.213 1.00 22.85 658 LEU B O 1
ATOM 5514 N N . ILE B 1 354 ? -13.431 31.849 19.730 1.00 19.52 659 ILE B N 1
ATOM 5515 C CA . ILE B 1 354 ? -12.279 30.979 19.573 1.00 24.10 659 ILE B CA 1
ATOM 5516 C C . ILE B 1 354 ? -11.202 31.591 18.687 1.00 19.66 659 ILE B C 1
ATOM 5517 O O . ILE B 1 354 ? -10.013 31.546 19.018 1.00 18.70 659 ILE B O 1
ATOM 5522 N N . ARG B 1 355 ? -11.619 32.148 17.553 1.00 21.24 660 ARG B N 1
ATOM 5523 C CA . ARG B 1 355 ? -10.673 32.659 16.568 1.00 22.45 660 ARG B CA 1
ATOM 5524 C C . ARG B 1 355 ? -9.605 33.613 17.130 1.00 19.27 660 ARG B C 1
ATOM 5525 O O . ARG B 1 355 ? -8.430 33.470 16.787 1.00 23.34 660 ARG B O 1
ATOM 5533 N N . PRO B 1 356 ? -9.994 34.565 18.014 1.00 22.61 661 PRO B N 1
ATOM 5534 C CA . PRO B 1 356 ? -8.961 35.448 18.579 1.00 24.21 661 PRO B CA 1
ATOM 5535 C C . PRO B 1 356 ? -7.852 34.738 19.362 1.00 22.88 661 PRO B C 1
ATOM 5536 O O . PRO B 1 356 ? -6.779 35.318 19.528 1.00 27.46 661 PRO B O 1
ATOM 5540 N N . GLU B 1 357 ? -8.084 33.504 19.810 1.00 18.89 662 GLU B N 1
ATOM 5541 C CA . GLU B 1 357 ? -7.071 32.771 20.561 1.00 21.31 662 GLU B CA 1
ATOM 5542 C C . GLU B 1 357 ? -6.493 31.605 19.767 1.00 16.84 662 GLU B C 1
ATOM 5543 O O . GLU B 1 357 ? -5.757 30.791 20.318 1.00 23.80 662 GLU B O 1
ATOM 5549 N N . PHE B 1 358 ? -6.810 31.539 18.473 1.00 17.28 663 PHE B N 1
ATOM 5550 C CA . PHE B 1 358 ? -6.574 30.328 17.695 1.00 18.52 663 PHE B CA 1
ATOM 5551 C C . PHE B 1 358 ? -5.983 30.643 16.314 1.00 15.37 663 PHE B C 1
ATOM 5552 O O . PHE B 1 358 ? -5.076 29.955 15.858 1.00 26.21 663 PHE B O 1
ATOM 5560 N N . SER B 1 359 ? -6.486 31.694 15.674 1.00 18.85 664 SER B N 1
ATOM 5561 C CA . SER B 1 359 ? -6.119 32.015 14.297 1.00 17.92 664 SER B CA 1
ATOM 5562 C C . SER B 1 359 ? -4.634 32.328 14.100 1.00 26.60 664 SER B C 1
ATOM 5563 O O . SER B 1 359 ? -4.005 32.982 14.936 1.00 24.71 664 SER B O 1
ATOM 5566 N N . THR B 1 360 ? -4.099 31.869 12.971 1.00 24.12 665 THR B N 1
ATOM 5567 C CA . THR B 1 360 ? -2.710 32.109 12.594 1.00 26.85 665 THR B CA 1
ATOM 5568 C C . THR B 1 360 ? -2.559 33.246 11.575 1.00 26.11 665 THR B C 1
ATOM 5569 O O . THR B 1 360 ? -1.456 33.485 11.080 1.00 25.35 665 THR B O 1
ATOM 5573 N N . ALA B 1 361 ? -3.651 33.945 11.261 1.00 22.02 666 ALA B N 1
ATOM 5574 C CA . ALA B 1 361 ? -3.660 34.868 10.120 1.00 21.26 666 ALA B CA 1
ATOM 5575 C C . ALA B 1 361 ? -2.620 35.985 10.228 1.00 23.01 666 ALA B C 1
ATOM 5576 O O . ALA B 1 361 ? -2.072 36.434 9.221 1.00 25.48 666 ALA B O 1
ATOM 5578 N N . TRP B 1 362 ? -2.338 36.408 11.455 1.00 24.85 667 TRP B N 1
ATOM 5579 C CA . TRP B 1 362 ? -1.412 37.510 11.678 1.00 23.43 667 TRP B CA 1
ATOM 5580 C C . TRP B 1 362 ? 0.054 37.155 11.448 1.00 22.60 667 TRP B C 1
ATOM 5581 O O . TRP B 1 362 ? 0.889 38.042 11.314 1.00 27.54 667 TRP B O 1
ATOM 5592 N N . TYR B 1 363 ? 0.371 35.864 11.420 1.00 24.67 668 TYR B N 1
ATOM 5593 C CA . TYR B 1 363 ? 1.762 35.440 11.317 1.00 29.04 668 TYR B CA 1
ATOM 5594 C C . TYR B 1 363 ? 2.301 35.634 9.902 1.00 35.52 668 TYR B C 1
ATOM 5595 O O . TYR B 1 363 ? 1.605 35.343 8.926 1.00 30.11 668 TYR B O 1
ATOM 5604 N N . PRO B 1 364 ? 3.538 36.152 9.793 1.00 43.57 669 PRO B N 1
ATOM 5605 C CA . PRO B 1 364 ? 4.272 36.372 8.541 1.00 47.48 669 PRO B CA 1
ATOM 5606 C C . PRO B 1 364 ? 4.057 35.266 7.513 1.00 39.96 669 PRO B C 1
ATOM 5607 O O . PRO B 1 364 ? 4.167 34.095 7.876 1.00 42.48 669 PRO B O 1
#

InterPro domains:
  IPR002509 NodB homology domain [PF01522] (102-270)
  IPR002509 NodB homology domain [PS51677] (107-349)
  IPR011330 Glycoside hydrolase/deacetylase, beta/alpha-barrel [SSF88713] (65-346)
  IPR023854 Poly-beta-1,6-N-acetyl-D-glucosamine N-deacetylase PgaB [TIGR03938] (47-665)
  IPR032772 Poly-beta-1,6-N-acetyl-D-glucosamine N-deacetylase PgaB, C-terminal [PF14883] (318-645)

Radius of gyration: 29.78 Å; Cα contacts (8 Å, |Δi|>4): 1392; chains: 2; bounding box: 46×73×82 Å

Sequence (691 aa):
SPQRIMHIDLDYVYDENLQQMDRNIDVLIQRVKDMQISTVYLQAFADPDGDGLVKEVWFPNRLLPMKADIFSRVAWQLRTRSGVNIYAWMPVLSWDLDPTLTRVKYLPTGEKYHRLSPFDDRVRAQVGMLYEDLAGHAAFDGILFHDDALLSDYEDASAPAITAYQQAGFSGSLSEIRQNPEQFKQWARFKSRALTDFTLELSARVKAIRGPHIKTARNIFALPVIQPESEAWFAQNYADFLKSYDWTAIMAMPYLEGVAEKSADQWLIQLTNQIKNIPQAKDKSILELQAQNWHQAISSQQLAHWMSLLQLNGVKNYGYYPDNFLHNQPEIDLIRPEFSTAWYPSPQRIMHIDLDYVYDENLQQMDRNIDVLIQRVKDMQISTVYLQAFADPDGDGLVKEVWFPNRLLPMKADIFSRVAWQLRTRSGVNIYAWMPVLSWDLDPTLTRVKYLPTGEKYHRLSPFDDRVRAQVGMLYEDLAGHAAFDGILFHDDALLSDYEDASAPAITAYQQAGFSGSLSEIRQNPEQFKQWARFKSRALTDFTLELSARVKAIRGPHIKTARNIFALPVIQPESEAWFAQNYADFLKSYDWTAIMAMPYLEGVAEKSADQWLIQLTNQIKNIPQAKDKSILELQAQNWQHQAISSQQLAHWMSLLQLNGVKNYGYYPDNFLHNQPEIDLIRPEFSTAWYP

GO terms:
  GO:0016810 hydrolase activity, acting on carbon-nitrogen (but not peptide) bonds (F, IDA)
  GO:0004553 hydrolase activity, hydrolyzing O-glycosyl compounds (F, IDA)
  GO:0098732 macromolecule deacylation (P, IDA)
  GO:0044010 single-species biofilm formation (P, IMP)
  GO:0016810 hydrolase activity, acting on carbon-nitrogen (but not peptide) bonds (F, IMP)
  GO:0098732 macromolecule deacylation (P, IMP)
  GO:0005515 protein binding (F, IPI)

CATH classification: 3.20.20.80

Solvent-accessible surface area: 26799 Å² total; per-residue (Å²): 92,17,45,14,2,0,5,0,7,0,23,71,0,65,46,160,79,97,120,62,10,56,119,17,2,85,70,0,12,89,15,0,112,52,0,83,9,29,3,0,3,0,4,0,9,5,31,83,115,60,91,15,40,5,124,54,0,0,0,37,33,143,61,20,86,78,61,13,69,1,0,30,79,0,0,144,21,0,66,73,149,6,65,10,48,0,5,0,13,0,3,0,0,4,1,54,9,64,118,99,4,34,84,24,104,76,16,61,12,1,13,167,110,117,41,2,0,0,29,15,114,118,0,34,44,36,0,0,46,0,0,43,12,0,3,45,92,10,30,3,40,0,0,0,0,13,12,0,0,32,0,30,15,23,14,0,8,5,75,37,0,49,88,21,0,96,163,52,67,26,47,23,42,6,14,98,2,9,27,69,52,59,67,6,41,93,0,4,137,34,1,3,137,17,0,6,81,0,0,69,60,0,3,59,70,0,71,90,83,90,22,103,161,10,98,6,0,0,3,0,30,0,21,4,3,21,1,41,64,0,18,13,69,24,1,1,44,11,62,36,1,18,90,28,4,46,42,0,0,0,13,0,10,0,29,80,27,26,6,44,118,186,16,2,48,85,4,0,45,25,0,1,69,20,0,103,121,62,108,130,2,22,92,74,0,1,0,1,0,0,8,18,60,126,152,138,56,11,54,11,117,52,0,13,87,0,0,31,23,0,71,145,27,57,2,50,15,0,0,0,45,5,0,40,5,60,125,69,79,6,78,27,104,66,0,76,99,54,1,16,23,64,190,93,151,97,13,35,8,3,0,6,0,8,0,27,82,0,73,44,161,76,104,124,59,10,49,111,12,2,85,67,0,12,92,18,0,111,53,0,84,11,29,2,0,2,0,4,0,5,6,40,81,113,57,90,15,42,6,120,61,0,0,0,34,34,137,60,19,82,80,60,13,70,0,0,23,78,0,0,136,31,0,70,76,144,10,66,7,46,0,5,0,15,0,2,0,0,4,1,55,10,64,119,98,4,31,84,25,101,71,15,60,11,0,11,160,113,116,39,2,0,0,27,18,114,115,0,43,43,34,0,0,45,0,0,41,16,0,0,44,98,1,27,7,32,0,0,0,0,14,15,0,0,32,0,29,14,22,13,0,6,5,75,39,0,48,85,27,0,95,168,52,61,25,40,26,40,6,15,98,2,8,31,69,48,96,56,6,71,67,0,5,103,38,1,2,129,15,0,4,84,0,0,67,64,0,3,57,72,0,69,89,80,93,17,121,106,3,88,6,0,0,3,0,29,0,22,5,3,21,1,41,47,0,17,8,68,24,1,0,46,12,65,33,0,13,94,30,10,64,42,0,0,0,9,0,10,0,39,76,28,27,6,36,124,183,16,2,48,86,3,0,45,24,0,1,59,18,0,102,123,57,117,55,0,30,101,60,0,1,2,1,0,0,5,24,37,98,112,80,139,43,14,55,10,113,53,0,14,88,0,2,34,21,0,59,143,26,45,5,87,15,0,1,1,44,6,0,37,5,60,130,64,77,5,76,25,99,66,0,73,100,53,2,16,24,65,174,84,151

Organism: Escherichia coli (strain K12) (NCBI:txid83333)

B-factor: mean 22.83, std 9.65, range [10.1, 80.65]